Protein AF-0000000083313579 (afdb_homodimer)

Sequence (672 aa):
MKLAFVGFQHPHMLEMYHHAQILDGVAVVAACEENEGTRQHLMARGDVSITHERFDQMLDAVECDAVAVGDYFARRGSLILQALARGKHVLVDKPVCTSLAEIGQIERICRERGLKLGCMLTMRDSGPIIGLRNLIRSGLIGDVQAISFGGQHPLLPGTRPSWYFEPGKHGGTINDIVIHAVDAIPWITGQPFTVLHAARTWNALAREHPHFRDGGQIMASLGNACGVLGDVSYFMPNSMGYSLPHYWRMTFWGEKGMVETSTTADSILVALDGEPQPRLEPLPEGNPAGYFKAFLAEIAGQSRPDQLTTDVILTATRQALTMQWAADVGAREVGLMKLAFVGFQHPHMLEMYHHAQILDGVAVVAACEENEGTRQHLMARGDVSITHERFDQMLDAVECDAVAVGDYFARRGSLILQALARGKHVLVDKPVCTSLAEIGQIERICRERGLKLGCMLTMRDSGPIIGLRNLIRSGLIGDVQAISFGGQHPLLPGTRPSWYFEPGKHGGTINDIVIHAVDAIPWITGQPFTVLHAARTWNALAREHPHFRDGGQIMASLGNACGVLGDVSYFMPNSMGYSLPHYWRMTFWGEKGMVETSTTADSILVALDGEPQPRLEPLPEGNPAGYFKAFLAEIAGQSRPDQLTTDVILTATRQALTMQWAADVGAREVGL

Solvent-accessible surface area (backbone atoms only — not comparable to full-atom values): 33808 Å² total; per-residue (Å²): 83,37,33,27,39,36,32,64,69,34,73,67,37,56,52,49,53,53,51,41,67,69,38,86,65,39,41,76,77,41,24,25,32,64,49,61,69,57,36,50,54,34,50,72,71,60,81,44,74,70,72,36,55,44,60,72,57,42,61,72,70,49,91,54,50,28,38,35,42,35,32,56,33,47,52,22,33,64,52,48,50,55,41,43,76,71,70,24,24,36,38,26,48,69,43,68,46,58,44,71,68,49,52,51,52,46,50,51,50,26,64,76,71,69,43,49,46,29,48,58,63,58,61,76,24,33,20,46,52,43,35,49,23,53,44,46,68,68,45,71,24,42,65,64,47,35,35,42,38,28,48,47,30,39,56,43,86,85,72,44,62,67,56,59,68,36,88,79,26,46,55,49,50,38,28,58,51,45,32,59,52,57,44,44,49,29,70,30,70,71,40,51,65,37,36,35,46,31,32,42,60,40,57,67,78,48,63,92,35,68,84,41,32,43,30,26,39,40,34,33,27,29,70,85,64,17,39,36,40,39,42,35,29,36,56,30,28,54,54,40,41,75,66,45,66,58,30,46,24,37,40,41,36,16,73,38,7,35,40,35,39,14,74,61,44,80,40,32,41,38,37,44,45,82,37,78,66,68,45,76,38,78,53,50,79,58,37,85,65,42,41,58,54,28,37,54,26,43,76,71,72,60,64,56,92,87,50,68,40,40,69,56,50,52,50,25,50,50,42,20,42,50,46,34,49,24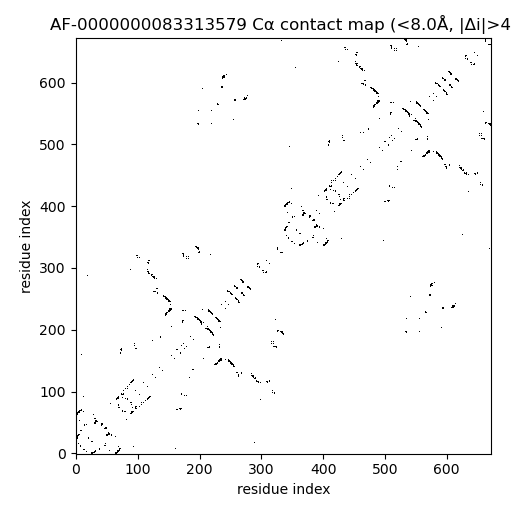,25,74,72,64,45,56,70,39,80,86,82,37,32,28,37,35,31,64,69,35,73,67,39,57,54,51,54,53,49,39,67,69,36,85,63,38,41,75,76,44,23,26,31,62,48,62,68,59,38,52,54,34,50,72,68,62,83,47,76,68,71,35,55,46,60,70,58,43,64,73,71,47,91,57,52,28,37,35,41,32,32,56,34,46,53,22,35,62,54,49,48,55,41,43,76,72,70,24,26,37,39,27,47,70,42,66,46,59,45,70,69,50,52,52,52,48,49,50,50,26,66,76,69,70,43,47,47,28,50,58,64,58,62,74,24,32,21,46,51,43,35,50,21,53,45,43,66,69,45,70,23,42,64,64,46,36,36,40,37,29,49,45,31,39,55,41,87,85,74,45,63,68,55,60,67,35,89,79,27,46,52,48,48,38,27,59,51,45,28,58,51,56,43,43,48,29,68,30,69,71,39,49,65,36,35,35,46,30,34,41,61,41,58,69,80,49,63,91,33,67,84,41,32,43,31,26,39,41,35,32,26,29,69,83,66,17,38,36,40,39,42,34,26,38,57,30,30,53,54,41,42,76,66,46,65,60,28,45,23,38,37,39,33,14,72,36,7,35,40,34,40,14,76,59,43,82,41,33,41,38,36,44,45,80,36,79,64,69,47,76,38,77,51,50,81,57,36,86,64,39,39,58,54,26,33,52,28,44,76,73,72,61,60,55,93,86,48,68,39,40,68,56,51,52,51,23,51,50,43,20,40,50,46,35,49,24,24,74,72,63,48,58,69,41,80,85

Nearest PDB structures (foldseek):
  2p2s-assembly1_B  TM=8.562E-01  e=5.675E-24  Pectobacterium atrosepticum SCRI1043
  2glx-assembly6_F  TM=8.406E-01  e=2.538E-22  Ensifer adhaerens
  4koa-assembly1_A-2  TM=8.291E-01  e=6.211E-21  Sinorhizobium meliloti 1021
  5uib-assembly1_A  TM=8.064E-01  e=3.833E-21  Rhizobium rhizogenes K84
  6o15-assembly1_B  TM=8.009E-01  e=6.936E-20  Escherichia coli K-12

pLDDT: mean 95.89, std 3.23, range [84.31, 98.94]

Secondary structure (DSSP, 8-state):
-EEEEE--SSTHHHHHHHHHHHSTT-EEEEEE---HHHHHHHHHHTSS---BS-HHHHHHH---SEEEE-SSHHHHHHHHHHHHHTT-EEEEPSSS-S-HHHHHHHHHHHHHHT--EEE--GGGG-HHHHHHHHHHHTTTT-SEEEEEEEEEEE--TTTS-GGGGSTTTS--HIIIIIHHHHHHHHHHHS--EEEEEEEEEE--S-TT-TT---EEEEEEEETT--EEEEEEEEEE-TTTTT-STTTT-EEEEESSEEEEE-TT-SEEEEEETT-SS-EEEEPPP--TTHHHHHHHHHHTT---TTS--HHHHHHHHHHHHHHHHHHHHT--SEE-/-EEEEE--SSTHHHHHHHHHHHSTT-EEEEEE---HHHHHHHHHHTSS---BS-HHHHHHH---SEEEE-SSHHHHHHHHHHHHHTT-EEEEPSPS-S-HHHHHHHHHHHHHHT--EEE--GGGG-HHHHHHHHHHHTTTT-SEEEEEEEEEEE--TTTS-GGGGSTTTS--HIIIIIHHHHHHHHHHHS--EEEEEEEEEE--S-TT-TT---EEEEEEEETT--EEEEEEEEEE-TTTTT-STTTT-EEEEESSEEEEE-TT-SEEEEEETT-SS-EEEEPPP--TTHHHHHHHHHHTT---TTS--HHHHHHHHHHHHHHHHHHHHT--SEE-

Radius of gyration: 28.4 Å; Cα contacts (8 Å, |Δi|>4): 1561; chains: 2; bounding box: 54×84×67 Å

Organism: NCBI:txid1204385

Foldseek 3Di:
DEEEEEACLDPVVLVVVVVQVPDPPHDYFAYEYQDPVVVVVCVVVVSDDHDYNDDLVCLVPDDGQAYEYEHFAACQLVSLLSQLVSPHAYEYEPPNHQDLVSLVSNVVSCVVSVHWYFYPLCCQQFQVLVQLLVCQVVCVQHQWAEKEKEAAFAPPPPPPRPCLLPPSGHNAQLRGTVLNVQLSVCLSRVWHWWWWFAKAFACDPVVVRRVNGFWMWTWTATPVRRIYIYTYGNPPPPVCGQQDQRNTWMWTHGDFWIWIGHSNGQWIWTDGPVDDDIDTHGTDHGHPPQRVVQRVCVVVVRHDPSGDTRVSSSVSSSVSSVSRVCNVVVNGGDTD/DEEEEEAPLDPVVLVVVVCQVPDPPHDHDAYEYQDPVVVVVCVVVVSDDHDYNDLLVCLVPDDGQAYEYEHFAACQLVSLLSQLVSPHAYAYEPPNHQDLVSLVSNVVSCVVRVHWYFYPLQCQQFQVLVQLLVCQVVCVQHQWAEKEKEAAFAPPPPVPRPCLLPPSGHNAFLRGTVLSVQLSVCLSRVWHWWWWFAKAFAPDPVVVRRVNGFWMWTWTATPVRRIYIYIYGNPPPPVCGQQDQRNTWMWTHGPFWIWIGHSNGQWIWTDGPVDPDIDTHGTDHGHPPQSVVQRVCVVVVRHDPSGDTRVSSSVSSSVSSVSRVCRVVVNGGDTD

Structure (mmCIF, N/CA/C/O backbone):
data_AF-0000000083313579-model_v1
#
loop_
_entity.id
_entity.type
_entity.pdbx_description
1 polymer 'Gfo/Idh/MocA family oxidoreductase'
#
loop_
_atom_site.group_PDB
_atom_site.id
_atom_site.type_symbol
_atom_site.label_atom_id
_atom_site.label_alt_id
_atom_site.label_comp_id
_atom_site.label_asym_id
_atom_site.label_entity_id
_atom_site.label_seq_id
_atom_site.pdbx_PDB_ins_code
_atom_site.Cartn_x
_atom_site.Cartn_y
_atom_site.Cartn_z
_atom_site.occupancy
_atom_site.B_iso_or_equiv
_atom_site.auth_seq_id
_atom_site.auth_comp_id
_atom_site.auth_asym_id
_atom_site.auth_atom_id
_atom_site.pdbx_PDB_model_num
ATOM 1 N N . MET A 1 1 ? -0.708 38.031 21.797 1 90.5 1 MET A N 1
ATOM 2 C CA . MET A 1 1 ? 0.096 36.938 22.359 1 90.5 1 MET A CA 1
ATOM 3 C C . MET A 1 1 ? 1.582 37.188 22.125 1 90.5 1 MET A C 1
ATOM 5 O O . MET A 1 1 ? 2.002 37.469 21 1 90.5 1 MET A O 1
ATOM 9 N N . LYS A 1 2 ? 2.236 37.25 23.219 1 95.38 2 LYS A N 1
ATOM 10 C CA . LYS A 1 2 ? 3.689 37.344 23.141 1 95.38 2 LYS A CA 1
ATOM 11 C C . LYS A 1 2 ? 4.332 35.969 22.984 1 95.38 2 LYS A C 1
ATOM 13 O O . LYS A 1 2 ? 4.219 35.125 23.875 1 95.38 2 LYS A O 1
ATOM 18 N N . LEU A 1 3 ? 5.047 35.812 21.844 1 95.38 3 LEU A N 1
ATOM 19 C CA . LEU A 1 3 ? 5.602 34.531 21.453 1 95.38 3 LEU A CA 1
ATOM 20 C C . LEU A 1 3 ? 7.121 34.594 21.375 1 95.38 3 LEU A C 1
ATOM 22 O O . LEU A 1 3 ? 7.676 35.5 20.734 1 95.38 3 LEU A O 1
ATOM 26 N N . ALA A 1 4 ? 7.816 33.625 22.047 1 97.31 4 ALA A N 1
ATOM 27 C CA . ALA A 1 4 ? 9.258 33.469 21.906 1 97.31 4 ALA A CA 1
ATOM 28 C C . ALA A 1 4 ? 9.57 32.188 21.141 1 97.31 4 ALA A C 1
ATOM 30 O O . ALA A 1 4 ? 8.758 31.25 21.094 1 97.31 4 ALA A O 1
ATOM 31 N N . PHE A 1 5 ? 10.594 32.188 20.453 1 96.19 5 PHE A N 1
ATOM 32 C CA . PHE A 1 5 ? 11.031 31.047 19.656 1 96.19 5 PHE A CA 1
ATOM 33 C C . PHE A 1 5 ? 12.297 30.438 20.234 1 96.19 5 PHE A C 1
ATOM 35 O O . PHE A 1 5 ? 13.164 31.141 20.734 1 96.19 5 PHE A O 1
ATOM 42 N N . VAL A 1 6 ? 12.367 29.047 20.172 1 94.38 6 VAL A N 1
ATOM 43 C CA . VAL A 1 6 ? 13.625 28.375 20.5 1 94.38 6 VAL A CA 1
ATOM 44 C C . VAL A 1 6 ? 13.891 27.25 19.516 1 94.38 6 VAL A C 1
ATOM 46 O O . VAL A 1 6 ? 12.992 26.453 19.203 1 94.38 6 VAL A O 1
ATOM 49 N N . GLY A 1 7 ? 15.102 27.203 19.031 1 93.25 7 GLY A N 1
ATOM 50 C CA . GLY A 1 7 ? 15.539 26.141 18.141 1 93.25 7 GLY A CA 1
ATOM 51 C C . GLY A 1 7 ? 15.148 26.359 16.688 1 93.25 7 GLY A C 1
ATOM 52 O O . GLY A 1 7 ? 13.961 26.359 16.359 1 93.25 7 GLY A O 1
ATOM 53 N N . PHE A 1 8 ? 16.203 26.375 15.812 1 92.25 8 PHE A N 1
ATOM 54 C CA . PHE A 1 8 ? 15.977 26.688 14.406 1 92.25 8 PHE A CA 1
ATOM 55 C C . PHE A 1 8 ? 16.734 25.719 13.508 1 92.25 8 PHE A C 1
ATOM 57 O O . PHE A 1 8 ? 17.016 26.031 12.344 1 92.25 8 PHE A O 1
ATOM 64 N N . GLN A 1 9 ? 16.969 24.578 14.039 1 91.94 9 GLN A N 1
ATOM 65 C CA . GLN A 1 9 ? 17.781 23.641 13.266 1 91.94 9 GLN A CA 1
ATOM 66 C C . GLN A 1 9 ? 16.953 22.953 12.203 1 91.94 9 GLN A C 1
ATOM 68 O O . GLN A 1 9 ? 17.5 22.328 11.281 1 91.94 9 GLN A O 1
ATOM 73 N N . HIS A 1 10 ? 15.719 23 12.352 1 91.12 10 HIS A N 1
ATOM 74 C CA . HIS A 1 10 ? 14.852 22.547 11.273 1 91.12 10 HIS A CA 1
ATOM 75 C C . HIS A 1 10 ? 14.273 23.719 10.492 1 91.12 10 HIS A C 1
ATOM 77 O O . HIS A 1 10 ? 13.734 24.656 11.078 1 91.12 10 HIS A O 1
ATOM 83 N N . PRO A 1 11 ? 14.305 23.531 9.188 1 86.81 11 PRO A N 1
ATOM 84 C CA . PRO A 1 11 ? 13.93 24.672 8.352 1 86.81 11 PRO A CA 1
ATOM 85 C C . PRO A 1 11 ? 12.461 25.062 8.492 1 86.81 11 PRO A C 1
ATOM 87 O O . PRO A 1 11 ? 12.078 26.188 8.203 1 86.81 11 PRO A O 1
ATOM 90 N N . HIS A 1 12 ? 11.648 24.25 8.961 1 91.5 12 HIS A N 1
ATOM 91 C CA . HIS A 1 12 ? 10.234 24.578 9.117 1 91.5 12 HIS A CA 1
ATOM 92 C C . HIS A 1 12 ? 10.039 25.703 10.133 1 91.5 12 HIS A C 1
ATOM 94 O O . HIS A 1 12 ? 9.047 26.422 10.086 1 91.5 12 HIS A O 1
ATOM 100 N N . MET A 1 13 ? 10.984 25.938 11 1 90.81 13 MET A N 1
ATOM 101 C CA . MET A 1 13 ? 10.875 26.969 12.023 1 90.81 13 MET A CA 1
ATOM 102 C C . MET A 1 13 ? 10.953 28.359 11.406 1 90.81 13 MET A C 1
ATOM 104 O O . MET A 1 13 ? 10.383 29.312 11.938 1 90.81 13 MET A O 1
ATOM 108 N N . LEU A 1 14 ? 11.641 28.344 10.297 1 88.56 14 LEU A N 1
ATOM 109 C CA . LEU A 1 14 ? 11.688 29.641 9.625 1 88.56 14 LEU A CA 1
ATOM 110 C C . LEU A 1 14 ? 10.312 30.031 9.078 1 88.56 14 LEU A C 1
ATOM 112 O O . LEU A 1 14 ? 9.914 31.188 9.148 1 88.56 14 LEU A O 1
ATOM 116 N N . GLU A 1 15 ? 9.695 29.031 8.656 1 91.56 15 GLU A N 1
ATOM 117 C CA . GLU A 1 15 ? 8.344 29.297 8.188 1 91.56 15 GLU A CA 1
ATOM 118 C C . GLU A 1 15 ? 7.426 29.688 9.336 1 91.56 15 GLU A C 1
ATOM 120 O O . GLU A 1 15 ? 6.648 30.641 9.219 1 91.56 15 GLU A O 1
ATOM 125 N N . MET A 1 16 ? 7.523 29 10.297 1 92.75 16 MET A N 1
ATOM 126 C CA . MET A 1 16 ? 6.715 29.344 11.469 1 92.75 16 MET A CA 1
ATOM 127 C C . MET A 1 16 ? 7.031 30.75 11.961 1 92.75 16 MET A C 1
ATOM 129 O O . MET A 1 16 ? 6.125 31.516 12.312 1 92.75 16 MET A O 1
ATOM 133 N N . TYR A 1 17 ? 8.273 31.078 12.133 1 91.94 17 TYR A N 1
ATOM 134 C CA . TYR A 1 17 ? 8.734 32.406 12.547 1 91.94 17 TYR A CA 1
ATOM 135 C C . TYR A 1 17 ? 8.133 33.5 11.664 1 91.94 17 TYR A C 1
ATOM 137 O O . TYR A 1 17 ? 7.645 34.5 12.164 1 91.94 17 TYR A O 1
ATOM 145 N N . HIS A 1 18 ? 8.148 33.156 10.305 1 87 18 HIS A N 1
ATOM 146 C CA . HIS A 1 18 ? 7.559 34.125 9.367 1 87 18 HIS A CA 1
ATOM 147 C C . HIS A 1 18 ? 6.059 34.25 9.594 1 87 18 HIS A C 1
ATOM 149 O O . HIS A 1 18 ? 5.531 35.375 9.609 1 87 18 HIS A O 1
ATOM 155 N N . HIS A 1 19 ? 5.402 33.156 9.805 1 92.19 19 HIS A N 1
ATOM 156 C CA . HIS A 1 19 ? 3.973 33.219 10.078 1 92.19 19 HIS A CA 1
ATOM 157 C C . HIS A 1 19 ? 3.693 34.062 11.328 1 92.19 19 HIS A C 1
ATOM 159 O O . HIS A 1 19 ? 2.75 34.844 11.359 1 92.19 19 HIS A O 1
ATOM 165 N N . ALA A 1 20 ? 4.473 33.969 12.398 1 91.69 20 ALA A N 1
ATOM 166 C CA . ALA A 1 20 ? 4.289 34.688 13.656 1 91.69 20 ALA A CA 1
ATOM 167 C C . ALA A 1 20 ? 4.406 36.219 13.43 1 91.69 20 ALA A C 1
ATOM 169 O O . ALA A 1 20 ? 3.713 37 14.078 1 91.69 20 ALA A O 1
ATOM 170 N N . GLN A 1 21 ? 5.234 36.531 12.602 1 90.38 21 GLN A N 1
ATOM 171 C CA . GLN A 1 21 ? 5.5 37.969 12.383 1 90.38 21 GLN A CA 1
ATOM 172 C C . GLN A 1 21 ? 4.328 38.625 11.672 1 90.38 21 GLN A C 1
ATOM 174 O O . GLN A 1 21 ? 4.105 39.844 11.828 1 90.38 21 GLN A O 1
ATOM 179 N N . ILE A 1 22 ? 3.625 37.812 10.922 1 88.06 22 ILE A N 1
ATOM 180 C CA . ILE A 1 22 ? 2.607 38.469 10.102 1 88.06 22 ILE A CA 1
ATOM 181 C C . ILE A 1 22 ? 1.227 38.219 10.703 1 88.06 22 ILE A C 1
ATOM 183 O O . ILE A 1 22 ? 0.244 38.844 10.297 1 88.06 22 ILE A O 1
ATOM 187 N N . LEU A 1 23 ? 1.15 37.375 11.578 1 90.25 23 LEU A N 1
ATOM 188 C CA . LEU A 1 23 ? -0.151 37.062 12.172 1 90.25 23 LEU A CA 1
ATOM 189 C C . LEU A 1 23 ? -0.545 38.156 13.172 1 90.25 23 LEU A C 1
ATOM 191 O O . LEU A 1 23 ? 0.245 38.5 14.047 1 90.25 23 LEU A O 1
ATOM 195 N N . ASP A 1 24 ? -1.836 38.625 13.055 1 88.31 24 ASP A N 1
ATOM 196 C CA . ASP A 1 24 ? -2.352 39.625 13.961 1 88.31 24 ASP A CA 1
ATOM 197 C C . ASP A 1 24 ? -2.451 39.094 15.391 1 88.31 24 ASP A C 1
ATOM 199 O O . ASP A 1 24 ? -2.857 37.969 15.609 1 88.31 24 ASP A O 1
ATOM 203 N N . GLY A 1 25 ? -1.989 39.938 16.172 1 88.62 25 GLY A N 1
ATOM 204 C CA . GLY A 1 25 ? -2.143 39.625 17.594 1 88.62 25 GLY A CA 1
ATOM 205 C C . GLY A 1 25 ? -0.996 38.812 18.156 1 88.62 25 GLY A C 1
ATOM 206 O O . GLY A 1 25 ? -1.039 38.375 19.312 1 88.62 25 GLY A O 1
ATOM 207 N N . VAL A 1 26 ? -0.025 38.625 17.266 1 91.75 26 VAL A N 1
ATOM 208 C CA . VAL A 1 26 ? 1.149 37.906 17.734 1 91.75 26 VAL A CA 1
ATOM 209 C C . VAL A 1 26 ? 2.379 38.812 17.672 1 91.75 26 VAL A C 1
ATOM 211 O O . VAL A 1 26 ? 2.6 39.5 16.672 1 91.75 26 VAL A O 1
ATOM 214 N N . ALA A 1 27 ? 2.98 38.75 18.609 1 91.75 27 ALA A N 1
ATOM 215 C CA . ALA A 1 27 ? 4.238 39.5 18.656 1 91.75 27 ALA A CA 1
ATOM 216 C C . ALA A 1 27 ? 5.398 38.562 19.047 1 91.75 27 ALA A C 1
ATOM 218 O O . ALA A 1 27 ? 5.391 37.969 20.109 1 91.75 27 ALA A O 1
ATOM 219 N N . VAL A 1 28 ? 6.508 38.531 18.203 1 91.88 28 VAL A N 1
ATOM 220 C CA . VAL A 1 28 ? 7.715 37.75 18.5 1 91.88 28 VAL A CA 1
ATOM 221 C C . VAL A 1 28 ? 8.625 38.562 19.422 1 91.88 28 VAL A C 1
ATOM 223 O O . VAL A 1 28 ? 9.125 39.625 19.031 1 91.88 28 VAL A O 1
ATOM 226 N N . VAL A 1 29 ? 8.867 38.062 20.703 1 94.44 29 VAL A N 1
ATOM 227 C CA . VAL A 1 29 ? 9.492 38.938 21.688 1 94.44 29 VAL A CA 1
ATOM 228 C C . VAL A 1 29 ? 10.914 38.469 21.969 1 94.44 29 VAL A C 1
ATOM 230 O O . VAL A 1 29 ? 11.719 39.188 22.547 1 94.44 29 VAL A O 1
ATOM 233 N N . ALA A 1 30 ? 11.125 37.219 21.391 1 92.38 30 ALA A N 1
ATOM 234 C CA . ALA A 1 30 ? 12.484 36.719 21.547 1 92.38 30 ALA A CA 1
ATOM 235 C C . ALA A 1 30 ? 12.711 35.469 20.688 1 92.38 30 ALA A C 1
ATOM 237 O O . ALA A 1 30 ? 11.758 34.781 20.328 1 92.38 30 ALA A O 1
ATOM 238 N N . ALA A 1 31 ? 13.852 35.281 20.375 1 93.5 31 ALA A N 1
ATOM 239 C CA . ALA A 1 31 ? 14.289 34.094 19.656 1 93.5 31 ALA A CA 1
ATOM 240 C C . ALA A 1 31 ? 15.625 33.562 20.188 1 93.5 31 ALA A C 1
ATOM 242 O O . ALA A 1 31 ? 16.578 34.344 20.312 1 93.5 31 ALA A O 1
ATOM 243 N N . CYS A 1 32 ? 15.688 32.25 20.5 1 88.62 32 CYS A N 1
ATOM 244 C CA . CYS A 1 32 ? 16.875 31.594 21.062 1 88.62 32 CYS A CA 1
ATOM 245 C C . CYS A 1 32 ? 17.359 30.484 20.141 1 88.62 32 CYS A C 1
ATOM 247 O O . CYS A 1 32 ? 16.562 29.688 19.656 1 88.62 32 CYS A O 1
ATOM 249 N N . GLU A 1 33 ? 18.484 30.391 19.906 1 94.31 33 GLU A N 1
ATOM 250 C CA . GLU A 1 33 ? 19.188 29.297 19.266 1 94.31 33 GLU A CA 1
ATOM 251 C C . GLU A 1 33 ? 20.469 28.922 20.016 1 94.31 33 GLU A C 1
ATOM 253 O O . GLU A 1 33 ? 21.422 29.703 20.031 1 94.31 33 GLU A O 1
ATOM 258 N N . GLU A 1 34 ? 20.5 27.781 20.484 1 87.75 34 GLU A N 1
ATOM 259 C CA . GLU A 1 34 ? 21.594 27.391 21.359 1 87.75 34 GLU A CA 1
ATOM 260 C C . GLU A 1 34 ? 22.766 26.844 20.578 1 87.75 34 GLU A C 1
ATOM 262 O O . GLU A 1 34 ? 23.906 26.891 21.047 1 87.75 34 GLU A O 1
ATOM 267 N N . ASN A 1 35 ? 22.438 26.328 19.516 1 93.38 35 ASN A N 1
ATOM 268 C CA . ASN A 1 35 ? 23.531 25.859 18.688 1 93.38 35 ASN A CA 1
ATOM 269 C C . ASN A 1 35 ? 24.281 27 18.031 1 93.38 35 ASN A C 1
ATOM 271 O O . ASN A 1 35 ? 23.719 27.734 17.219 1 93.38 35 ASN A O 1
ATOM 275 N N . GLU A 1 36 ? 25.562 26.984 18.312 1 90.94 36 GLU A N 1
ATOM 276 C CA . GLU A 1 36 ? 26.359 28.109 17.859 1 90.94 36 GLU A CA 1
ATOM 277 C C . GLU A 1 36 ? 26.422 28.172 16.344 1 90.94 36 GLU A C 1
ATOM 279 O O . GLU A 1 36 ? 26.297 29.25 15.742 1 90.94 36 GLU A O 1
ATOM 284 N N . GLY A 1 37 ? 26.641 27.062 15.914 1 90.19 37 GLY A N 1
ATOM 285 C CA . GLY A 1 37 ? 26.703 27.062 14.461 1 90.19 37 GLY A CA 1
ATOM 286 C C . GLY A 1 37 ? 25.422 27.531 13.805 1 90.19 37 GLY A C 1
ATOM 287 O O . GLY A 1 37 ? 25.438 28.406 12.93 1 90.19 37 GLY A O 1
ATOM 288 N N . THR A 1 38 ? 24.391 27.141 14.203 1 93.38 38 THR A N 1
ATOM 289 C CA . THR A 1 38 ? 23.094 27.547 13.672 1 93.38 38 THR A CA 1
ATOM 290 C C . THR A 1 38 ? 22.844 29.031 13.945 1 93.38 38 THR A C 1
ATOM 292 O O . THR A 1 38 ? 22.391 29.75 13.062 1 93.38 38 THR A O 1
ATOM 295 N N . ARG A 1 39 ? 23.188 29.375 15.047 1 92.69 39 ARG A N 1
ATOM 296 C CA . ARG A 1 39 ? 23 30.781 15.422 1 92.69 39 ARG A CA 1
ATOM 297 C C . ARG A 1 39 ? 23.766 31.703 14.492 1 92.69 39 ARG A C 1
ATOM 299 O O . ARG A 1 39 ? 23.219 32.688 13.984 1 92.69 39 ARG A O 1
ATOM 306 N N . GLN A 1 40 ? 24.859 31.406 14.242 1 91.06 40 GLN A N 1
ATOM 307 C CA . GLN A 1 40 ? 25.688 32.25 13.383 1 91.06 40 GLN A CA 1
ATOM 308 C C . GLN A 1 40 ? 25.156 32.281 11.961 1 91.06 40 GLN A C 1
ATOM 310 O O . GLN A 1 40 ? 25.125 33.344 11.328 1 91.06 40 GLN A O 1
ATOM 315 N N . HIS A 1 41 ? 24.797 31.156 11.672 1 90.44 41 HIS A N 1
ATOM 316 C CA . HIS A 1 41 ? 24.25 31.078 10.32 1 90.44 41 HIS A CA 1
ATOM 317 C C . HIS A 1 41 ? 23 31.922 10.18 1 90.44 41 HIS A C 1
ATOM 319 O O . HIS A 1 41 ? 22.859 32.688 9.219 1 90.44 41 HIS A O 1
ATOM 325 N N . LEU A 1 42 ? 22.141 32 11.227 1 91.62 42 LEU A N 1
ATOM 326 C CA . LEU A 1 42 ? 20.906 32.75 11.219 1 91.62 42 LEU A CA 1
ATOM 327 C C . LEU A 1 42 ? 21.172 34.25 11.305 1 91.62 42 LEU A C 1
ATOM 329 O O . LEU A 1 42 ? 20.516 35.062 10.609 1 91.62 42 LEU A O 1
ATOM 333 N N . MET A 1 43 ? 22.031 34.469 12.008 1 90.75 43 MET A N 1
ATOM 334 C CA . MET A 1 43 ? 22.344 35.906 12.18 1 90.75 43 MET A CA 1
ATOM 335 C C . MET A 1 43 ? 22.984 36.469 10.914 1 90.75 43 MET A C 1
ATOM 337 O O . MET A 1 43 ? 22.672 37.594 10.508 1 90.75 43 MET A O 1
ATOM 341 N N . ALA A 1 44 ? 23.766 35.688 10.422 1 90.38 44 ALA A N 1
ATOM 342 C CA . ALA A 1 44 ? 24.438 36.156 9.211 1 90.38 44 ALA A CA 1
ATOM 343 C C . ALA A 1 44 ? 23.422 36.375 8.094 1 90.38 44 ALA A C 1
ATOM 345 O O . ALA A 1 44 ? 23.547 37.344 7.316 1 90.38 44 ALA A O 1
ATOM 346 N N . ARG A 1 45 ? 22.5 35.562 8.055 1 89 45 ARG A N 1
ATOM 347 C CA . ARG A 1 45 ? 21.5 35.656 6.996 1 89 45 ARG A CA 1
ATOM 348 C C . ARG A 1 45 ? 20.453 36.719 7.328 1 89 45 ARG A C 1
ATOM 350 O O . ARG A 1 45 ? 19.781 37.25 6.434 1 89 45 ARG A O 1
ATOM 357 N N . GLY A 1 46 ? 20.453 37 8.594 1 86.5 46 GLY A N 1
ATOM 358 C CA . GLY A 1 46 ? 19.5 38.031 9.039 1 86.5 46 GLY A CA 1
ATOM 359 C C . GLY A 1 46 ? 18.062 37.531 9.031 1 86.5 46 GLY A C 1
ATOM 360 O O . GLY A 1 46 ? 17.125 38.344 9.07 1 86.5 46 GLY A O 1
ATOM 361 N N . ASP A 1 47 ? 17.688 36.219 8.984 1 84.31 47 ASP A N 1
ATOM 362 C CA . ASP A 1 47 ? 16.375 35.562 8.906 1 84.31 47 ASP A CA 1
ATOM 363 C C . ASP A 1 47 ? 15.617 35.719 10.219 1 84.31 47 ASP A C 1
ATOM 365 O O . ASP A 1 47 ? 14.383 35.812 10.227 1 84.31 47 ASP A O 1
ATOM 369 N N . VAL A 1 48 ? 16.406 35.531 11.203 1 90.12 48 VAL A N 1
ATOM 370 C CA . VAL A 1 48 ? 15.867 35.562 12.562 1 90.12 48 VAL A CA 1
ATOM 371 C C . VAL A 1 48 ? 16.719 36.469 13.445 1 90.12 48 VAL A C 1
ATOM 373 O O . VAL A 1 48 ? 17.953 36.438 13.336 1 90.12 48 VAL A O 1
ATOM 376 N N . SER A 1 49 ? 16.109 37.281 14.195 1 89.5 49 SER A N 1
ATOM 377 C CA . SER A 1 49 ? 16.828 38.062 15.188 1 89.5 49 SER A CA 1
ATOM 378 C C . SER A 1 49 ? 16.984 37.281 16.5 1 89.5 49 SER A C 1
ATOM 380 O O . SER A 1 49 ? 16.094 37.281 17.328 1 89.5 49 SER A O 1
ATOM 382 N N . ILE A 1 50 ? 18.156 36.812 16.562 1 91.81 50 ILE A N 1
ATOM 383 C CA . ILE A 1 50 ? 18.453 36 17.734 1 91.81 50 ILE A CA 1
ATOM 384 C C . ILE A 1 50 ? 18.766 36.938 18.922 1 91.81 50 ILE A C 1
ATOM 386 O O . ILE A 1 50 ? 19.656 37.781 18.844 1 91.81 50 ILE A O 1
ATOM 390 N N . THR A 1 51 ? 18.141 36.625 20.031 1 88.5 51 THR A N 1
ATOM 391 C CA . THR A 1 51 ? 18.281 37.531 21.172 1 88.5 51 THR A CA 1
ATOM 392 C C . THR A 1 51 ? 18.938 36.812 22.344 1 88.5 51 THR A C 1
ATOM 394 O O . THR A 1 51 ? 19.469 37.438 23.25 1 88.5 51 THR A O 1
ATOM 397 N N . HIS A 1 52 ? 18.797 35.562 22.234 1 87.62 52 HIS A N 1
ATOM 398 C CA . HIS A 1 52 ? 19.359 34.812 23.344 1 87.62 52 HIS A CA 1
ATOM 399 C C . HIS A 1 52 ? 20.094 33.562 22.828 1 87.62 52 HIS A C 1
ATOM 401 O O . HIS A 1 52 ? 19.703 32.969 21.812 1 87.62 52 HIS A O 1
ATOM 407 N N . GLU A 1 53 ? 20.953 32.938 23.688 1 91.88 53 GLU A N 1
ATOM 408 C CA . GLU A 1 53 ? 21.766 31.766 23.344 1 91.88 53 GLU A CA 1
ATOM 409 C C . GLU A 1 53 ? 21.438 30.578 24.25 1 91.88 53 GLU A C 1
ATOM 411 O O . GLU A 1 53 ? 21.875 29.453 23.984 1 91.88 53 GLU A O 1
ATOM 416 N N . ARG A 1 54 ? 20.891 30.984 25.219 1 93.62 54 ARG A N 1
ATOM 417 C CA . ARG A 1 54 ? 20.469 29.953 26.172 1 93.62 54 ARG A CA 1
ATOM 418 C C . ARG A 1 54 ? 18.969 30.062 26.469 1 93.62 54 ARG A C 1
ATOM 420 O O . ARG A 1 54 ? 18.484 31.156 26.797 1 93.62 54 ARG A O 1
ATOM 427 N N . PHE A 1 55 ? 18.328 29.016 26.484 1 94.19 55 PHE A N 1
ATOM 428 C CA . PHE A 1 55 ? 16.875 29 26.594 1 94.19 55 PHE A CA 1
ATOM 429 C C . PHE A 1 55 ? 16.438 29.312 28.016 1 94.19 55 PHE A C 1
ATOM 431 O O . PHE A 1 55 ? 15.492 30.078 28.219 1 94.19 55 PHE A O 1
ATOM 438 N N . ASP A 1 56 ? 16.984 28.641 29.062 1 93.94 56 ASP A N 1
ATOM 439 C CA . ASP A 1 56 ? 16.609 28.891 30.453 1 93.94 56 ASP A CA 1
ATOM 440 C C . ASP A 1 56 ? 16.703 30.375 30.797 1 93.94 56 ASP A C 1
ATOM 442 O O . ASP A 1 56 ? 15.812 30.938 31.438 1 93.94 56 ASP A O 1
ATOM 446 N N . GLN A 1 57 ? 17.719 30.875 30.328 1 91.19 57 GLN A N 1
ATOM 447 C CA . GLN A 1 57 ? 17.891 32.312 30.578 1 91.19 57 GLN A CA 1
ATOM 448 C C . GLN A 1 57 ? 16.797 33.125 29.906 1 91.19 57 GLN A C 1
ATOM 450 O O . GLN A 1 57 ? 16.281 34.094 30.469 1 91.19 57 GLN A O 1
ATOM 455 N N . MET A 1 58 ? 16.484 32.781 28.625 1 90.06 58 MET A N 1
ATOM 456 C CA . MET A 1 58 ? 15.398 33.469 27.922 1 90.06 58 MET A CA 1
ATOM 457 C C . MET A 1 58 ? 14.094 33.344 28.688 1 90.06 58 MET A C 1
ATOM 459 O O . MET A 1 58 ? 13.383 34.344 28.875 1 90.06 58 MET A O 1
ATOM 463 N N . LEU A 1 59 ? 13.867 32.219 29.234 1 95.06 59 LEU A N 1
ATOM 464 C CA . LEU A 1 59 ? 12.609 32 29.953 1 95.06 59 LEU A CA 1
ATOM 465 C C . LEU A 1 59 ? 12.562 32.844 31.219 1 95.06 59 LEU A C 1
ATOM 467 O O . LEU A 1 59 ? 11.492 33.312 31.641 1 95.06 59 LEU A O 1
ATOM 471 N N . ASP A 1 60 ? 13.68 33.125 31.781 1 93 60 ASP A N 1
ATOM 472 C CA . ASP A 1 60 ? 13.727 33.906 33 1 93 60 ASP A CA 1
ATOM 473 C C . ASP A 1 60 ? 13.648 35.406 32.719 1 93 60 ASP A C 1
ATOM 475 O O . ASP A 1 60 ? 13.109 36.156 33.531 1 93 60 ASP A O 1
ATOM 479 N N . ALA A 1 61 ? 14.164 35.656 31.578 1 87.25 61 ALA A N 1
ATOM 480 C CA . ALA A 1 61 ? 14.375 37.062 31.312 1 87.25 61 ALA A CA 1
ATOM 481 C C . ALA A 1 61 ? 13.203 37.656 30.547 1 87.25 61 ALA A C 1
ATOM 483 O O . ALA A 1 61 ? 12.961 38.875 30.625 1 87.25 61 ALA A O 1
ATOM 484 N N . VAL A 1 62 ? 12.5 36.812 29.828 1 89.5 62 VAL A N 1
ATOM 485 C CA . VAL A 1 62 ? 11.539 37.375 28.875 1 89.5 62 VAL A CA 1
ATOM 486 C C . VAL A 1 62 ? 10.117 37 29.312 1 89.5 62 VAL A C 1
ATOM 488 O O . VAL A 1 62 ? 9.828 35.844 29.594 1 89.5 62 VAL A O 1
ATOM 491 N N . GLU A 1 63 ? 9.297 38.031 29.422 1 92.25 63 GLU A N 1
ATOM 492 C CA . GLU A 1 63 ? 7.871 37.844 29.641 1 92.25 63 GLU A CA 1
ATOM 493 C C . GLU A 1 63 ? 7.176 37.406 28.359 1 92.25 63 GLU A C 1
ATOM 495 O O . GLU A 1 63 ? 7.121 38.188 27.391 1 92.25 63 GLU A O 1
ATOM 500 N N . CYS A 1 64 ? 6.715 36.25 28.219 1 94.31 64 CYS A N 1
ATOM 501 C CA . CYS A 1 64 ? 5.984 35.75 27.062 1 94.31 64 CYS A CA 1
ATOM 502 C C . CYS A 1 64 ? 4.855 34.812 27.484 1 94.31 64 CYS A C 1
ATOM 504 O O . CYS A 1 64 ? 4.871 34.281 28.594 1 94.31 64 CYS A O 1
ATOM 506 N N . ASP A 1 65 ? 3.979 34.688 26.625 1 90.38 65 ASP A N 1
ATOM 507 C CA . ASP A 1 65 ? 2.805 33.844 26.875 1 90.38 65 ASP A CA 1
ATOM 508 C C . ASP A 1 65 ? 3.033 32.406 26.406 1 90.38 65 ASP A C 1
ATOM 510 O O . ASP A 1 65 ? 2.496 31.469 27 1 90.38 65 ASP A O 1
ATOM 514 N N . ALA A 1 66 ? 3.766 32.344 25.312 1 96.81 66 ALA A N 1
ATOM 515 C CA . ALA A 1 66 ? 3.99 31.047 24.672 1 96.81 66 ALA A CA 1
ATOM 516 C C . ALA A 1 66 ? 5.387 30.984 24.062 1 96.81 66 ALA A C 1
ATOM 518 O O . ALA A 1 66 ? 6.035 32 23.844 1 96.81 66 ALA A O 1
ATOM 519 N N . VAL A 1 67 ? 5.879 29.641 23.859 1 96.19 67 VAL A N 1
ATOM 520 C CA . VAL A 1 67 ? 7.164 29.375 23.203 1 96.19 67 VAL A CA 1
ATOM 521 C C . VAL A 1 67 ? 6.965 28.469 22 1 96.19 67 VAL A C 1
ATOM 523 O O . VAL A 1 67 ? 6.305 27.422 22.109 1 96.19 67 VAL A O 1
ATOM 526 N N . ALA A 1 68 ? 7.418 28.906 20.828 1 98.12 68 ALA A N 1
ATOM 527 C CA . ALA A 1 68 ? 7.531 28.062 19.625 1 98.12 68 ALA A CA 1
ATOM 528 C C . ALA A 1 68 ? 8.82 27.25 19.656 1 98.12 68 ALA A C 1
ATOM 530 O O . ALA A 1 68 ? 9.914 27.812 19.797 1 98.12 68 ALA A O 1
ATOM 531 N N . VAL A 1 69 ? 8.656 25.922 19.422 1 94.5 69 VAL A N 1
ATOM 532 C CA . VAL A 1 69 ? 9.789 25.031 19.641 1 94.5 69 VAL A CA 1
ATOM 533 C C . VAL A 1 69 ? 10.133 24.312 18.344 1 94.5 69 VAL A C 1
ATOM 535 O O . VAL A 1 69 ? 9.25 23.719 17.703 1 94.5 69 VAL A O 1
ATOM 538 N N . GLY A 1 70 ?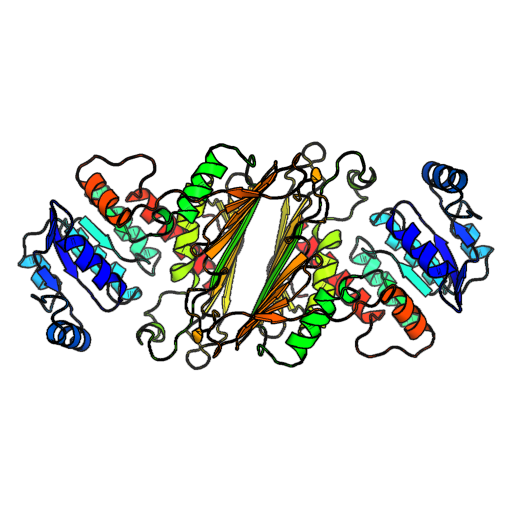 11.359 24.328 18.047 1 94.62 70 GLY A N 1
ATOM 539 C CA . GLY A 1 70 ? 11.945 23.562 16.953 1 94.62 70 GLY A CA 1
ATOM 540 C C . GLY A 1 70 ? 13.141 22.734 17.391 1 94.62 70 GLY A C 1
ATOM 541 O O . GLY A 1 70 ? 13.055 21.953 18.328 1 94.62 70 GLY A O 1
ATOM 542 N N . ASP A 1 71 ? 14.273 22.859 16.812 1 93.44 71 ASP A N 1
ATOM 543 C CA . ASP A 1 71 ? 15.492 22.094 17.062 1 93.44 71 ASP A CA 1
ATOM 544 C C . ASP A 1 71 ? 15.406 20.703 16.422 1 93.44 71 ASP A C 1
ATOM 546 O O . ASP A 1 71 ? 14.492 20.438 15.641 1 93.44 71 ASP A O 1
ATOM 550 N N . TYR A 1 72 ? 16.516 19.844 16.656 1 95.69 72 TYR A N 1
ATOM 551 C CA . TYR A 1 72 ? 16.406 18.484 16.156 1 95.69 72 TYR A CA 1
ATOM 552 C C . TYR A 1 72 ? 15.383 17.688 16.953 1 95.69 72 TYR A C 1
ATOM 554 O O . TYR A 1 72 ? 14.992 18.094 18.047 1 95.69 72 TYR A O 1
ATOM 562 N N . PHE A 1 73 ? 14.828 16.672 16.516 1 97.38 73 PHE A N 1
ATOM 563 C CA . PHE A 1 73 ? 13.602 16.031 16.984 1 97.38 73 PHE A CA 1
ATOM 564 C C . PHE A 1 73 ? 13.734 15.609 18.438 1 97.38 73 PHE A C 1
ATOM 566 O O . PHE A 1 73 ? 12.883 15.945 19.281 1 97.38 73 PHE A O 1
ATOM 573 N N . ALA A 1 74 ? 14.844 15.016 18.797 1 97.69 74 ALA A N 1
ATOM 574 C CA . ALA A 1 74 ? 15 14.43 20.125 1 97.69 74 ALA A CA 1
ATOM 575 C C . ALA A 1 74 ? 15.18 15.516 21.188 1 97.69 74 ALA A C 1
ATOM 577 O O . ALA A 1 74 ? 15.102 15.234 22.391 1 97.69 74 ALA A O 1
ATOM 578 N N . ARG A 1 75 ? 15.359 16.672 20.812 1 96.88 75 ARG A N 1
ATOM 579 C CA . ARG A 1 75 ? 15.562 17.75 21.766 1 96.88 75 ARG A CA 1
ATOM 580 C C . ARG A 1 75 ? 14.242 18.438 22.109 1 96.88 75 ARG A C 1
ATOM 582 O O . ARG A 1 75 ? 14.141 19.141 23.109 1 96.88 75 ARG A O 1
ATOM 589 N N . ARG A 1 76 ? 13.273 18.25 21.391 1 95.44 76 ARG A N 1
ATOM 590 C CA . ARG A 1 76 ? 12.062 19.062 21.484 1 95.44 76 ARG A CA 1
ATOM 591 C C . ARG A 1 76 ? 11.289 18.75 22.75 1 95.44 76 ARG A C 1
ATOM 593 O O . ARG A 1 76 ? 10.812 19.656 23.438 1 95.44 76 ARG A O 1
ATOM 600 N N . GLY A 1 77 ? 11.234 17.594 23.078 1 98.31 77 GLY A N 1
ATOM 601 C CA . GLY A 1 77 ? 10.523 17.25 24.297 1 98.31 77 GLY A CA 1
ATOM 602 C C . GLY A 1 77 ? 11.031 18 25.516 1 98.31 77 GLY A C 1
ATOM 603 O O . GLY A 1 77 ? 10.25 18.562 26.266 1 98.31 77 GLY A O 1
ATOM 604 N N . SER A 1 78 ? 12.359 17.938 25.75 1 97.69 78 SER A N 1
ATOM 605 C CA . SER A 1 78 ? 12.945 18.609 26.906 1 97.69 78 SER A CA 1
ATOM 606 C C . SER A 1 78 ? 12.688 20.109 26.859 1 97.69 78 SER A C 1
ATOM 608 O O . SER A 1 78 ? 12.445 20.734 27.891 1 97.69 78 SER A O 1
ATOM 610 N N . LEU A 1 79 ? 12.727 20.672 25.703 1 97.25 79 LEU A N 1
ATOM 611 C CA . LEU A 1 79 ? 12.445 22.109 25.578 1 97.25 79 LEU A CA 1
ATOM 612 C C . LEU A 1 79 ? 10.992 22.406 25.922 1 97.25 79 LEU A C 1
ATOM 614 O O . LEU A 1 79 ? 10.695 23.391 26.609 1 97.25 79 LEU A O 1
ATOM 618 N N . ILE A 1 80 ? 10.242 21.641 25.469 1 98.44 80 ILE A N 1
ATOM 619 C CA . ILE A 1 80 ? 8.82 21.812 25.734 1 98.44 80 ILE A CA 1
ATOM 620 C C . ILE A 1 80 ? 8.555 21.734 27.234 1 98.44 80 ILE A C 1
ATOM 622 O O . ILE A 1 80 ? 7.871 22.594 27.797 1 98.44 80 ILE A O 1
ATOM 626 N N . LEU A 1 81 ? 9.062 20.734 27.828 1 98.56 81 LEU A N 1
ATOM 627 C CA . LEU A 1 81 ? 8.859 20.547 29.266 1 98.56 81 LEU A CA 1
ATOM 628 C C . LEU A 1 81 ? 9.398 21.734 30.047 1 98.56 81 LEU A C 1
ATOM 630 O O . LEU A 1 81 ? 8.805 22.156 31.047 1 98.56 81 LEU A O 1
ATOM 634 N N . GLN A 1 82 ? 10.477 22.328 29.672 1 97.38 82 GLN A N 1
ATOM 635 C CA . GLN A 1 82 ? 11.023 23.516 30.312 1 97.38 82 GLN A CA 1
ATOM 636 C C . GLN A 1 82 ? 10.062 24.688 30.203 1 97.38 82 GLN A C 1
ATOM 638 O O . GLN A 1 82 ? 9.852 25.422 31.172 1 97.38 82 GLN A O 1
ATOM 643 N N . ALA A 1 83 ? 9.578 24.828 29.047 1 97.19 83 ALA A N 1
ATOM 644 C CA . ALA A 1 83 ? 8.633 25.922 28.828 1 97.19 83 ALA A CA 1
ATOM 645 C C . ALA A 1 83 ? 7.367 25.719 29.672 1 97.19 83 ALA A C 1
ATOM 647 O O . ALA A 1 83 ? 6.906 26.656 30.344 1 97.19 83 ALA A O 1
ATOM 648 N N . LEU A 1 84 ? 6.812 24.594 29.609 1 98 84 LEU A N 1
ATOM 649 C CA . LEU A 1 84 ? 5.594 24.312 30.359 1 98 84 LEU A CA 1
ATOM 650 C C . LEU A 1 84 ? 5.816 24.5 31.859 1 98 84 LEU A C 1
ATOM 652 O O . LEU A 1 84 ? 4.945 25.031 32.562 1 98 84 LEU A O 1
ATOM 656 N N . ALA A 1 85 ? 6.961 24.078 32.406 1 96.75 85 ALA A N 1
ATOM 657 C CA . ALA A 1 85 ? 7.281 24.219 33.812 1 96.75 85 ALA A CA 1
ATOM 658 C C . ALA A 1 85 ? 7.234 25.688 34.25 1 96.75 85 ALA A C 1
ATOM 660 O O . ALA A 1 85 ? 6.988 26 35.406 1 96.75 85 ALA A O 1
ATOM 661 N N . ARG A 1 86 ? 7.363 26.484 33.344 1 95.06 86 ARG A N 1
ATOM 662 C CA . ARG A 1 86 ? 7.348 27.906 33.625 1 95.06 86 ARG A CA 1
ATOM 663 C C . ARG A 1 86 ? 5.988 28.516 33.312 1 95.06 86 ARG A C 1
ATOM 665 O O . ARG A 1 86 ? 5.84 29.75 33.281 1 95.06 86 ARG A O 1
ATOM 672 N N . GLY A 1 87 ? 5.094 27.766 32.938 1 95.88 87 GLY A N 1
ATOM 673 C CA . GLY A 1 87 ? 3.727 28.203 32.719 1 95.88 87 GLY A CA 1
ATOM 674 C C . GLY A 1 87 ? 3.48 28.766 31.344 1 95.88 87 GLY A C 1
ATOM 675 O O . GLY A 1 87 ? 2.574 29.578 31.141 1 95.88 87 GLY A O 1
ATOM 676 N N . LYS A 1 88 ? 4.324 28.375 30.422 1 97.12 88 LYS A N 1
ATOM 677 C CA . LYS A 1 88 ? 4.148 28.875 29.062 1 97.12 88 LYS A CA 1
ATOM 678 C C . LYS A 1 88 ? 3.4 27.875 28.188 1 97.12 88 LYS A C 1
ATOM 680 O O . LYS A 1 88 ? 3.623 26.672 28.297 1 97.12 88 LYS A O 1
ATOM 685 N N . HIS A 1 89 ? 2.451 28.406 27.25 1 97.88 89 HIS A N 1
ATOM 686 C CA . HIS A 1 89 ? 1.943 27.578 26.156 1 97.88 89 HIS A CA 1
ATOM 687 C C . HIS A 1 89 ? 3.045 27.25 25.156 1 97.88 89 HIS A C 1
ATOM 689 O O . HIS A 1 89 ? 4.066 27.953 25.109 1 97.88 89 HIS A O 1
ATOM 695 N N . VAL A 1 90 ? 2.848 26.109 24.422 1 97.75 90 VAL A N 1
ATOM 696 C CA . VAL A 1 90 ? 3.908 25.719 23.5 1 97.75 90 VAL A CA 1
ATOM 697 C C . VAL A 1 90 ? 3.32 25.469 22.109 1 97.75 90 VAL A C 1
ATOM 699 O O . VAL A 1 90 ? 2.268 24.828 21.969 1 97.75 90 VAL A O 1
ATOM 702 N N . LEU A 1 91 ? 3.902 25.953 21.016 1 98.25 91 LEU A N 1
ATOM 703 C CA . LEU A 1 91 ? 3.682 25.656 19.609 1 98.25 91 LEU A CA 1
ATOM 704 C C . LEU A 1 91 ? 4.906 24.969 19 1 98.25 91 LEU A C 1
ATOM 706 O O . LEU A 1 91 ? 5.977 25.578 18.906 1 98.25 91 LEU A O 1
ATOM 710 N N . VAL A 1 92 ? 4.738 23.672 18.531 1 97.31 92 VAL A N 1
ATOM 711 C CA . VAL A 1 92 ? 5.93 22.938 18.125 1 97.31 92 VAL A CA 1
ATOM 712 C C . VAL A 1 92 ? 5.805 22.484 16.672 1 97.31 92 VAL A C 1
ATOM 714 O O . VAL A 1 92 ? 4.695 22.25 16.188 1 97.31 92 VAL A O 1
ATOM 717 N N . ASP A 1 93 ? 6.914 22.359 15.922 1 94.81 93 ASP A N 1
ATOM 718 C CA . ASP A 1 93 ? 6.977 21.641 14.656 1 94.81 93 ASP A CA 1
ATOM 719 C C . ASP A 1 93 ? 6.965 20.125 14.875 1 94.81 93 ASP A C 1
ATOM 721 O O . ASP A 1 93 ? 7.512 19.641 15.867 1 94.81 93 ASP A O 1
ATOM 725 N N . LYS A 1 94 ? 6.34 19.438 14.07 1 96.19 94 LYS A N 1
ATOM 726 C CA . LYS A 1 94 ? 6.289 17.984 14.219 1 96.19 94 LYS A CA 1
ATOM 727 C C . LYS A 1 94 ? 7.645 17.344 13.922 1 96.19 94 LYS A C 1
ATOM 729 O O . LYS A 1 94 ? 8.43 17.891 13.133 1 96.19 94 LYS A O 1
ATOM 734 N N . PRO A 1 95 ? 7.941 16.156 14.57 1 97.25 95 PRO A N 1
ATOM 735 C CA . PRO A 1 95 ? 7.164 15.539 15.641 1 97.25 95 PRO A CA 1
ATOM 736 C C . PRO A 1 95 ? 7.32 16.25 16.984 1 97.25 95 PRO A C 1
ATOM 738 O O . PRO A 1 95 ? 8.312 16.953 17.203 1 97.25 95 PRO A O 1
ATOM 741 N N . VAL A 1 96 ? 6.367 16.188 17.953 1 98.31 96 VAL A N 1
ATOM 742 C CA . VAL A 1 96 ? 6.359 16.859 19.25 1 98.31 96 VAL A CA 1
ATOM 743 C C . VAL A 1 96 ? 7.566 16.422 20.062 1 98.31 96 VAL A C 1
ATOM 745 O O . VAL A 1 96 ? 8.266 17.25 20.656 1 98.31 96 VAL A O 1
ATOM 748 N N . CYS A 1 97 ? 7.785 15.156 20.109 1 98.5 97 CYS A N 1
ATOM 749 C CA . CYS A 1 97 ? 8.914 14.555 20.812 1 98.5 97 CYS A CA 1
ATOM 750 C C . CYS A 1 97 ? 9.211 13.164 20.25 1 98.5 97 CYS A C 1
ATOM 752 O O . CYS A 1 97 ? 8.602 12.734 19.266 1 98.5 97 CYS A O 1
ATOM 754 N N . THR A 1 98 ? 10.188 12.5 20.891 1 98 98 THR A N 1
ATOM 755 C CA . THR A 1 98 ? 10.609 11.227 20.328 1 98 98 THR A CA 1
ATOM 756 C C . THR A 1 98 ? 10.469 10.102 21.344 1 98 98 THR A C 1
ATOM 758 O O . THR A 1 98 ? 11 9.008 21.156 1 98 98 THR A O 1
ATOM 761 N N . SER A 1 99 ? 9.789 10.453 22.484 1 96.62 99 SER A N 1
ATOM 762 C CA . SER A 1 99 ? 9.672 9.445 23.531 1 96.62 99 SER A CA 1
ATOM 763 C C . SER A 1 99 ? 8.258 9.406 24.109 1 96.62 99 SER A C 1
ATOM 765 O O . SER A 1 99 ? 7.617 10.445 24.266 1 96.62 99 SER A O 1
ATOM 767 N N . LEU A 1 100 ? 7.824 8.172 24.438 1 97.88 100 LEU A N 1
ATOM 768 C CA . LEU A 1 100 ? 6.523 7.992 25.078 1 97.88 100 LEU A CA 1
ATOM 769 C C . LEU A 1 100 ? 6.527 8.562 26.484 1 97.88 100 LEU A C 1
ATOM 771 O O . LEU A 1 100 ? 5.512 9.086 26.953 1 97.88 100 LEU A O 1
ATOM 775 N N . ALA A 1 101 ? 7.688 8.562 27.172 1 98.06 101 ALA A N 1
ATOM 776 C CA . ALA A 1 101 ? 7.801 9.156 28.5 1 98.06 101 ALA A CA 1
ATOM 777 C C . ALA A 1 101 ? 7.609 10.672 28.438 1 98.06 101 ALA A C 1
ATOM 779 O O . ALA A 1 101 ? 6.895 11.25 29.266 1 98.06 101 ALA A O 1
ATOM 780 N N . GLU A 1 102 ? 8.18 11.234 27.469 1 97.94 102 GLU A N 1
ATOM 781 C CA . GLU A 1 102 ? 8.086 12.688 27.328 1 97.94 102 GLU A CA 1
ATOM 782 C C . GLU A 1 102 ? 6.66 13.125 27.031 1 97.94 102 GLU A C 1
ATOM 784 O O . GLU A 1 102 ? 6.168 14.102 27.594 1 97.94 102 GLU A O 1
ATOM 789 N N . ILE A 1 103 ? 6.086 12.438 26.141 1 98 103 ILE A N 1
ATOM 790 C CA . ILE A 1 103 ? 4.742 12.891 25.781 1 98 103 ILE A CA 1
ATOM 791 C C . ILE A 1 103 ? 3.803 12.695 26.969 1 98 103 ILE A C 1
ATOM 793 O O . ILE A 1 103 ? 2.889 13.492 27.188 1 98 103 ILE A O 1
ATOM 797 N N . GLY A 1 104 ? 3.998 11.664 27.781 1 98.62 104 GLY A N 1
ATOM 798 C CA . GLY A 1 104 ? 3.23 11.508 29 1 98.62 104 GLY A CA 1
ATOM 799 C C . GLY A 1 104 ? 3.396 12.672 29.969 1 98.62 104 GLY A C 1
ATOM 800 O O . GLY A 1 104 ? 2.418 13.148 30.547 1 98.62 104 GLY A O 1
ATOM 801 N N . GLN A 1 105 ? 4.617 13.133 30.156 1 98.5 105 GLN A N 1
ATOM 802 C CA . GLN A 1 105 ? 4.891 14.273 31.031 1 98.5 105 GLN A CA 1
ATOM 803 C C . GLN A 1 105 ? 4.254 15.547 30.484 1 98.5 105 GLN A C 1
ATOM 805 O O . GLN A 1 105 ? 3.672 16.328 31.234 1 98.5 105 GLN A O 1
ATOM 810 N N . ILE A 1 106 ? 4.332 15.672 29.25 1 97.31 106 ILE A N 1
ATOM 811 C CA . ILE A 1 106 ? 3.771 16.859 28.609 1 97.31 106 ILE A CA 1
ATOM 812 C C . ILE A 1 106 ? 2.256 16.875 28.797 1 97.31 106 ILE A C 1
ATOM 814 O O . ILE A 1 106 ? 1.683 17.906 29.172 1 97.31 106 ILE A O 1
ATOM 818 N N . GLU A 1 107 ? 1.724 15.828 28.547 1 98.44 107 GLU A N 1
ATOM 819 C CA . GLU A 1 107 ? 0.277 15.727 28.719 1 98.44 107 GLU A CA 1
ATOM 820 C C . GLU A 1 107 ? -0.135 16.062 30.141 1 98.44 107 GLU A C 1
ATOM 822 O O . GLU A 1 107 ? -1.08 16.812 30.359 1 98.44 107 GLU A O 1
ATOM 827 N N . ARG A 1 108 ? 0.551 15.469 31.125 1 98.44 108 ARG A N 1
ATOM 828 C CA . ARG A 1 108 ? 0.24 15.711 32.531 1 98.44 108 ARG A CA 1
ATOM 829 C C . ARG A 1 108 ? 0.293 17.203 32.844 1 98.44 108 ARG A C 1
ATOM 831 O O . ARG A 1 108 ? -0.627 17.734 33.469 1 98.44 108 ARG A O 1
ATOM 838 N N . ILE A 1 109 ? 1.279 17.812 32.469 1 98.25 109 ILE A N 1
ATOM 839 C CA . ILE A 1 109 ? 1.455 19.219 32.812 1 98.25 109 ILE A CA 1
ATOM 840 C C . ILE A 1 109 ? 0.393 20.062 32.094 1 98.25 109 ILE A C 1
ATOM 842 O O . ILE A 1 109 ? -0.191 20.969 32.688 1 98.25 109 ILE A O 1
ATOM 846 N N . CYS A 1 110 ? 0.128 19.797 30.797 1 94.88 110 CYS A N 1
ATOM 847 C CA . CYS A 1 110 ? -0.904 20.547 30.078 1 94.88 110 CYS A CA 1
ATOM 848 C C . CYS A 1 110 ? -2.252 20.422 30.781 1 94.88 110 CYS A C 1
ATOM 850 O O . CYS A 1 110 ? -2.957 21.406 30.953 1 94.88 110 CYS A O 1
ATOM 852 N N . ARG A 1 111 ? -2.512 19.328 31.156 1 97.38 111 ARG A N 1
ATOM 853 C CA . ARG A 1 111 ? -3.799 19.094 31.797 1 97.38 111 ARG A CA 1
ATOM 854 C C . ARG A 1 111 ? -3.857 19.766 33.156 1 97.38 111 ARG A C 1
ATOM 856 O O . ARG A 1 111 ? -4.836 20.438 33.5 1 97.38 111 ARG A O 1
ATOM 863 N N . GLU A 1 112 ? -2.893 19.594 34.031 1 97.62 112 GLU A N 1
ATOM 864 C CA . GLU A 1 112 ? -2.863 20.109 35.375 1 97.62 112 GLU A CA 1
ATOM 865 C C . GLU A 1 112 ? -2.869 21.641 35.406 1 97.62 112 GLU A C 1
ATOM 867 O O . GLU A 1 112 ? -3.482 22.266 36.25 1 97.62 112 GLU A O 1
ATOM 872 N N . ARG A 1 113 ? -2.117 22.172 34.5 1 97.38 113 ARG A N 1
ATOM 873 C CA . ARG A 1 113 ? -1.899 23.625 34.562 1 97.38 113 ARG A CA 1
ATOM 874 C C . ARG A 1 113 ? -2.768 24.359 33.562 1 97.38 113 ARG A C 1
ATOM 876 O O . ARG A 1 113 ? -2.75 25.578 33.5 1 97.38 113 ARG A O 1
ATOM 883 N N . GLY A 1 114 ? -3.473 23.625 32.75 1 96 114 GLY A N 1
ATOM 884 C CA . GLY A 1 114 ? -4.312 24.234 31.719 1 96 114 GLY A CA 1
ATOM 885 C C . GLY A 1 114 ? -3.52 24.906 30.609 1 96 114 GLY A C 1
ATOM 886 O O . GLY A 1 114 ? -3.979 25.875 30 1 96 114 GLY A O 1
ATOM 887 N N . LEU A 1 115 ? -2.389 24.391 30.312 1 97.94 115 LEU A N 1
ATOM 888 C CA . LEU A 1 115 ? -1.551 24.938 29.25 1 97.94 115 LEU A CA 1
ATOM 889 C C . LEU A 1 115 ? -1.834 24.234 27.922 1 97.94 115 LEU A C 1
ATOM 891 O O . LEU A 1 115 ? -2.227 23.062 27.906 1 97.94 115 LEU A O 1
ATOM 895 N N . LYS A 1 116 ? -1.645 24.984 26.797 1 98.38 116 LYS A N 1
ATOM 896 C CA . LYS A 1 116 ? -2.008 24.5 25.469 1 98.38 116 LYS A CA 1
ATOM 897 C C . LYS A 1 116 ? -0.767 24.141 24.656 1 98.38 116 LYS A C 1
ATOM 899 O O . LYS A 1 116 ? 0.28 24.781 24.812 1 98.38 116 LYS A O 1
ATOM 904 N N . LEU A 1 117 ? -0.981 23.016 23.922 1 96.94 117 LEU A N 1
ATOM 905 C CA . LEU A 1 117 ? 0.026 22.531 22.969 1 96.94 117 LEU A CA 1
ATOM 906 C C . LEU A 1 117 ? -0.477 22.625 21.547 1 96.94 117 LEU A C 1
ATOM 908 O O . LEU A 1 117 ? -1.511 22.047 21.203 1 96.94 117 LEU A O 1
ATOM 912 N N . GLY A 1 118 ? 0.241 23.484 20.672 1 98 118 GLY A N 1
ATOM 913 C CA . GLY A 1 118 ? 0.052 23.5 19.234 1 98 118 GLY A CA 1
ATOM 914 C C . GLY A 1 118 ? 1.123 22.734 18.484 1 98 118 GLY A C 1
ATOM 915 O O . GLY A 1 118 ? 2.211 22.484 19 1 98 118 GLY A O 1
ATOM 916 N N . CYS A 1 119 ? 0.798 22.219 17.297 1 97.06 119 CYS A N 1
ATOM 917 C CA . CYS A 1 119 ? 1.761 21.484 16.484 1 97.06 119 CYS A CA 1
ATOM 918 C C . CYS A 1 119 ? 1.533 21.781 15 1 97.06 119 CYS A C 1
ATOM 920 O O . CYS A 1 119 ? 0.39 21.844 14.547 1 97.06 119 CYS A O 1
ATOM 922 N N . MET A 1 120 ? 2.621 21.844 14.273 1 96.31 120 MET A N 1
ATOM 923 C CA . MET A 1 120 ? 2.58 22.141 12.844 1 96.31 120 MET A CA 1
ATOM 924 C C . MET A 1 120 ? 2.203 20.906 12.031 1 96.31 120 MET A C 1
ATOM 926 O O . MET A 1 120 ? 2.992 20.422 11.219 1 96.31 120 MET A O 1
ATOM 930 N N . LEU A 1 121 ? 1.016 20.438 12.211 1 95.81 121 LEU A N 1
ATOM 931 C CA . LEU A 1 121 ? 0.387 19.406 11.391 1 95.81 121 LEU A CA 1
ATOM 932 C C . LEU A 1 121 ? -0.4 20.016 10.242 1 95.81 121 LEU A C 1
ATOM 934 O O . LEU A 1 121 ? -1.614 20.203 10.344 1 95.81 121 LEU A O 1
ATOM 938 N N . THR A 1 122 ? 0.259 20.188 9.094 1 93.75 122 THR A N 1
ATOM 939 C CA . THR A 1 122 ? -0.215 21.094 8.047 1 93.75 122 THR A CA 1
ATOM 940 C C . THR A 1 122 ? -1.06 20.344 7.023 1 93.75 122 THR A C 1
ATOM 942 O O . THR A 1 122 ? -1.651 20.938 6.129 1 93.75 122 THR A O 1
ATOM 945 N N . MET A 1 123 ? -1.168 19.062 7.176 1 95.75 123 MET A N 1
ATOM 946 C CA . MET A 1 123 ? -1.981 18.328 6.207 1 95.75 123 MET A CA 1
ATOM 947 C C . MET A 1 123 ? -3.428 18.812 6.238 1 95.75 123 MET A C 1
ATOM 949 O O . MET A 1 123 ? -4.078 18.922 5.195 1 95.75 123 MET A O 1
ATOM 953 N N . ARG A 1 124 ? -3.967 19.188 7.41 1 94.75 124 ARG A N 1
ATOM 954 C CA . ARG A 1 124 ? -5.32 19.719 7.555 1 94.75 124 ARG A CA 1
ATOM 955 C C . ARG A 1 124 ? -5.488 21.016 6.785 1 94.75 124 ARG A C 1
ATOM 957 O O . ARG A 1 124 ? -6.609 21.469 6.543 1 94.75 124 ARG A O 1
ATOM 964 N N . ASP A 1 125 ? -4.363 21.562 6.441 1 95.94 125 ASP A N 1
ATOM 965 C CA . ASP A 1 125 ? -4.422 22.891 5.832 1 95.94 125 ASP A CA 1
ATOM 966 C C . ASP A 1 125 ? -4.43 22.797 4.305 1 95.94 125 ASP A C 1
ATOM 968 O O . ASP A 1 125 ? -4.609 23.797 3.615 1 95.94 125 ASP A O 1
ATOM 972 N N . SER A 1 126 ? -4.242 21.562 3.773 1 95.69 126 SER A N 1
ATOM 973 C CA . SER A 1 126 ? -4.109 21.375 2.334 1 95.69 126 SER A CA 1
ATOM 974 C C . SER A 1 126 ? -5.473 21.219 1.667 1 95.69 126 SER A C 1
ATOM 976 O O . SER A 1 126 ? -6.336 20.5 2.172 1 95.69 126 SER A O 1
ATOM 978 N N . GLY A 1 127 ? -5.582 21.844 0.508 1 97.81 127 GLY A N 1
ATOM 979 C CA . GLY A 1 127 ? -6.82 21.766 -0.248 1 97.81 127 GLY A CA 1
ATOM 980 C C . GLY A 1 127 ? -7.23 20.344 -0.57 1 97.81 127 GLY A C 1
ATOM 981 O O . GLY A 1 127 ? -8.367 19.938 -0.299 1 97.81 127 GLY A O 1
ATOM 982 N N . PRO A 1 128 ? -6.395 19.609 -1.101 1 98.31 128 PRO A N 1
ATOM 983 C CA . PRO A 1 128 ? -6.715 18.219 -1.428 1 98.31 128 PRO A CA 1
ATOM 984 C C . PRO A 1 128 ? -7.223 17.422 -0.222 1 98.31 128 PRO A C 1
ATOM 986 O O . PRO A 1 128 ? -8.219 16.703 -0.324 1 98.31 128 PRO A O 1
ATOM 989 N N . ILE A 1 129 ? -6.613 17.578 0.933 1 98.31 129 ILE A N 1
ATOM 990 C CA . ILE A 1 129 ? -6.977 16.797 2.107 1 98.31 129 ILE A CA 1
ATOM 991 C C . ILE A 1 129 ? -8.289 17.312 2.689 1 98.31 129 ILE A C 1
ATOM 993 O O . ILE A 1 129 ? -9.133 16.531 3.137 1 98.31 129 ILE A O 1
ATOM 997 N N . ILE A 1 130 ? -8.469 18.594 2.705 1 98.19 130 ILE A N 1
ATOM 998 C CA . ILE A 1 130 ? -9.75 19.156 3.1 1 98.19 130 ILE A CA 1
ATOM 999 C C . ILE A 1 130 ? -10.852 18.641 2.18 1 98.19 130 ILE A C 1
ATOM 1001 O O . ILE A 1 130 ? -11.938 18.281 2.641 1 98.19 130 ILE A O 1
ATOM 1005 N N . GLY A 1 131 ? -10.555 18.656 0.906 1 98.62 131 GLY A N 1
ATOM 1006 C CA . GLY A 1 131 ? -11.531 18.141 -0.034 1 98.62 131 GLY A CA 1
ATOM 1007 C C . GLY A 1 131 ? -11.891 16.688 0.227 1 98.62 131 GLY A C 1
ATOM 1008 O O . GLY A 1 131 ? -13.062 16.312 0.187 1 98.62 131 GLY A O 1
ATOM 1009 N N . LEU A 1 132 ? -10.945 15.867 0.418 1 98.5 132 LEU A N 1
ATOM 1010 C CA . LEU A 1 132 ? -11.195 14.477 0.781 1 98.5 132 LEU A CA 1
ATOM 1011 C C . LEU A 1 132 ? -12.133 14.383 1.977 1 98.5 132 LEU A C 1
ATOM 1013 O O . LEU A 1 132 ? -13.094 13.609 1.957 1 98.5 132 LEU A O 1
ATOM 1017 N N . ARG A 1 133 ? -11.758 15.094 3.057 1 98.5 133 ARG A N 1
ATOM 1018 C CA . ARG A 1 133 ? -12.602 15.07 4.246 1 98.5 133 ARG A CA 1
ATOM 1019 C C . ARG A 1 133 ? -14.047 15.43 3.904 1 98.5 133 ARG A C 1
ATOM 1021 O O . ARG A 1 133 ? -14.977 14.758 4.34 1 98.5 133 ARG A O 1
ATOM 1028 N N . ASN A 1 134 ? -14.156 16.578 3.107 1 98.44 134 ASN A N 1
ATOM 1029 C CA . ASN A 1 134 ? -15.508 17.016 2.764 1 98.44 134 ASN A CA 1
ATOM 1030 C C . ASN A 1 134 ? -16.297 15.914 2.059 1 98.44 134 ASN A C 1
ATOM 1032 O O . ASN A 1 134 ? -17.453 15.656 2.406 1 98.44 134 ASN A O 1
ATOM 1036 N N . LEU A 1 135 ? -15.75 15.281 1.154 1 98.75 135 LEU A N 1
ATOM 1037 C CA . LEU A 1 135 ? -16.438 14.25 0.379 1 98.75 135 LEU A CA 1
ATOM 1038 C C . LEU A 1 135 ? -16.75 13.039 1.249 1 98.75 135 LEU A C 1
ATOM 1040 O O . LEU A 1 135 ? -17.859 12.508 1.203 1 98.75 135 LEU A O 1
ATOM 1044 N N . ILE A 1 136 ? -15.836 12.617 2.029 1 98.69 136 ILE A N 1
ATOM 1045 C CA . ILE A 1 136 ? -15.992 11.414 2.842 1 98.69 136 ILE A CA 1
ATOM 1046 C C . ILE A 1 136 ? -17 11.672 3.957 1 98.69 136 ILE A C 1
ATOM 1048 O O . ILE A 1 136 ? -17.891 10.844 4.211 1 98.69 136 ILE A O 1
ATOM 1052 N N . ARG A 1 137 ? -16.969 12.836 4.633 1 98.12 137 ARG A N 1
ATOM 1053 C CA . ARG A 1 137 ? -17.891 13.164 5.723 1 98.12 137 ARG A CA 1
ATOM 1054 C C . ARG A 1 137 ? -19.297 13.414 5.199 1 98.12 137 ARG A C 1
ATOM 1056 O O . ARG A 1 137 ? -20.266 13.328 5.953 1 98.12 137 ARG A O 1
ATOM 1063 N N . SER A 1 138 ? -19.359 13.68 4.012 1 98.38 138 SER A N 1
ATOM 1064 C CA . SER A 1 138 ? -20.688 13.867 3.434 1 98.38 138 SER A CA 1
ATOM 1065 C C . SER A 1 138 ? -21.391 12.531 3.234 1 98.38 138 SER A C 1
ATOM 1067 O O . SER A 1 138 ? -22.609 12.5 2.988 1 98.38 138 SER A O 1
ATOM 1069 N N . GLY A 1 139 ? -20.656 11.453 3.215 1 98.44 139 GLY A N 1
ATOM 1070 C CA . GLY A 1 139 ? -21.219 10.125 3.016 1 98.44 139 GLY A CA 1
ATOM 1071 C C . GLY A 1 139 ? -21.172 9.672 1.568 1 98.44 139 GLY A C 1
ATOM 1072 O O . GLY A 1 139 ? -21.797 8.664 1.209 1 98.44 139 GLY A O 1
ATOM 1073 N N . LEU A 1 140 ? -20.422 10.438 0.704 1 98.5 140 LEU A N 1
ATOM 1074 C CA . LEU A 1 140 ? -20.422 10.211 -0.736 1 98.5 140 LEU A CA 1
ATOM 1075 C C . LEU A 1 140 ? -20.047 8.766 -1.057 1 98.5 140 LEU A C 1
ATOM 1077 O O . LEU A 1 140 ? -20.656 8.133 -1.918 1 98.5 140 LEU A O 1
ATOM 1081 N N . ILE A 1 141 ? -19.125 8.18 -0.299 1 98.69 141 ILE A N 1
ATOM 1082 C CA . ILE A 1 141 ? -18.703 6.828 -0.638 1 98.69 141 ILE A CA 1
ATOM 1083 C C . ILE A 1 141 ? -19.094 5.863 0.475 1 98.69 141 ILE A C 1
ATOM 1085 O O . ILE A 1 141 ? -18.594 4.742 0.548 1 98.69 141 ILE A O 1
ATOM 1089 N N . GLY A 1 142 ? -19.953 6.258 1.305 1 98.19 142 GLY A N 1
ATOM 1090 C CA . GLY A 1 142 ? -20.344 5.438 2.443 1 98.19 142 GLY A CA 1
ATOM 1091 C C . GLY A 1 142 ? -19.219 5.238 3.441 1 98.19 142 GLY A C 1
ATOM 1092 O O . GLY A 1 142 ? -18.234 5.984 3.439 1 98.19 142 GLY A O 1
ATOM 1093 N N . ASP A 1 143 ? -19.438 4.23 4.293 1 97.81 143 ASP A N 1
ATOM 1094 C CA . ASP A 1 143 ? -18.422 3.961 5.293 1 97.81 143 ASP A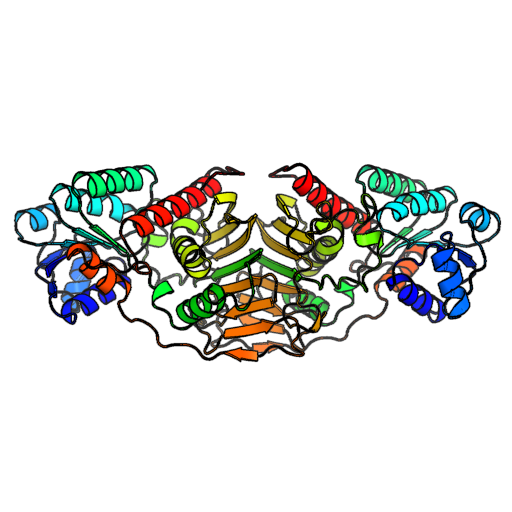 CA 1
ATOM 1095 C C . ASP A 1 143 ? -17.109 3.508 4.637 1 97.81 143 ASP A C 1
ATOM 1097 O O . ASP A 1 143 ? -17.109 2.594 3.809 1 97.81 143 ASP A O 1
ATOM 1101 N N . VAL A 1 144 ? -16.062 4.148 4.957 1 98.81 144 VAL A N 1
ATOM 1102 C CA . VAL A 1 144 ? -14.758 3.799 4.426 1 98.81 144 VAL A CA 1
ATOM 1103 C C . VAL A 1 144 ? -14.312 2.445 4.977 1 98.81 144 VAL A C 1
ATOM 1105 O O . VAL A 1 144 ? -14.391 2.205 6.184 1 98.81 144 VAL A O 1
ATOM 1108 N N . GLN A 1 145 ? -13.844 1.573 4.113 1 98.69 145 GLN A N 1
ATOM 1109 C CA . GLN A 1 145 ? -13.555 0.197 4.504 1 98.69 145 GLN A CA 1
ATOM 1110 C C . GLN A 1 145 ? -12.07 -0.113 4.355 1 98.69 145 GLN A C 1
ATOM 1112 O O . GLN A 1 145 ? -11.562 -1.044 4.98 1 98.69 145 GLN A O 1
ATOM 1117 N N . ALA A 1 146 ? -11.398 0.571 3.518 1 98.94 146 ALA A N 1
ATOM 1118 C CA . ALA A 1 146 ? -9.953 0.398 3.35 1 98.94 146 ALA A CA 1
ATOM 1119 C C . ALA A 1 146 ? -9.289 1.71 2.945 1 98.94 146 ALA A C 1
ATOM 1121 O O . ALA A 1 146 ? -9.859 2.494 2.184 1 98.94 146 ALA A O 1
ATOM 1122 N N . ILE A 1 147 ? -8.164 1.899 3.504 1 98.94 147 ILE A N 1
ATOM 1123 C CA . ILE A 1 147 ? -7.371 3.092 3.215 1 98.94 147 ILE A CA 1
ATOM 1124 C C . ILE A 1 147 ? -5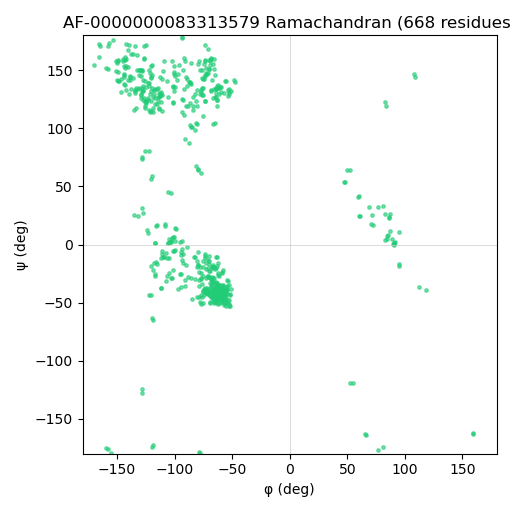.93 2.695 2.914 1 98.94 147 ILE A C 1
ATOM 1126 O O . ILE A 1 147 ? -5.359 1.842 3.596 1 98.94 147 ILE A O 1
ATOM 1130 N N . SER A 1 148 ? -5.32 3.232 1.848 1 98.81 148 SER A N 1
ATOM 1131 C CA . SER A 1 148 ? -3.877 3.199 1.62 1 98.81 148 SER A CA 1
ATOM 1132 C C . SER A 1 148 ? -3.309 4.605 1.471 1 98.81 148 SER A C 1
ATOM 1134 O O . SER A 1 148 ? -3.932 5.469 0.849 1 98.81 148 SER A O 1
ATOM 1136 N N . PHE A 1 149 ? -2.178 4.816 2.066 1 98.75 149 PHE A N 1
ATOM 1137 C CA . PHE A 1 149 ? -1.524 6.105 1.87 1 98.75 149 PHE A CA 1
ATOM 1138 C C . PHE A 1 149 ? -0.018 5.934 1.726 1 98.75 149 PHE A C 1
ATOM 1140 O O . PHE A 1 149 ? 0.549 4.953 2.213 1 98.75 149 PHE A O 1
ATOM 1147 N N . GLY A 1 150 ? 0.625 6.836 1.032 1 98.5 150 GLY A N 1
ATOM 1148 C CA . GLY A 1 150 ? 2.064 6.891 0.835 1 98.5 150 GLY A CA 1
ATOM 1149 C C . GLY A 1 150 ? 2.666 8.234 1.19 1 98.5 150 GLY A C 1
ATOM 1150 O O . GLY A 1 150 ? 2.211 9.273 0.703 1 98.5 150 GLY A O 1
ATOM 1151 N N . GLY A 1 151 ? 3.594 8.195 2.035 1 98 151 GLY A N 1
ATOM 1152 C CA . GLY A 1 151 ? 4.332 9.391 2.408 1 98 151 GLY A CA 1
ATOM 1153 C C . GLY A 1 151 ? 5.816 9.289 2.104 1 98 151 GLY A C 1
ATOM 1154 O O . GLY A 1 151 ? 6.648 9.461 2.996 1 98 151 GLY A O 1
ATOM 1155 N N . GLN A 1 152 ? 6.195 9.07 0.806 1 97.5 152 GLN A N 1
ATOM 1156 C CA . GLN A 1 152 ? 7.594 9.023 0.396 1 97.5 152 GLN A CA 1
ATOM 1157 C C . GLN A 1 152 ? 8.195 10.422 0.315 1 97.5 152 GLN A C 1
ATOM 1159 O O . GLN A 1 152 ? 7.562 11.344 -0.198 1 97.5 152 GLN A O 1
ATOM 1164 N N . HIS A 1 153 ? 9.32 10.562 0.836 1 97.56 153 HIS A N 1
ATOM 1165 C CA . HIS A 1 153 ? 10.125 11.781 0.811 1 97.56 153 HIS A CA 1
ATOM 1166 C C . HIS A 1 153 ? 11.469 11.531 0.142 1 97.56 153 HIS A C 1
ATOM 1168 O O . HIS A 1 153 ? 11.938 10.391 0.071 1 97.56 153 HIS A O 1
ATOM 1174 N N . PRO A 1 154 ? 12.023 12.602 -0.407 1 96 154 PRO A N 1
ATOM 1175 C CA . PRO A 1 154 ? 13.414 12.43 -0.845 1 96 154 PRO A CA 1
ATOM 1176 C C . PRO A 1 154 ? 14.398 12.367 0.322 1 96 154 PRO A C 1
ATOM 1178 O O . PRO A 1 154 ? 14.164 12.977 1.367 1 96 154 PRO A O 1
ATOM 1181 N N . LEU A 1 155 ? 15.406 11.648 0.178 1 95.75 155 LEU A N 1
ATOM 1182 C CA . LEU A 1 155 ? 16.438 11.516 1.201 1 95.75 155 LEU A CA 1
ATOM 1183 C C . LEU A 1 155 ? 17.312 12.766 1.258 1 95.75 155 LEU A C 1
ATOM 1185 O O . LEU A 1 155 ? 17.656 13.242 2.344 1 95.75 155 LEU A O 1
ATOM 1189 N N . LEU A 1 156 ? 17.672 13.258 0.062 1 92.19 156 LEU A N 1
ATOM 1190 C CA . LEU A 1 156 ? 18.438 14.477 -0.147 1 92.19 156 LEU A CA 1
ATOM 1191 C C . LEU A 1 156 ? 19.719 14.461 0.674 1 92.19 156 LEU A C 1
ATOM 1193 O O . LEU A 1 156 ? 19.969 15.367 1.473 1 92.19 156 LEU A O 1
ATOM 1197 N N . PRO A 1 157 ? 20.547 13.484 0.292 1 87.06 157 PRO A N 1
ATOM 1198 C CA . PRO A 1 157 ? 21.828 13.469 1.009 1 87.06 157 PRO A CA 1
ATOM 1199 C C . PRO A 1 157 ? 22.656 14.734 0.756 1 87.06 157 PRO A C 1
ATOM 1201 O O . PRO A 1 157 ? 22.734 15.203 -0.381 1 87.06 157 PRO A O 1
ATOM 1204 N N . GLY A 1 158 ? 23.062 15.461 1.73 1 87.31 158 GLY A N 1
ATOM 1205 C CA . GLY A 1 158 ? 23.875 16.656 1.599 1 87.31 158 GLY A CA 1
ATOM 1206 C C . GLY A 1 158 ? 23.141 17.922 1.98 1 87.31 158 GLY A C 1
ATOM 1207 O O . GLY A 1 158 ? 23.75 18.891 2.449 1 87.31 158 GLY A O 1
ATOM 1208 N N . THR A 1 159 ? 21.891 17.859 1.614 1 89.19 159 THR A N 1
ATOM 1209 C CA . THR A 1 159 ? 21.172 19.078 1.947 1 89.19 159 THR A CA 1
ATOM 1210 C C . THR A 1 159 ? 20.266 18.859 3.162 1 89.19 159 THR A C 1
ATOM 1212 O O . THR A 1 159 ? 19.906 19.812 3.854 1 89.19 159 THR A O 1
ATOM 1215 N N . ARG A 1 160 ? 19.969 17.688 3.295 1 89.88 160 ARG A N 1
ATOM 1216 C CA . ARG A 1 160 ? 19.266 17.375 4.531 1 89.88 160 ARG A CA 1
ATOM 1217 C C . ARG A 1 160 ? 20.109 17.719 5.75 1 89.88 160 ARG A C 1
ATOM 1219 O O . ARG A 1 160 ? 21.312 17.5 5.758 1 89.88 160 ARG A O 1
ATOM 1226 N N . PRO A 1 161 ? 19.391 18.391 6.781 1 92.31 161 PRO A N 1
ATOM 1227 C CA . PRO A 1 161 ? 20.188 18.641 7.984 1 92.31 161 PRO A CA 1
ATOM 1228 C C . PRO A 1 161 ? 20.938 17.391 8.469 1 92.31 161 PRO A C 1
ATOM 1230 O O . PRO A 1 161 ? 20.359 16.297 8.492 1 92.31 161 PRO A O 1
ATOM 1233 N N . SER A 1 162 ? 22.109 17.578 8.922 1 92.12 162 SER A N 1
ATOM 1234 C CA . SER A 1 162 ? 23 16.469 9.219 1 92.12 162 SER A CA 1
ATOM 1235 C C . SER A 1 162 ? 22.5 15.656 10.406 1 92.12 162 SER A C 1
ATOM 1237 O O . SER A 1 162 ? 22.75 14.453 10.5 1 92.12 162 SER A O 1
ATOM 1239 N N . TRP A 1 163 ? 21.859 16.359 11.203 1 93.75 163 TRP A N 1
ATOM 1240 C CA . TRP A 1 163 ? 21.422 15.688 12.422 1 93.75 163 TRP A CA 1
ATOM 1241 C C . TRP A 1 163 ? 20.406 14.586 12.109 1 93.75 163 TRP A C 1
ATOM 1243 O O . TRP A 1 163 ? 20.156 13.719 12.938 1 93.75 163 TRP A O 1
ATOM 1253 N N . TYR A 1 164 ? 19.812 14.656 10.992 1 96.06 164 TYR A N 1
ATOM 1254 C CA . TYR A 1 164 ? 18.953 13.547 10.578 1 96.06 164 TYR A CA 1
ATOM 1255 C C . TYR A 1 164 ? 19.688 12.219 10.703 1 96.06 164 TYR A C 1
ATOM 1257 O O . TYR A 1 164 ? 19.062 11.188 11 1 96.06 164 TYR A O 1
ATOM 1265 N N . PHE A 1 165 ? 20.906 12.227 10.391 1 95.12 165 PHE A N 1
ATOM 1266 C CA . PHE A 1 165 ? 21.688 11 10.266 1 95.12 165 PHE A CA 1
ATOM 1267 C C . PHE A 1 165 ? 22.547 10.773 11.508 1 95.12 165 PHE A C 1
ATOM 1269 O O . PHE A 1 165 ? 23.375 9.867 11.539 1 95.12 165 PHE A O 1
ATOM 1276 N N . GLU A 1 166 ? 22.359 11.602 12.516 1 95.62 166 GLU A N 1
ATOM 1277 C CA . GLU A 1 166 ? 23.078 11.391 13.781 1 95.62 166 GLU A CA 1
ATOM 1278 C C . GLU A 1 166 ? 22.25 10.539 14.734 1 95.62 166 GLU A C 1
ATOM 1280 O O . GLU A 1 166 ? 21.062 10.789 14.938 1 95.62 166 GLU A O 1
ATOM 1285 N N . PRO A 1 167 ? 22.891 9.578 15.328 1 96.12 167 PRO A N 1
ATOM 1286 C CA . PRO A 1 167 ? 22.172 8.688 16.234 1 96.12 167 PRO A CA 1
ATOM 1287 C C . PRO A 1 167 ? 21.469 9.438 17.375 1 96.12 167 PRO A C 1
ATOM 1289 O O . PRO A 1 167 ? 22.047 10.359 17.953 1 96.12 167 PRO A O 1
ATOM 1292 N N . GLY A 1 168 ? 20.219 9.164 17.609 1 95.81 168 GLY A N 1
ATOM 1293 C CA . GLY A 1 168 ? 19.484 9.664 18.766 1 95.81 168 GLY A CA 1
ATOM 1294 C C . GLY A 1 168 ? 18.781 10.984 18.5 1 95.81 168 GLY A C 1
ATOM 1295 O O . GLY A 1 168 ? 18.062 11.5 19.359 1 95.81 168 GLY A O 1
ATOM 1296 N N . LYS A 1 169 ? 18.938 11.406 17.297 1 96.56 169 LYS A N 1
ATOM 1297 C CA . LYS A 1 169 ? 18.422 12.75 17.094 1 96.56 169 LYS A CA 1
ATOM 1298 C C . LYS A 1 169 ? 17.141 12.727 16.266 1 96.56 169 LYS A C 1
ATOM 1300 O O . LYS A 1 169 ? 16.297 13.602 16.391 1 96.56 169 LYS A O 1
ATOM 1305 N N . HIS A 1 170 ? 16.969 11.859 15.406 1 96.75 170 HIS A N 1
ATOM 1306 C CA . HIS A 1 170 ? 15.867 11.852 14.453 1 96.75 170 HIS A CA 1
ATOM 1307 C C . HIS A 1 170 ? 14.586 11.297 15.078 1 96.75 170 HIS A C 1
ATOM 1309 O O . HIS A 1 170 ? 13.508 11.852 14.883 1 96.75 170 HIS A O 1
ATOM 1315 N N . GLY A 1 171 ? 14.625 10.258 15.773 1 95.5 171 GLY A N 1
ATOM 1316 C CA . GLY A 1 171 ? 13.484 9.766 16.531 1 95.5 171 GLY A CA 1
ATOM 1317 C C . GLY A 1 171 ? 12.617 8.797 15.734 1 95.5 171 GLY A C 1
ATOM 1318 O O . GLY A 1 171 ? 11.586 8.336 16.219 1 95.5 171 GLY A O 1
ATOM 1319 N N . GLY A 1 172 ? 12.969 8.445 14.406 1 97.62 172 GLY A N 1
ATOM 1320 C CA . GLY A 1 172 ? 12.312 7.383 13.664 1 97.62 172 GLY A CA 1
ATOM 1321 C C . GLY A 1 172 ? 11.43 7.891 12.547 1 97.62 172 GLY A C 1
ATOM 1322 O O . GLY A 1 172 ? 10.719 8.883 12.711 1 97.62 172 GLY A O 1
ATOM 1323 N N . THR A 1 173 ? 11.438 7.094 11.453 1 98.12 173 THR A N 1
ATOM 1324 C CA . THR A 1 173 ? 10.742 7.477 10.234 1 98.12 173 THR A CA 1
ATOM 1325 C C . THR A 1 173 ? 9.234 7.422 10.43 1 98.12 173 THR A C 1
ATOM 1327 O O . THR A 1 173 ? 8.508 8.281 9.93 1 98.12 173 THR A O 1
ATOM 1330 N N . ILE A 1 174 ? 8.688 6.48 11.148 1 98.75 174 ILE A N 1
ATOM 1331 C CA . ILE A 1 174 ? 7.254 6.387 11.398 1 98.75 174 ILE A CA 1
ATOM 1332 C C . ILE A 1 174 ? 6.801 7.562 12.258 1 98.75 174 ILE A C 1
ATOM 1334 O O . ILE A 1 174 ? 5.816 8.234 11.93 1 98.75 174 ILE A O 1
ATOM 1338 N N . ASN A 1 175 ? 7.531 7.824 13.336 1 98.38 175 ASN A N 1
ATOM 1339 C CA . ASN A 1 175 ? 7.203 8.984 14.156 1 98.38 175 ASN A CA 1
ATOM 1340 C C . ASN A 1 175 ? 7.242 10.273 13.344 1 98.38 175 ASN A C 1
ATOM 1342 O O . ASN A 1 175 ? 6.371 11.133 13.492 1 98.38 175 ASN A O 1
ATOM 1346 N N . ASP A 1 176 ? 8.195 10.406 12.453 1 97.31 176 ASP A N 1
ATOM 1347 C CA . ASP A 1 176 ? 8.422 11.625 11.68 1 97.31 176 ASP A CA 1
ATOM 1348 C C . ASP A 1 176 ? 7.344 11.805 10.617 1 97.31 176 ASP A C 1
ATOM 1350 O O . ASP A 1 176 ? 6.844 12.914 10.414 1 97.31 176 ASP A O 1
ATOM 1354 N N . ILE A 1 177 ? 7.031 10.656 9.992 1 98.06 177 ILE A N 1
ATOM 1355 C CA . ILE A 1 177 ? 6.25 10.867 8.773 1 98.06 177 ILE A CA 1
ATOM 1356 C C . ILE A 1 177 ? 4.832 10.344 8.977 1 98.06 177 ILE A C 1
ATOM 1358 O O . ILE A 1 177 ? 3.861 11 8.586 1 98.06 177 ILE A O 1
ATOM 1362 N N . VAL A 1 178 ? 4.617 9.289 9.648 1 98.62 178 VAL A N 1
ATOM 1363 C CA . VAL A 1 178 ? 3.297 8.68 9.758 1 98.62 178 VAL A CA 1
ATOM 1364 C C . VAL A 1 178 ? 2.385 9.57 10.602 1 98.62 178 VAL A C 1
ATOM 1366 O O . VAL A 1 178 ? 1.159 9.508 10.469 1 98.62 178 VAL A O 1
ATOM 1369 N N . ILE A 1 179 ? 2.943 10.414 11.453 1 98.06 179 ILE A N 1
ATOM 1370 C CA . ILE A 1 179 ? 2.168 11.281 12.328 1 98.06 179 ILE A CA 1
ATOM 1371 C C . ILE A 1 179 ? 1.182 12.102 11.5 1 98.06 179 ILE A C 1
ATOM 1373 O O . ILE A 1 179 ? 0.071 12.391 11.953 1 98.06 179 ILE A O 1
ATOM 1377 N N . HIS A 1 180 ? 1.505 12.438 10.258 1 97.75 180 HIS A N 1
ATOM 1378 C CA . HIS A 1 180 ? 0.589 13.18 9.406 1 97.75 180 HIS A CA 1
ATOM 1379 C C . HIS A 1 180 ? -0.686 12.391 9.133 1 97.75 180 HIS A C 1
ATOM 1381 O O . HIS A 1 180 ? -1.791 12.922 9.266 1 97.75 180 HIS A O 1
ATOM 1387 N N . ALA A 1 181 ? -0.483 11.203 8.859 1 98.44 181 ALA A N 1
ATOM 1388 C CA . ALA A 1 181 ? -1.639 10.375 8.523 1 98.44 181 ALA A CA 1
ATOM 1389 C C . ALA A 1 181 ? -2.428 10 9.781 1 98.44 181 ALA A C 1
ATOM 1391 O O . ALA A 1 181 ? -3.656 9.906 9.742 1 98.44 181 ALA A O 1
ATOM 1392 N N . VAL A 1 182 ? -1.769 9.82 10.852 1 98.5 182 VAL A N 1
ATOM 1393 C CA . VAL A 1 182 ? -2.408 9.43 12.102 1 98.5 182 VAL A CA 1
ATOM 1394 C C . VAL A 1 182 ? -3.314 10.562 12.594 1 98.5 182 VAL A C 1
ATOM 1396 O O . VAL A 1 182 ? -4.348 10.305 13.219 1 98.5 182 VAL A O 1
ATOM 1399 N N . ASP A 1 183 ? -2.887 11.672 12.297 1 98.25 183 ASP A N 1
ATOM 1400 C CA . ASP A 1 183 ? -3.75 12.82 12.578 1 98.25 183 ASP A CA 1
ATOM 1401 C C . ASP A 1 183 ? -4.863 12.938 11.531 1 98.25 183 ASP A C 1
ATOM 1403 O O . ASP A 1 183 ? -6.039 13.039 11.883 1 98.25 183 ASP A O 1
ATOM 1407 N N . ALA A 1 184 ? -4.535 12.93 10.281 1 98.38 184 ALA A N 1
ATOM 1408 C CA . ALA A 1 184 ? -5.445 13.297 9.203 1 98.38 184 ALA A CA 1
ATOM 1409 C C . ALA A 1 184 ? -6.555 12.266 9.039 1 98.38 184 ALA A C 1
ATOM 1411 O O . ALA A 1 184 ? -7.711 12.625 8.805 1 98.38 184 ALA A O 1
ATOM 1412 N N . ILE A 1 185 ? -6.281 11.039 9.117 1 98.75 185 ILE A N 1
ATOM 1413 C CA . ILE A 1 185 ? -7.223 9.992 8.734 1 98.75 185 ILE A CA 1
ATOM 1414 C C . ILE A 1 185 ? -8.422 10.008 9.68 1 98.75 185 ILE A C 1
ATOM 1416 O O . ILE A 1 185 ? -9.57 10 9.227 1 98.75 185 ILE A O 1
ATOM 1420 N N . PRO A 1 186 ? -8.195 10.023 11.086 1 98.44 186 PRO A N 1
ATOM 1421 C CA . PRO A 1 186 ? -9.383 10.172 11.93 1 98.44 186 PRO A CA 1
ATOM 1422 C C . PRO A 1 186 ? -10.156 11.453 11.641 1 98.44 186 PRO A C 1
ATOM 1424 O O . PRO A 1 186 ? -11.383 11.469 11.719 1 98.44 186 PRO A O 1
ATOM 1427 N N . TRP A 1 187 ? -9.406 12.531 11.328 1 98.38 187 TRP A N 1
ATOM 1428 C CA . TRP A 1 187 ? -10.047 13.797 10.992 1 98.38 187 TRP A CA 1
ATOM 1429 C C . TRP A 1 187 ? -10.891 13.656 9.727 1 98.38 187 TRP A C 1
ATOM 1431 O O . TRP A 1 187 ? -12 14.195 9.656 1 98.38 187 TRP A O 1
ATOM 1441 N N . ILE A 1 188 ? -10.445 12.961 8.734 1 98.56 188 ILE A N 1
ATOM 1442 C CA . ILE A 1 188 ? -11.102 12.789 7.445 1 98.56 188 ILE A CA 1
ATOM 1443 C C . ILE A 1 188 ? -12.273 11.82 7.59 1 98.56 188 ILE A C 1
ATOM 1445 O O . ILE A 1 188 ? -13.367 12.062 7.062 1 98.56 188 ILE A O 1
ATOM 1449 N N . THR A 1 189 ? -12.172 10.75 8.352 1 98.38 189 THR A N 1
ATOM 1450 C CA . THR A 1 189 ? -13.133 9.656 8.32 1 98.38 189 THR A CA 1
ATOM 1451 C C . THR A 1 189 ? -14.078 9.742 9.516 1 98.38 189 THR A C 1
ATOM 1453 O O . THR A 1 189 ? -15.172 9.164 9.492 1 98.38 189 THR A O 1
ATOM 1456 N N . GLY A 1 190 ? -13.578 10.312 10.594 1 97.44 190 GLY A N 1
ATOM 1457 C CA . GLY A 1 190 ? -14.312 10.297 11.852 1 97.44 190 GLY A CA 1
ATOM 1458 C C . GLY A 1 190 ? -14.086 9.031 12.656 1 97.44 190 GLY A C 1
ATOM 1459 O O . GLY A 1 190 ? -14.75 8.812 13.672 1 97.44 190 GLY A O 1
ATOM 1460 N N . GLN A 1 191 ? -13.227 8.203 12.281 1 98.12 191 GLN A N 1
ATOM 1461 C CA . GLN A 1 191 ? -12.953 6.934 12.953 1 98.12 191 GLN A CA 1
ATOM 1462 C C . GLN A 1 191 ? -11.562 6.938 13.586 1 98.12 191 GLN A C 1
ATOM 1464 O O . GLN A 1 191 ? -10.578 7.285 12.93 1 98.12 191 GLN A O 1
ATOM 1469 N N . PRO A 1 192 ? -11.484 6.59 14.805 1 98.06 192 PRO A N 1
ATOM 1470 C CA . PRO A 1 192 ? -10.18 6.551 15.469 1 98.06 192 PRO A CA 1
ATOM 1471 C C . PRO A 1 192 ? -9.352 5.332 15.062 1 98.06 192 PRO A C 1
ATOM 1473 O O . PRO A 1 192 ? -9.906 4.293 14.703 1 98.06 192 PRO A O 1
ATOM 1476 N N . PHE A 1 193 ? -8.078 5.43 15.07 1 98.69 193 PHE A N 1
ATOM 1477 C CA . PHE A 1 193 ? -7.219 4.254 15.055 1 98.69 193 PHE A CA 1
ATOM 1478 C C . PHE A 1 193 ? -7.43 3.406 16.297 1 98.69 193 PHE A C 1
ATOM 1480 O O . PHE A 1 193 ? -7.5 3.934 17.406 1 98.69 193 PHE A O 1
ATOM 1487 N N . THR A 1 194 ? -7.5 2.156 16.172 1 98.62 194 THR A N 1
ATOM 1488 C CA . THR A 1 194 ? -7.762 1.328 17.344 1 98.62 194 THR A CA 1
ATOM 1489 C C . THR A 1 194 ? -6.648 0.306 17.547 1 98.62 194 THR A C 1
ATOM 1491 O O . THR A 1 194 ? -6.207 0.074 18.672 1 98.62 194 THR A O 1
ATOM 1494 N N . VAL A 1 195 ? -6.219 -0.318 16.422 1 98.75 195 VAL A N 1
ATOM 1495 C CA . VAL A 1 195 ? -5.23 -1.384 16.547 1 98.75 195 VAL A CA 1
ATOM 1496 C C . VAL A 1 195 ? -4.141 -1.204 15.5 1 98.75 195 VAL A C 1
ATOM 1498 O O . VAL A 1 195 ? -4.43 -0.892 14.344 1 98.75 195 VAL A O 1
ATOM 1501 N N . LEU A 1 196 ? -2.881 -1.28 15.906 1 98.81 196 LEU A N 1
ATOM 1502 C CA . LEU A 1 196 ? -1.733 -1.479 15.031 1 98.81 196 LEU A CA 1
ATOM 1503 C C . LEU A 1 196 ? -1.403 -2.963 14.891 1 98.81 196 LEU A C 1
ATOM 1505 O O . LEU A 1 196 ? -0.926 -3.586 15.844 1 98.81 196 LEU A O 1
ATOM 1509 N N . HIS A 1 197 ? -1.63 -3.459 13.695 1 98.75 197 HIS A N 1
ATOM 1510 C CA . HIS A 1 197 ? -1.38 -4.883 13.492 1 98.75 197 HIS A CA 1
ATOM 1511 C C . HIS A 1 197 ? 0.112 -5.164 13.352 1 98.75 197 HIS A C 1
ATOM 1513 O O . HIS A 1 197 ? 0.61 -6.164 13.867 1 98.75 197 HIS A O 1
ATOM 1519 N N . ALA A 1 198 ? 0.728 -4.344 12.625 1 98.88 198 ALA A N 1
ATOM 1520 C CA . ALA A 1 198 ? 2.174 -4.457 12.453 1 98.88 198 ALA A CA 1
ATOM 1521 C C . ALA A 1 198 ? 2.773 -3.137 11.977 1 98.88 198 ALA A C 1
ATOM 1523 O O . ALA A 1 198 ? 2.102 -2.348 11.305 1 98.88 198 ALA A O 1
ATOM 1524 N N . ALA A 1 199 ? 3.979 -2.967 12.336 1 98.81 199 ALA A N 1
ATOM 1525 C CA . ALA A 1 199 ? 4.824 -1.888 11.836 1 98.81 199 ALA A CA 1
ATOM 1526 C C . ALA A 1 199 ? 6.27 -2.35 11.68 1 98.81 199 ALA A C 1
ATOM 1528 O O . ALA A 1 199 ? 6.738 -3.207 12.438 1 98.81 199 ALA A O 1
ATOM 1529 N N . ARG A 1 200 ? 6.953 -1.828 10.68 1 98.38 200 ARG A N 1
ATOM 1530 C CA . ARG A 1 200 ? 8.367 -2.139 10.5 1 98.38 200 ARG A CA 1
ATOM 1531 C C . ARG A 1 200 ? 9.109 -0.965 9.867 1 98.38 200 ARG A C 1
ATOM 1533 O O . ARG A 1 200 ? 8.516 -0.172 9.133 1 98.38 200 ARG A O 1
ATOM 1540 N N . THR A 1 201 ? 10.297 -0.813 10.195 1 98.44 201 THR A N 1
ATOM 1541 C CA . THR A 1 201 ? 11.219 0.127 9.562 1 98.44 201 THR A CA 1
ATOM 1542 C C . THR A 1 201 ? 12.508 -0.576 9.148 1 98.44 201 THR A C 1
ATOM 1544 O O . THR A 1 201 ? 12.875 -1.607 9.719 1 98.44 201 THR A O 1
ATOM 1547 N N . TRP A 1 202 ? 13.141 -0.07 8.07 1 97.62 202 TRP A N 1
ATOM 1548 C CA . TRP A 1 202 ? 14.398 -0.657 7.617 1 97.62 202 TRP A CA 1
ATOM 1549 C C . TRP A 1 202 ? 15.281 0.396 6.957 1 97.62 202 TRP A C 1
ATOM 1551 O O . TRP A 1 202 ? 14.828 1.506 6.668 1 97.62 202 TRP A O 1
ATOM 1561 N N . ASN A 1 203 ? 16.594 0.162 6.945 1 96.75 203 ASN A N 1
ATOM 1562 C CA . ASN A 1 203 ? 17.578 0.981 6.242 1 96.75 203 ASN A CA 1
ATOM 1563 C C . ASN A 1 203 ? 17.766 0.52 4.801 1 96.75 203 ASN A C 1
ATOM 1565 O O . ASN A 1 203 ? 18.078 -0.644 4.555 1 96.75 203 ASN A O 1
ATOM 1569 N N . ALA A 1 204 ? 17.469 1.402 3.873 1 96.44 204 ALA A N 1
ATOM 1570 C CA . ALA A 1 204 ? 17.5 1.029 2.461 1 96.44 204 ALA A CA 1
ATOM 1571 C C . ALA A 1 204 ? 18.531 1.868 1.698 1 96.44 204 ALA A C 1
ATOM 1573 O O . ALA A 1 204 ? 19.562 1.356 1.272 1 96.44 204 ALA A O 1
ATOM 1574 N N . LEU A 1 205 ? 18.312 3.129 1.609 1 95.12 205 LEU A N 1
ATOM 1575 C CA . LEU A 1 205 ? 19.141 3.99 0.765 1 95.12 205 LEU A CA 1
ATOM 1576 C C . LEU A 1 205 ? 20.266 4.633 1.57 1 95.12 205 LEU A C 1
ATOM 1578 O O . LEU A 1 205 ? 21.344 4.879 1.043 1 95.12 205 LEU A O 1
ATOM 1582 N N . ALA A 1 206 ? 19.922 4.957 2.77 1 95.81 206 ALA A N 1
ATOM 1583 C CA . ALA A 1 206 ? 20.938 5.605 3.604 1 95.81 206 ALA A CA 1
ATOM 1584 C C . ALA A 1 206 ? 21.891 4.582 4.215 1 95.81 206 ALA A C 1
ATOM 1586 O O . ALA A 1 206 ? 22.141 4.598 5.422 1 95.81 206 ALA A O 1
ATOM 1587 N N . ARG A 1 207 ? 22.656 3.957 3.48 1 92.06 207 ARG A N 1
ATOM 1588 C CA . ARG A 1 207 ? 23.438 2.803 3.908 1 92.06 207 ARG A CA 1
ATOM 1589 C C . ARG A 1 207 ? 24.625 3.23 4.762 1 92.06 207 ARG A C 1
ATOM 1591 O O . ARG A 1 207 ? 25.094 2.471 5.609 1 92.06 207 ARG A O 1
ATOM 1598 N N . GLU A 1 208 ? 25.016 4.355 4.508 1 93.88 208 GLU A N 1
ATOM 1599 C CA . GLU A 1 208 ? 26.141 4.848 5.293 1 93.88 208 GLU A CA 1
ATOM 1600 C C . GLU A 1 208 ? 25.719 5.176 6.723 1 93.88 208 GLU A C 1
ATOM 1602 O O . GLU A 1 208 ? 26.562 5.395 7.594 1 93.88 208 GLU A O 1
ATOM 1607 N N . HIS A 1 209 ? 24.469 5.281 6.918 1 95.56 209 HIS A N 1
ATOM 1608 C CA . HIS A 1 209 ? 23.906 5.527 8.242 1 95.56 209 HIS A CA 1
ATOM 1609 C C . HIS A 1 209 ? 22.922 4.43 8.633 1 95.56 209 HIS A C 1
ATOM 1611 O O . HIS A 1 209 ? 21.719 4.672 8.711 1 95.56 209 HIS A O 1
ATOM 1617 N N . PRO A 1 210 ? 23.453 3.312 9.094 1 93.38 210 PRO A N 1
ATOM 1618 C CA . PRO A 1 210 ? 22.625 2.117 9.273 1 93.38 210 PRO A CA 1
ATOM 1619 C C . PRO A 1 210 ? 21.578 2.279 10.375 1 93.38 210 PRO A C 1
ATOM 1621 O O . PRO A 1 210 ? 20.562 1.572 10.391 1 93.38 210 PRO A O 1
ATOM 1624 N N . HIS A 1 211 ? 21.812 3.199 11.219 1 95.19 211 HIS A N 1
ATOM 1625 C CA . HIS A 1 211 ? 20.859 3.414 12.289 1 95.19 211 HIS A CA 1
ATOM 1626 C C . HIS A 1 211 ? 19.625 4.176 11.789 1 95.19 211 HIS A C 1
ATOM 1628 O O . HIS A 1 211 ? 18.578 4.168 12.43 1 95.19 211 HIS A O 1
ATOM 1634 N N . PHE A 1 212 ? 19.859 4.887 10.758 1 96.62 212 PHE A N 1
ATOM 1635 C CA . PHE A 1 212 ? 18.75 5.629 10.172 1 96.62 212 PHE A CA 1
ATOM 1636 C C . PHE A 1 212 ? 17.906 4.727 9.289 1 96.62 212 PHE A C 1
ATOM 1638 O O . PHE A 1 212 ? 18.281 4.414 8.156 1 96.62 212 PHE A O 1
ATOM 1645 N N . ARG A 1 213 ? 16.797 4.348 9.773 1 97.5 213 ARG A N 1
ATOM 1646 C CA . ARG A 1 213 ? 15.852 3.523 9.039 1 97.5 213 ARG A CA 1
ATOM 1647 C C . ARG A 1 213 ? 14.945 4.379 8.156 1 97.5 213 ARG A C 1
ATOM 1649 O O . ARG A 1 213 ? 13.953 4.938 8.633 1 97.5 213 ARG A O 1
ATOM 1656 N N . ASP A 1 214 ? 15.305 4.387 6.879 1 98.19 214 ASP A N 1
ATOM 1657 C CA . ASP A 1 214 ? 14.719 5.375 5.977 1 98.19 214 ASP A CA 1
ATOM 1658 C C . ASP A 1 214 ? 13.484 4.816 5.273 1 98.19 214 ASP A C 1
ATOM 1660 O O . ASP A 1 214 ? 12.898 5.48 4.418 1 98.19 214 ASP A O 1
ATOM 1664 N N . GLY A 1 215 ? 13.07 3.574 5.59 1 98.19 215 GLY A N 1
ATOM 1665 C CA . GLY A 1 215 ? 11.789 3.025 5.18 1 98.19 215 GLY A CA 1
ATOM 1666 C C . GLY A 1 215 ? 10.914 2.617 6.348 1 98.19 215 GLY A C 1
ATOM 1667 O O . GLY A 1 215 ? 11.414 2.156 7.375 1 98.19 215 GLY A O 1
ATOM 1668 N N . GLY A 1 216 ? 9.625 2.834 6.184 1 98.75 216 GLY A N 1
ATOM 1669 C CA . GLY A 1 216 ? 8.656 2.449 7.195 1 98.75 216 GLY A CA 1
ATOM 1670 C C . GLY A 1 216 ? 7.312 2.053 6.609 1 98.75 216 GLY A C 1
ATOM 1671 O O . GLY A 1 216 ? 6.871 2.625 5.609 1 98.75 216 GLY A O 1
ATOM 1672 N N . GLN A 1 217 ? 6.723 0.979 7.25 1 98.88 217 GLN A N 1
ATOM 1673 C CA . GLN A 1 217 ? 5.398 0.525 6.848 1 98.88 217 GLN A CA 1
ATOM 1674 C C . GLN A 1 217 ? 4.543 0.178 8.062 1 98.88 217 GLN A C 1
ATOM 1676 O O . GLN A 1 217 ? 5.051 -0.343 9.062 1 98.88 217 GLN A O 1
ATOM 1681 N N . ILE A 1 218 ? 3.238 0.545 7.953 1 98.94 218 ILE A N 1
ATOM 1682 C CA . ILE A 1 218 ? 2.322 0.168 9.023 1 98.94 218 ILE A CA 1
ATOM 1683 C C . ILE A 1 218 ? 1.083 -0.498 8.43 1 98.94 218 ILE A C 1
ATOM 1685 O O . ILE A 1 218 ? 0.691 -0.2 7.301 1 98.94 218 ILE A O 1
ATOM 1689 N N . MET A 1 219 ? 0.474 -1.388 9.133 1 98.94 219 MET A N 1
ATOM 1690 C CA . MET A 1 219 ? -0.844 -1.986 8.945 1 98.94 219 MET A CA 1
ATOM 1691 C C . MET A 1 219 ? -1.697 -1.831 10.203 1 98.94 219 MET A C 1
ATOM 1693 O O . MET A 1 219 ? -1.325 -2.312 11.273 1 98.94 219 MET A O 1
ATOM 1697 N N . ALA A 1 220 ? -2.783 -1.106 10.047 1 98.94 220 ALA A N 1
ATOM 1698 C CA . ALA A 1 220 ? -3.625 -0.798 11.203 1 98.94 220 ALA A CA 1
ATOM 1699 C C . ALA A 1 220 ? -5.105 -0.886 10.844 1 98.94 220 ALA A C 1
ATOM 1701 O O . ALA A 1 220 ? -5.453 -1.104 9.68 1 98.94 220 ALA A O 1
ATOM 1702 N N . SER A 1 221 ? -5.965 -0.792 11.891 1 98.62 221 SER A N 1
ATOM 1703 C CA . SER A 1 221 ? -7.406 -0.737 11.68 1 98.62 221 SER A CA 1
ATOM 1704 C C . SER A 1 221 ? -8.031 0.433 12.43 1 98.62 221 SER A C 1
ATOM 1706 O O . SER A 1 221 ? -7.488 0.892 13.438 1 98.62 221 SER A O 1
ATOM 1708 N N . LEU A 1 222 ? -9.07 0.907 11.875 1 98.75 222 LEU A N 1
ATOM 1709 C CA . LEU A 1 222 ? -9.883 1.933 12.516 1 98.75 222 LEU A CA 1
ATOM 1710 C C . LEU A 1 222 ? -11.023 1.304 13.305 1 98.75 222 LEU A C 1
ATOM 1712 O O . LEU A 1 222 ? -11.188 0.081 13.305 1 98.75 222 LEU A O 1
ATOM 1716 N N . GLY A 1 223 ? -11.797 2.107 13.953 1 97.69 223 GLY A N 1
ATOM 1717 C CA . GLY A 1 223 ? -12.844 1.667 14.867 1 97.69 223 GLY A CA 1
ATOM 1718 C C . GLY A 1 223 ? -13.922 0.847 14.188 1 97.69 223 GLY A C 1
ATOM 1719 O O . GLY A 1 223 ? -14.57 0.014 14.82 1 97.69 223 GLY A O 1
ATOM 1720 N N . ASN A 1 224 ? -14.117 1.039 12.945 1 97.12 224 ASN A N 1
ATOM 1721 C CA . ASN A 1 224 ? -15.133 0.291 12.219 1 97.12 224 ASN A CA 1
ATOM 1722 C C . ASN A 1 224 ? -14.531 -0.883 11.453 1 97.12 224 ASN A C 1
ATOM 1724 O O . ASN A 1 224 ? -15.109 -1.354 10.469 1 97.12 224 ASN A O 1
ATOM 1728 N N . ALA A 1 225 ? -13.383 -1.19 11.727 1 95.5 225 ALA A N 1
ATOM 1729 C CA . ALA A 1 225 ? -12.641 -2.332 11.203 1 95.5 225 ALA A CA 1
ATOM 1730 C C . ALA A 1 225 ? -12 -1.999 9.859 1 95.5 225 ALA A C 1
ATOM 1732 O O . ALA A 1 225 ? -11.383 -2.861 9.227 1 95.5 225 ALA A O 1
ATOM 1733 N N . CYS A 1 226 ? -12.125 -0.78 9.445 1 98.44 226 CYS A N 1
ATOM 1734 C CA . CYS A 1 226 ? -11.43 -0.336 8.242 1 98.44 226 CYS A CA 1
ATOM 1735 C C . CYS A 1 226 ? -9.945 -0.658 8.32 1 98.44 226 CYS A C 1
ATOM 1737 O O . CYS A 1 226 ? -9.305 -0.418 9.344 1 98.44 226 CYS A O 1
ATOM 1739 N N . GLY A 1 227 ? -9.484 -1.275 7.195 1 98.75 227 GLY A N 1
ATOM 1740 C CA . GLY A 1 227 ? -8.055 -1.525 7.145 1 98.75 227 GLY A CA 1
ATOM 1741 C C . GLY A 1 227 ? -7.266 -0.353 6.598 1 98.75 227 GLY A C 1
ATOM 1742 O O . GLY A 1 227 ? -7.691 0.299 5.641 1 98.75 227 GLY A O 1
ATOM 1743 N N . VAL A 1 228 ? -6.113 -0.099 7.25 1 98.94 228 VAL A N 1
ATOM 1744 C CA . VAL A 1 228 ? -5.25 0.994 6.816 1 98.94 228 VAL A CA 1
ATOM 1745 C C . VAL A 1 228 ? -3.842 0.466 6.547 1 98.94 228 VAL A C 1
ATOM 1747 O O . VAL A 1 228 ? -3.242 -0.183 7.406 1 98.94 228 VAL A O 1
ATOM 1750 N N . LEU A 1 229 ? -3.336 0.703 5.293 1 98.94 229 LEU A N 1
ATOM 1751 C CA . LEU A 1 229 ? -1.942 0.449 4.941 1 98.94 229 LEU A CA 1
ATOM 1752 C C . LEU A 1 229 ? -1.204 1.756 4.672 1 98.94 229 LEU A C 1
ATOM 1754 O O . LEU A 1 229 ? -1.688 2.602 3.916 1 98.94 229 LEU A O 1
ATOM 1758 N N . GLY A 1 230 ? -0.117 1.881 5.285 1 98.88 230 GLY A N 1
ATOM 1759 C CA . GLY A 1 230 ? 0.702 3.062 5.062 1 98.88 230 GLY A CA 1
ATOM 1760 C C . GLY A 1 230 ? 2.145 2.732 4.727 1 98.88 230 GLY A C 1
ATOM 1761 O O . GLY A 1 230 ? 2.756 1.873 5.367 1 98.88 230 GLY A O 1
ATOM 1762 N N . ASP A 1 231 ? 2.707 3.312 3.727 1 98.75 231 ASP A N 1
ATOM 1763 C CA . ASP A 1 231 ? 4.094 3.217 3.285 1 98.75 231 ASP A CA 1
ATOM 1764 C C . ASP A 1 231 ? 4.777 4.582 3.326 1 98.75 231 ASP A C 1
ATOM 1766 O O . ASP A 1 231 ? 4.398 5.496 2.59 1 98.75 231 ASP A O 1
ATOM 1770 N N . VAL A 1 232 ? 5.746 4.691 4.199 1 98.69 232 VAL A N 1
ATOM 1771 C CA . VAL A 1 232 ? 6.48 5.945 4.301 1 98.69 232 VAL A CA 1
ATOM 1772 C C . VAL A 1 232 ? 7.98 5.68 4.188 1 98.69 232 VAL A C 1
ATOM 1774 O O . VAL A 1 232 ? 8.477 4.672 4.699 1 98.69 232 VAL A O 1
ATOM 1777 N N . SER A 1 233 ? 8.703 6.617 3.465 1 98.44 233 SER A N 1
ATOM 1778 C CA . SER A 1 233 ? 10.133 6.418 3.227 1 98.44 233 SER A CA 1
ATOM 1779 C C . SER A 1 233 ? 10.797 7.703 2.744 1 98.44 233 SER A C 1
ATOM 1781 O O . SER A 1 233 ? 10.125 8.719 2.553 1 98.44 233 SER A O 1
ATOM 1783 N N . TYR A 1 234 ? 12.016 7.582 2.678 1 97.88 234 TYR A N 1
ATOM 1784 C CA . TYR A 1 234 ? 12.82 8.594 2.004 1 97.88 234 TYR A CA 1
ATOM 1785 C C . TYR A 1 234 ? 13.305 8.086 0.648 1 97.88 234 TYR A C 1
ATOM 1787 O O . TYR A 1 234 ? 14.453 8.305 0.273 1 97.88 234 TYR A O 1
ATOM 1795 N N . PHE A 1 235 ? 12.344 7.438 -0.165 1 97.62 235 PHE A N 1
ATOM 1796 C CA . PHE A 1 235 ? 12.703 6.762 -1.406 1 97.62 235 PHE A CA 1
ATOM 1797 C C . PHE A 1 235 ? 12.375 7.637 -2.611 1 97.62 235 PHE A C 1
ATOM 1799 O O . PHE A 1 235 ? 12.68 7.273 -3.75 1 97.62 235 PHE A O 1
ATOM 1806 N N . MET A 1 236 ? 11.734 8.766 -2.404 1 97.25 236 MET A N 1
ATOM 1807 C CA . MET A 1 236 ? 11.43 9.633 -3.539 1 97.25 236 MET A CA 1
ATOM 1808 C C . MET A 1 236 ? 12.703 10.078 -4.25 1 97.25 236 MET A C 1
ATOM 1810 O O . MET A 1 236 ? 13.672 10.469 -3.602 1 97.25 236 MET A O 1
ATOM 1814 N N . PRO A 1 237 ? 12.648 10.008 -5.57 1 96.81 237 PRO A N 1
ATOM 1815 C CA . PRO A 1 237 ? 13.82 10.516 -6.293 1 96.81 237 PRO A CA 1
ATOM 1816 C C . PRO A 1 237 ? 14.211 11.93 -5.875 1 96.81 237 PRO A C 1
ATOM 1818 O O . PRO A 1 237 ? 13.383 12.836 -5.91 1 96.81 237 PRO A O 1
ATOM 1821 N N . ASN A 1 238 ? 15.438 12.023 -5.582 1 93.25 238 ASN A N 1
ATOM 1822 C CA . ASN A 1 238 ? 15.906 13.305 -5.074 1 93.25 238 ASN A CA 1
ATOM 1823 C C . ASN A 1 238 ? 15.703 14.422 -6.102 1 93.25 238 ASN A C 1
ATOM 1825 O O . ASN A 1 238 ? 15.383 15.555 -5.742 1 93.25 238 ASN A O 1
ATOM 1829 N N . SER A 1 239 ? 15.844 14.148 -7.285 1 96.38 239 SER A N 1
ATOM 1830 C CA . SER A 1 239 ? 15.773 15.156 -8.344 1 96.38 239 SER A CA 1
ATOM 1831 C C . SER A 1 239 ? 14.352 15.672 -8.523 1 96.38 239 SER A C 1
ATOM 1833 O O . SER A 1 239 ? 14.141 16.719 -9.133 1 96.38 239 SER A O 1
ATOM 1835 N N . MET A 1 240 ? 13.438 14.961 -8.008 1 94.62 240 MET A N 1
ATOM 1836 C CA . MET A 1 240 ? 12.055 15.391 -8.203 1 94.62 240 MET A CA 1
ATOM 1837 C C . MET A 1 240 ? 11.461 15.914 -6.898 1 94.62 240 MET A C 1
ATOM 1839 O O . MET A 1 240 ? 10.422 16.578 -6.906 1 94.62 240 MET A O 1
ATOM 1843 N N . GLY A 1 241 ? 12.18 15.672 -5.902 1 88.94 241 GLY A N 1
ATOM 1844 C CA . GLY A 1 241 ? 11.758 16.188 -4.609 1 88.94 241 GLY A CA 1
ATOM 1845 C C . GLY A 1 241 ? 10.352 15.773 -4.223 1 88.94 241 GLY A C 1
ATOM 1846 O O . GLY A 1 241 ? 10.031 14.586 -4.23 1 88.94 241 GLY A O 1
ATOM 1847 N N . TYR A 1 242 ? 9.484 16.734 -4.039 1 90.56 242 TYR A N 1
ATOM 1848 C CA . TYR A 1 242 ? 8.148 16.5 -3.514 1 90.56 242 TYR A CA 1
ATOM 1849 C C . TYR A 1 242 ? 7.098 16.672 -4.609 1 90.56 242 TYR A C 1
ATOM 1851 O O . TYR A 1 242 ? 5.902 16.766 -4.32 1 90.56 242 TYR A O 1
ATOM 1859 N N . SER A 1 243 ? 7.504 16.641 -5.855 1 91.81 243 SER A N 1
ATOM 1860 C CA . SER A 1 243 ? 6.621 17.078 -6.938 1 91.81 243 SER A CA 1
ATOM 1861 C C . SER A 1 243 ? 5.871 15.883 -7.535 1 91.81 243 SER A C 1
ATOM 1863 O O . SER A 1 243 ? 4.918 16.062 -8.297 1 91.81 243 SER A O 1
ATOM 1865 N N . LEU A 1 244 ? 6.199 14.688 -7.184 1 94.44 244 LEU A N 1
ATOM 1866 C CA . LEU A 1 244 ? 5.551 13.531 -7.797 1 94.44 244 LEU A CA 1
ATOM 1867 C C . LEU A 1 244 ? 4.113 13.398 -7.309 1 94.44 244 LEU A C 1
ATOM 1869 O O . LEU A 1 244 ? 3.82 13.656 -6.137 1 94.44 244 LEU A O 1
ATOM 1873 N N . PRO A 1 245 ? 3.322 12.914 -8.227 1 91.12 245 PRO A N 1
ATOM 1874 C CA . PRO A 1 245 ? 1.917 12.75 -7.848 1 91.12 245 PRO A CA 1
ATOM 1875 C C . PRO A 1 245 ? 1.726 11.734 -6.719 1 91.12 245 PRO A C 1
ATOM 1877 O O . PRO A 1 245 ? 0.639 11.648 -6.141 1 91.12 245 PRO A O 1
ATOM 1880 N N . HIS A 1 246 ? 2.77 10.984 -6.383 1 94.56 246 HIS A N 1
ATOM 1881 C CA . HIS A 1 246 ? 2.748 9.984 -5.32 1 94.56 246 HIS A CA 1
ATOM 1882 C C . HIS A 1 246 ? 2.926 10.633 -3.953 1 94.56 246 HIS A C 1
ATOM 1884 O O . HIS A 1 246 ? 2.719 9.984 -2.924 1 94.56 246 HIS A O 1
ATOM 1890 N N . TYR A 1 247 ? 3.354 11.906 -3.893 1 97.31 247 TYR A N 1
ATOM 1891 C CA . TYR A 1 247 ? 3.586 12.562 -2.611 1 97.31 247 TYR A CA 1
ATOM 1892 C C . TYR A 1 247 ? 2.287 12.711 -1.828 1 97.31 247 TYR A C 1
ATOM 1894 O O . TYR A 1 247 ? 1.449 13.555 -2.156 1 97.31 247 TYR A O 1
ATOM 1902 N N . TRP A 1 248 ? 2.141 11.805 -0.769 1 98.19 248 TRP A N 1
ATOM 1903 C CA . TRP A 1 248 ? 0.989 11.656 0.115 1 98.19 248 TRP A CA 1
ATOM 1904 C C . TRP A 1 248 ? -0.269 11.32 -0.68 1 98.19 248 TRP A C 1
ATOM 1906 O O . TRP A 1 248 ? -1.338 11.875 -0.426 1 98.19 248 TRP A O 1
ATOM 1916 N N . ARG A 1 249 ? -0.122 10.461 -1.653 1 98.25 249 ARG A N 1
ATOM 1917 C CA . ARG A 1 249 ? -1.293 9.859 -2.279 1 98.25 249 ARG A CA 1
ATOM 1918 C C . ARG A 1 249 ? -2.102 9.055 -1.267 1 98.25 249 ARG A C 1
ATOM 1920 O O . ARG A 1 249 ? -1.537 8.281 -0.488 1 98.25 249 ARG A O 1
ATOM 1927 N N . MET A 1 250 ? -3.402 9.289 -1.197 1 98.69 250 MET A N 1
ATOM 1928 C CA . MET A 1 250 ? -4.312 8.562 -0.323 1 98.69 250 MET A CA 1
ATOM 1929 C C . MET A 1 250 ? -5.516 8.039 -1.104 1 98.69 250 MET A C 1
ATOM 1931 O O . MET A 1 250 ? -6.129 8.773 -1.876 1 98.69 250 MET A O 1
ATOM 1935 N N . THR A 1 251 ? -5.793 6.777 -0.973 1 98.81 251 THR A N 1
ATOM 1936 C CA . THR A 1 251 ? -6.941 6.121 -1.586 1 98.81 251 THR A CA 1
ATOM 1937 C C . THR A 1 251 ? -7.887 5.578 -0.518 1 98.81 251 THR A C 1
ATOM 1939 O O . THR A 1 251 ? -7.457 4.895 0.412 1 98.81 251 THR A O 1
ATOM 1942 N N . PHE A 1 252 ? -9.133 5.949 -0.583 1 98.88 252 PHE A N 1
ATOM 1943 C CA . PHE A 1 252 ? -10.172 5.488 0.327 1 98.88 252 PHE A CA 1
ATOM 1944 C C . PHE A 1 252 ? -11.219 4.664 -0.418 1 98.88 252 PHE A C 1
ATOM 1946 O O . PHE A 1 252 ? -11.828 5.145 -1.376 1 98.88 252 PHE A O 1
ATOM 1953 N N . TRP A 1 253 ? -11.383 3.443 -0.011 1 98.81 253 TRP A N 1
ATOM 1954 C CA . TRP A 1 253 ? -12.438 2.578 -0.53 1 98.81 253 TRP A CA 1
ATOM 1955 C C . TRP A 1 253 ? -13.602 2.502 0.444 1 98.81 253 TRP A C 1
ATOM 1957 O O . TRP A 1 253 ? -13.43 2.119 1.604 1 98.81 253 TRP A O 1
ATOM 1967 N N . GLY A 1 254 ? -14.734 2.881 -0.063 1 98.56 254 GLY A N 1
ATOM 1968 C CA . GLY A 1 254 ? -15.93 2.814 0.758 1 98.56 254 GLY A CA 1
ATOM 1969 C C . GLY A 1 254 ? -16.984 1.883 0.197 1 98.56 254 GLY A C 1
ATOM 1970 O O . GLY A 1 254 ? -16.766 1.204 -0.806 1 98.56 254 GLY A O 1
ATOM 1971 N N . GLU A 1 255 ? -18.094 1.922 0.822 1 97.44 255 GLU A N 1
ATOM 1972 C CA . GLU A 1 255 ? -19.203 1.024 0.489 1 97.44 255 GLU A CA 1
ATOM 1973 C C . GLU A 1 255 ? -19.766 1.333 -0.894 1 97.44 255 GLU A C 1
ATOM 1975 O O . GLU A 1 255 ? -20.266 0.439 -1.581 1 97.44 255 GLU A O 1
ATOM 1980 N N . LYS A 1 256 ? -19.656 2.5 -1.258 1 98.12 256 LYS A N 1
ATOM 1981 C CA . LYS A 1 256 ? -20.359 2.918 -2.467 1 98.12 256 LYS A CA 1
ATOM 1982 C C . LYS A 1 256 ? -19.375 3.369 -3.545 1 98.12 256 LYS A C 1
ATOM 1984 O O . LYS A 1 256 ? -19.781 3.797 -4.625 1 98.12 256 LYS A O 1
ATOM 1989 N N . GLY A 1 257 ? -18.141 3.303 -3.271 1 98.25 257 GLY A N 1
ATOM 1990 C CA . GLY A 1 257 ? -17.156 3.764 -4.238 1 98.25 257 GLY A CA 1
ATOM 1991 C C . GLY A 1 257 ? -15.812 4.098 -3.613 1 98.25 257 GLY A C 1
ATOM 1992 O O . GLY A 1 257 ? -15.516 3.658 -2.502 1 98.25 257 GLY A O 1
ATOM 1993 N N . MET A 1 258 ? -15.023 4.844 -4.359 1 98.62 258 MET A N 1
ATOM 1994 C CA . MET A 1 258 ? -13.688 5.188 -3.891 1 98.62 258 MET A CA 1
ATOM 1995 C C . MET A 1 258 ? -13.312 6.605 -4.312 1 98.62 258 MET A C 1
ATOM 1997 O O . MET A 1 258 ? -13.875 7.145 -5.266 1 98.62 258 MET A O 1
ATOM 2001 N N . VAL A 1 259 ? -12.43 7.242 -3.547 1 98.81 259 VAL A N 1
ATOM 2002 C CA . VAL A 1 259 ? -11.836 8.531 -3.873 1 98.81 259 VAL A CA 1
ATOM 2003 C C . VAL A 1 259 ? -10.32 8.469 -3.697 1 98.81 259 VAL A C 1
ATOM 2005 O O . VAL A 1 259 ? -9.82 7.723 -2.852 1 98.81 259 VAL A O 1
ATOM 2008 N N . GLU A 1 260 ? -9.625 9.172 -4.508 1 98.69 260 GLU A N 1
ATOM 2009 C CA . GLU A 1 260 ? -8.172 9.242 -4.457 1 98.69 260 GLU A CA 1
ATOM 2010 C C . GLU A 1 260 ? -7.676 10.641 -4.812 1 98.69 260 GLU A C 1
ATOM 2012 O O . GLU A 1 260 ? -8.188 11.273 -5.742 1 98.69 260 GLU A O 1
ATOM 2017 N N . THR A 1 261 ? -6.699 11.094 -4.082 1 98.5 261 THR A N 1
ATOM 2018 C CA . THR A 1 261 ? -5.965 12.305 -4.441 1 98.5 261 THR A CA 1
ATOM 2019 C C . THR A 1 261 ? -4.566 12.289 -3.826 1 98.5 261 THR A C 1
ATOM 2021 O O . THR A 1 261 ? -4.148 11.281 -3.248 1 98.5 261 THR A O 1
ATOM 2024 N N . SER A 1 262 ? -3.76 13.25 -3.992 1 97.81 262 SER A N 1
ATOM 2025 C CA . SER A 1 262 ? -2.469 13.523 -3.371 1 97.81 262 SER A CA 1
ATOM 2026 C C . SER A 1 262 ? -2.303 15.016 -3.07 1 97.81 262 SER A C 1
ATOM 2028 O O . SER A 1 262 ? -3.107 15.836 -3.514 1 97.81 262 SER A O 1
ATOM 2030 N N . THR A 1 263 ? -1.284 15.336 -2.273 1 96.75 263 THR A N 1
ATOM 2031 C CA . THR A 1 263 ? -1.132 16.734 -1.88 1 96.75 263 THR A CA 1
ATOM 2032 C C . THR A 1 263 ? -0.613 17.562 -3.045 1 96.75 263 THR A C 1
ATOM 2034 O O . THR A 1 263 ? -0.64 18.797 -2.992 1 96.75 263 THR A O 1
ATOM 2037 N N . THR A 1 264 ? -0.224 16.875 -4.148 1 95.19 264 THR A N 1
ATOM 2038 C CA . THR A 1 264 ? 0.226 17.609 -5.32 1 95.19 264 THR A CA 1
ATOM 2039 C C . THR A 1 264 ? -0.833 17.578 -6.418 1 95.19 264 THR A C 1
ATOM 2041 O O . THR A 1 264 ? -0.645 18.172 -7.488 1 95.19 264 THR A O 1
ATOM 2044 N N . ALA A 1 265 ? -1.935 16.938 -6.109 1 96.06 265 ALA A N 1
ATOM 2045 C CA . ALA A 1 265 ? -2.975 16.812 -7.129 1 96.06 265 ALA A CA 1
ATOM 2046 C C . ALA A 1 265 ? -3.785 18.109 -7.246 1 96.06 265 ALA A C 1
ATOM 2048 O O . ALA A 1 265 ? -3.84 18.906 -6.305 1 96.06 265 ALA A O 1
ATOM 2049 N N . ASP A 1 266 ? -4.434 18.25 -8.445 1 96.88 266 ASP A N 1
ATOM 2050 C CA . ASP A 1 266 ? -5.281 19.406 -8.672 1 96.88 266 ASP A CA 1
ATOM 2051 C C . ASP A 1 266 ? -6.758 19.031 -8.617 1 96.88 266 ASP A C 1
ATOM 2053 O O . ASP A 1 266 ? -7.629 19.891 -8.836 1 96.88 266 ASP A O 1
ATOM 2057 N N . SER A 1 267 ? -7.004 17.844 -8.367 1 98.5 267 SER A N 1
ATOM 2058 C CA . SER A 1 267 ? -8.375 17.359 -8.25 1 98.5 267 SER A CA 1
ATOM 2059 C C . SER A 1 267 ? -8.438 16.078 -7.418 1 98.5 267 SER A C 1
ATOM 2061 O O . SER A 1 267 ? -7.406 15.555 -7 1 98.5 267 SER A O 1
ATOM 2063 N N . ILE A 1 268 ? -9.656 15.641 -7.141 1 98.75 268 ILE A N 1
ATOM 2064 C CA . ILE A 1 268 ? -9.906 14.367 -6.469 1 98.75 268 ILE A CA 1
ATOM 2065 C C . ILE A 1 268 ? -10.625 13.414 -7.422 1 98.75 268 ILE A C 1
ATOM 2067 O O . ILE A 1 268 ? -11.664 13.758 -7.992 1 98.75 268 ILE A O 1
ATOM 2071 N N . LEU A 1 269 ? -10.031 12.273 -7.625 1 98.62 269 LEU A N 1
ATOM 2072 C CA . LEU A 1 269 ? -10.688 11.234 -8.414 1 98.62 269 LEU A CA 1
ATOM 2073 C C . LEU A 1 269 ? -11.781 10.547 -7.609 1 98.62 269 LEU A C 1
ATOM 2075 O O . LEU A 1 269 ? -11.555 10.117 -6.477 1 98.62 269 LEU A O 1
ATOM 2079 N N . VAL A 1 270 ? -13.008 10.453 -8.188 1 98.75 270 VAL A N 1
ATOM 2080 C CA . VAL A 1 270 ? -14.164 9.82 -7.562 1 98.75 270 VAL A CA 1
ATOM 2081 C C . VAL A 1 270 ? -14.719 8.734 -8.484 1 98.75 270 VAL A C 1
ATOM 2083 O O . VAL A 1 270 ? -15 8.992 -9.656 1 98.75 270 VAL A O 1
ATOM 2086 N N . ALA A 1 271 ? -14.781 7.562 -8.031 1 98.69 271 ALA A N 1
ATOM 2087 C CA . ALA A 1 271 ? -15.469 6.473 -8.719 1 98.69 271 ALA A CA 1
ATOM 2088 C C . ALA A 1 271 ? -16.578 5.898 -7.848 1 98.69 271 ALA A C 1
ATOM 2090 O O . ALA A 1 271 ? -16.312 5.285 -6.812 1 98.69 271 ALA A O 1
ATOM 2091 N N . LEU A 1 272 ? -17.859 6.039 -8.266 1 98.31 272 LEU A N 1
ATOM 2092 C CA . LEU A 1 272 ? -19.031 5.641 -7.492 1 98.31 272 LEU A CA 1
ATOM 2093 C C . LEU A 1 272 ? -19.766 4.5 -8.188 1 98.31 272 LEU A C 1
ATOM 2095 O O . LEU A 1 272 ? -19.922 4.5 -9.406 1 98.31 272 LEU A O 1
ATOM 2099 N N . ASP A 1 273 ? -20.109 3.574 -7.414 1 97.62 273 ASP A N 1
ATOM 2100 C CA . ASP A 1 273 ? -20.969 2.539 -7.961 1 97.62 273 ASP A CA 1
ATOM 2101 C C . ASP A 1 273 ? -22.25 3.145 -8.547 1 97.62 273 ASP A C 1
ATOM 2103 O O . ASP A 1 273 ? -22.844 4.047 -7.945 1 97.62 273 ASP A O 1
ATOM 2107 N N . GLY A 1 274 ? -22.656 2.617 -9.633 1 97.06 274 GLY A N 1
ATOM 2108 C CA . GLY A 1 274 ? -23.797 3.152 -10.352 1 97.06 274 GLY A CA 1
ATOM 2109 C C . GLY A 1 274 ? -23.406 4.117 -11.453 1 97.06 274 GLY A C 1
ATOM 2110 O O . GLY A 1 274 ? -24.219 4.402 -12.344 1 97.06 274 GLY A O 1
ATOM 2111 N N . GLU A 1 275 ? -22.141 4.602 -11.391 1 97.06 275 GLU A N 1
ATOM 2112 C CA . GLU A 1 275 ? -21.672 5.453 -12.469 1 97.06 275 GLU A CA 1
ATOM 2113 C C . GLU A 1 275 ? -20.797 4.664 -13.453 1 97.06 275 GLU A C 1
ATOM 2115 O O . GLU A 1 275 ? -20.125 3.711 -13.062 1 97.06 275 GLU A O 1
ATOM 2120 N N . PRO A 1 276 ? -20.922 5.09 -14.656 1 93.94 276 PRO A N 1
ATOM 2121 C CA . PRO A 1 276 ? -20.266 4.273 -15.68 1 93.94 276 PRO A CA 1
ATOM 2122 C C . PRO A 1 276 ? -18.75 4.488 -15.727 1 93.94 276 PRO A C 1
ATOM 2124 O O . PRO A 1 276 ? -18.031 3.643 -16.266 1 93.94 276 PRO A O 1
ATOM 2127 N N . GLN A 1 277 ? -18.219 5.699 -15.367 1 96 277 GLN A N 1
ATOM 2128 C CA . GLN A 1 277 ? -16.812 6.051 -15.367 1 96 277 GLN A CA 1
ATOM 2129 C C . GLN A 1 277 ? -16.453 6.961 -14.195 1 96 277 GLN A C 1
ATOM 2131 O O . GLN A 1 277 ? -17.328 7.633 -13.641 1 96 277 GLN A O 1
ATOM 2136 N N . PRO A 1 278 ? -15.141 7.016 -13.805 1 97.56 278 PRO A N 1
ATOM 2137 C CA . PRO A 1 278 ? -14.711 7.949 -12.766 1 97.56 278 PRO A CA 1
ATOM 2138 C C . PRO A 1 278 ? -14.797 9.406 -13.203 1 97.56 278 PRO A C 1
ATOM 2140 O O . PRO A 1 278 ? -14.828 9.695 -14.406 1 97.56 278 PRO A O 1
ATOM 2143 N N . ARG A 1 279 ? -14.836 10.172 -12.297 1 97.88 279 ARG A N 1
ATOM 2144 C CA . ARG A 1 279 ? -14.797 11.609 -12.578 1 97.88 279 ARG A CA 1
ATOM 2145 C C . ARG A 1 279 ? -13.82 12.32 -11.641 1 97.88 279 ARG A C 1
ATOM 2147 O O . ARG A 1 279 ? -13.383 11.742 -10.641 1 97.88 279 ARG A O 1
ATOM 2154 N N . LEU A 1 280 ? -13.562 13.602 -11.945 1 98.19 280 LEU A N 1
ATOM 2155 C CA . LEU A 1 280 ? -12.656 14.445 -11.164 1 98.19 280 LEU A CA 1
ATOM 2156 C C . LEU A 1 280 ? -13.43 15.562 -10.469 1 98.19 280 LEU A C 1
ATOM 2158 O O . LEU A 1 280 ? -14.203 16.281 -11.102 1 98.19 280 LEU A O 1
ATOM 2162 N N . GLU A 1 281 ? -13.203 15.633 -9.203 1 98.44 281 GLU A N 1
ATOM 2163 C CA . GLU A 1 281 ? -13.789 16.703 -8.391 1 98.44 281 GLU A CA 1
ATOM 2164 C C . GLU A 1 281 ? -12.758 17.797 -8.109 1 98.44 281 GLU A C 1
ATOM 2166 O O . GLU A 1 281 ? -11.617 17.5 -7.75 1 98.44 281 GLU A O 1
ATOM 2171 N N . PRO A 1 282 ? -13.188 19.031 -8.258 1 98.31 282 PRO A N 1
ATOM 2172 C CA . PRO A 1 282 ? -12.258 20.125 -7.969 1 98.31 282 PRO A CA 1
ATOM 2173 C C . PRO A 1 282 ? -11.922 20.234 -6.48 1 98.31 282 PRO A C 1
ATOM 2175 O O . PRO A 1 282 ? -12.68 19.766 -5.633 1 98.31 282 PRO A O 1
ATOM 2178 N N . LEU A 1 283 ? -10.828 20.906 -6.219 1 98.56 283 LEU A N 1
ATOM 2179 C CA . LEU A 1 283 ? -10.336 21.062 -4.855 1 98.56 283 LEU A CA 1
ATOM 2180 C C . LEU A 1 283 ? -10.906 22.312 -4.211 1 98.56 283 LEU A C 1
ATOM 2182 O O . LEU A 1 283 ? -11.062 23.344 -4.875 1 98.56 283 LEU A O 1
ATOM 2186 N N . PRO A 1 284 ? -11.211 22.312 -2.934 1 98.25 284 PRO A N 1
ATOM 2187 C CA . PRO A 1 284 ? -11.453 23.547 -2.191 1 98.25 284 PRO A CA 1
ATOM 2188 C C . PRO A 1 284 ? -10.172 24.328 -1.91 1 98.25 284 PRO A C 1
ATOM 2190 O O . PRO A 1 284 ? -9.078 23.828 -2.166 1 98.25 284 PRO A O 1
ATOM 2193 N N . GLU A 1 285 ? -10.367 25.453 -1.419 1 97 285 GLU A N 1
ATOM 2194 C CA . GLU A 1 285 ? -9.227 26.266 -0.998 1 97 285 GLU A CA 1
ATOM 2195 C C . GLU A 1 285 ? -8.555 25.672 0.235 1 97 285 GLU A C 1
ATOM 2197 O O . GLU A 1 285 ? -9.219 25.047 1.072 1 97 285 GLU A O 1
ATOM 2202 N N . GLY A 1 286 ? -7.227 25.922 0.35 1 96.69 286 GLY A N 1
ATOM 2203 C CA . GLY A 1 286 ? -6.508 25.547 1.556 1 96.69 286 GLY A CA 1
ATOM 2204 C C . GLY A 1 286 ? -6.719 26.516 2.703 1 96.69 286 GLY A C 1
ATOM 2205 O O . GLY A 1 286 ? -7.48 27.484 2.578 1 96.69 286 GLY A O 1
ATOM 2206 N N . ASN A 1 287 ? -6.07 26.266 3.871 1 94 287 ASN A N 1
ATOM 2207 C CA . ASN A 1 287 ? -6.121 27.062 5.09 1 94 287 ASN A CA 1
ATOM 2208 C C . ASN A 1 287 ? -4.723 27.391 5.598 1 94 287 ASN A C 1
ATOM 2210 O O . ASN A 1 287 ? -4.281 26.859 6.613 1 94 287 ASN A O 1
ATOM 2214 N N . PRO A 1 288 ? -4.098 28.297 4.953 1 92.5 288 PRO A N 1
ATOM 2215 C CA . PRO A 1 288 ? -2.725 28.641 5.332 1 92.5 288 PRO A CA 1
ATOM 2216 C C . PRO A 1 288 ? -2.592 28.984 6.812 1 92.5 288 PRO A C 1
ATOM 2218 O O . PRO A 1 288 ? -3.404 29.734 7.348 1 92.5 288 PRO A O 1
ATOM 2221 N N . ALA A 1 289 ? -1.588 28.406 7.465 1 93.31 289 ALA A N 1
ATOM 2222 C CA . ALA A 1 289 ? -1.255 28.594 8.875 1 93.31 289 ALA A CA 1
ATOM 2223 C C . ALA A 1 289 ? -2.412 28.156 9.773 1 93.31 289 ALA A C 1
ATOM 2225 O O . ALA A 1 289 ? -2.594 28.703 10.867 1 93.31 289 ALA A O 1
ATOM 2226 N N . GLY A 1 290 ? -3.172 27.344 9.289 1 93.62 290 GLY A N 1
ATOM 2227 C CA . GLY A 1 290 ? -4.309 26.859 10.055 1 93.62 290 GLY A CA 1
ATOM 2228 C C . GLY A 1 290 ? -3.918 26.281 11.406 1 93.62 290 GLY A C 1
ATOM 2229 O O . GLY A 1 290 ? -4.59 26.531 12.406 1 93.62 290 GLY A O 1
ATOM 2230 N N . TYR A 1 291 ? -2.844 25.594 11.422 1 95.56 291 TYR A N 1
ATOM 2231 C CA . TYR A 1 291 ? -2.373 25.047 12.688 1 95.56 291 TYR A CA 1
ATOM 2232 C C . TYR A 1 291 ? -2.098 26.141 13.703 1 95.56 291 TYR A C 1
ATOM 2234 O O . TYR A 1 291 ? -2.395 26 14.891 1 95.56 291 TYR A O 1
ATOM 2242 N N . PHE A 1 292 ? -1.533 27.188 13.391 1 95.75 292 PHE A N 1
ATOM 2243 C CA . PHE A 1 292 ? -1.182 28.328 14.242 1 95.75 292 PHE A CA 1
ATOM 2244 C C . PHE A 1 292 ? -2.434 29.047 14.727 1 95.75 292 PHE A C 1
ATOM 2246 O O . PHE A 1 292 ? -2.574 29.328 15.922 1 95.75 292 PHE A O 1
ATOM 2253 N N . LYS A 1 293 ? -3.361 29.266 13.82 1 92.31 293 LYS A N 1
ATOM 2254 C CA . LYS A 1 293 ? -4.629 29.891 14.18 1 92.31 293 LYS A CA 1
ATOM 2255 C C . LYS A 1 293 ? -5.402 29.031 15.18 1 92.31 293 LYS A C 1
ATOM 2257 O O . LYS A 1 293 ? -6 29.562 16.125 1 92.31 293 LYS A O 1
ATOM 2262 N N . ALA A 1 294 ? -5.332 27.844 14.984 1 96.81 294 ALA A N 1
ATOM 2263 C CA . ALA A 1 294 ? -6.004 26.938 15.914 1 96.81 294 ALA A CA 1
ATOM 2264 C C . ALA A 1 294 ? -5.383 27 17.297 1 96.81 294 ALA A C 1
ATOM 2266 O O . ALA A 1 294 ? -6.09 26.953 18.312 1 96.81 294 ALA A O 1
ATOM 2267 N N . PHE A 1 295 ? -4.098 27.156 17.359 1 96.81 295 PHE A N 1
ATOM 2268 C CA . PHE A 1 295 ? -3.373 27.266 18.609 1 96.81 295 PHE A CA 1
ATOM 2269 C C . PHE A 1 295 ? -3.807 28.516 19.375 1 96.81 295 PHE A C 1
ATOM 2271 O O . PHE A 1 295 ? -4.137 28.453 20.562 1 96.81 295 PHE A O 1
ATOM 2278 N N . LEU A 1 296 ? -3.908 29.578 18.734 1 94.38 296 LEU A N 1
ATOM 2279 C CA . LEU A 1 296 ? -4.348 30.828 19.328 1 94.38 296 LEU A CA 1
ATOM 2280 C C . LEU A 1 296 ? -5.797 30.75 19.781 1 94.38 296 LEU A C 1
ATOM 2282 O O . LEU A 1 296 ? -6.145 31.219 20.875 1 94.38 296 LEU A O 1
ATOM 2286 N N . ALA A 1 297 ? -6.473 30.188 19.078 1 93.75 297 ALA A N 1
ATOM 2287 C CA . ALA A 1 297 ? -7.891 30.062 19.406 1 93.75 297 ALA A CA 1
ATOM 2288 C C . ALA A 1 297 ? -8.094 29.219 20.656 1 93.75 297 ALA A C 1
ATOM 2290 O O . ALA A 1 297 ? -8.922 29.531 21.5 1 93.75 297 ALA A O 1
ATOM 2291 N N . GLU A 1 298 ? -7.312 28.297 20.656 1 97.62 298 GLU A N 1
ATOM 2292 C CA . GLU A 1 298 ? -7.461 27.453 21.828 1 97.62 298 GLU A CA 1
ATOM 2293 C C . GLU A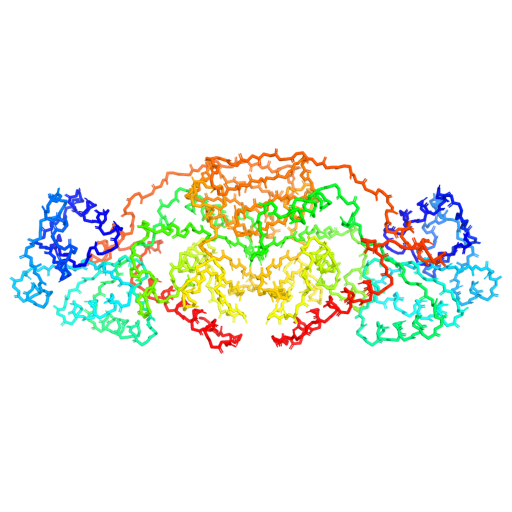 1 298 ? -7.016 28.172 23.094 1 97.62 298 GLU A C 1
ATOM 2295 O O . GLU A 1 298 ? -7.676 28.094 24.141 1 97.62 298 GLU A O 1
ATOM 2300 N N . ILE A 1 299 ? -6.012 28.859 23.125 1 96.31 299 ILE A N 1
ATOM 2301 C CA . ILE A 1 299 ? -5.539 29.641 24.266 1 96.31 299 ILE A CA 1
ATOM 2302 C C . ILE A 1 299 ? -6.613 30.641 24.688 1 96.31 299 ILE A C 1
ATOM 2304 O O . ILE A 1 299 ? -6.816 30.875 25.891 1 96.31 299 ILE A O 1
ATOM 2308 N N . ALA A 1 300 ? -7.281 31.109 23.797 1 92.5 300 ALA A N 1
ATOM 2309 C CA . ALA A 1 300 ? -8.312 32.125 24.047 1 92.5 300 ALA A CA 1
A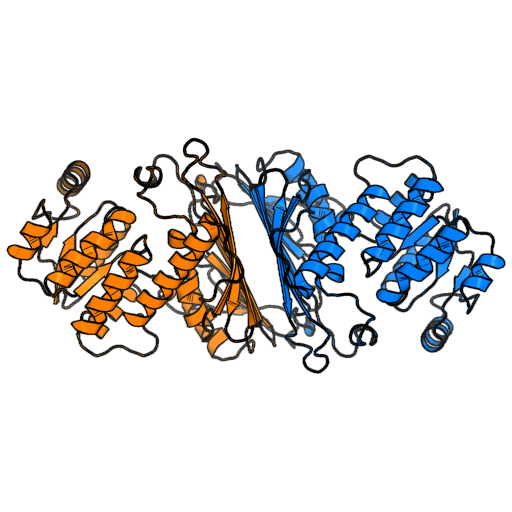TOM 2310 C C . ALA A 1 300 ? -9.617 31.453 24.484 1 92.5 300 ALA A C 1
ATOM 2312 O O . ALA A 1 300 ? -10.594 32.156 24.781 1 92.5 300 ALA A O 1
ATOM 2313 N N . GLY A 1 301 ? -9.719 30.172 24.375 1 92.56 301 GLY A N 1
ATOM 2314 C CA . GLY A 1 301 ? -10.953 29.469 24.719 1 92.56 301 GLY A CA 1
ATOM 2315 C C . GLY A 1 301 ? -11.992 29.516 23.609 1 92.56 301 GLY A C 1
ATOM 2316 O O . GLY A 1 301 ? -13.188 29.469 23.875 1 92.56 301 GLY A O 1
ATOM 2317 N N . GLN A 1 302 ? -11.453 29.516 22.359 1 94.88 302 GLN A N 1
ATOM 2318 C CA . GLN A 1 302 ? -12.375 29.703 21.234 1 94.88 302 GLN A CA 1
ATOM 2319 C C . GLN A 1 302 ? -12.188 28.609 20.188 1 94.88 302 GLN A C 1
ATOM 2321 O O . GLN A 1 302 ? -12.422 28.828 19 1 94.88 302 GLN A O 1
ATOM 2326 N N . SER A 1 303 ? -11.844 27.5 20.484 1 88.69 303 SER A N 1
ATOM 2327 C CA . SER A 1 303 ? -11.578 26.406 19.531 1 88.69 303 SER A CA 1
ATOM 2328 C C . SER A 1 303 ? -12.875 25.906 18.906 1 88.69 303 SER A C 1
ATOM 2330 O O . SER A 1 303 ? -13.891 25.781 19.594 1 88.69 303 SER A O 1
ATOM 2332 N N . ARG A 1 304 ? -12.688 25.5 17.703 1 88.31 304 ARG A N 1
ATOM 2333 C CA . ARG A 1 304 ? -13.781 24.828 17.016 1 88.31 304 ARG A CA 1
ATOM 2334 C C . ARG A 1 304 ? -13.555 23.312 17 1 88.31 304 ARG A C 1
ATOM 2336 O O . ARG A 1 304 ? -12.422 22.844 17.094 1 88.31 304 ARG A O 1
ATOM 2343 N N . PRO A 1 305 ? -14.688 22.625 16.828 1 85.94 305 PRO A N 1
ATOM 2344 C CA . PRO A 1 305 ? -14.609 21.156 16.953 1 85.94 305 PRO A CA 1
ATOM 2345 C C . PRO A 1 305 ? -13.672 20.531 15.922 1 85.94 305 PRO A C 1
ATOM 2347 O O . PRO A 1 305 ? -13.062 19.5 16.203 1 85.94 305 PRO A O 1
ATOM 2350 N N . ASP A 1 306 ? -13.445 21.047 14.836 1 88.44 306 ASP A N 1
ATOM 2351 C CA . ASP A 1 306 ? -12.688 20.375 13.781 1 88.44 306 ASP A CA 1
ATOM 2352 C C . ASP A 1 306 ? -11.258 20.906 13.711 1 88.44 306 ASP A C 1
ATOM 2354 O O . ASP A 1 306 ? -10.469 20.469 12.875 1 88.44 306 ASP A O 1
ATOM 2358 N N . GLN A 1 307 ? -10.969 21.688 14.578 1 92.38 307 GLN A N 1
ATOM 2359 C CA . GLN A 1 307 ? -9.633 22.266 14.57 1 92.38 307 GLN A CA 1
ATOM 2360 C C . GLN A 1 307 ? -8.664 21.453 15.414 1 92.38 307 GLN A C 1
ATOM 2362 O O . GLN A 1 307 ? -9.094 20.656 16.266 1 92.38 307 GLN A O 1
ATOM 2367 N N . LEU A 1 308 ? -7.461 21.672 15.141 1 95.56 308 LEU A N 1
ATOM 2368 C CA . LEU A 1 308 ? -6.379 21.047 15.898 1 95.56 308 LEU A CA 1
ATOM 2369 C C . LEU A 1 308 ? -6.355 21.578 17.328 1 95.56 308 LEU A C 1
ATOM 2371 O O . LEU A 1 308 ? -6.426 22.781 17.562 1 95.56 308 LEU A O 1
ATOM 2375 N N . THR A 1 309 ? -6.383 20.734 18.312 1 97 309 THR A N 1
ATOM 2376 C CA . THR A 1 309 ? -6.32 21.078 19.734 1 97 309 THR A CA 1
ATOM 2377 C C . THR A 1 309 ? -5.211 20.297 20.422 1 97 309 THR A C 1
ATOM 2379 O O . THR A 1 309 ? -4.664 19.344 19.875 1 97 309 THR A O 1
ATOM 2382 N N . THR A 1 310 ? -5.02 20.719 21.625 1 98.25 310 THR A N 1
ATOM 2383 C CA . THR A 1 310 ? -4.02 20.078 22.469 1 98.25 310 THR A CA 1
ATOM 2384 C C . THR A 1 310 ? -4.309 18.578 22.578 1 98.25 310 THR A C 1
ATOM 2386 O O . THR A 1 310 ? -3.41 17.75 22.406 1 98.25 310 THR A O 1
ATOM 2389 N N . ASP A 1 311 ? -5.523 18.219 22.812 1 96.81 311 ASP A N 1
ATOM 2390 C CA . ASP A 1 311 ? -5.895 16.828 23.016 1 96.81 311 ASP A CA 1
ATOM 2391 C C . ASP A 1 311 ? -5.66 16 21.75 1 96.81 311 ASP A C 1
ATOM 2393 O O . ASP A 1 311 ? -5.18 14.859 21.828 1 96.81 311 ASP A O 1
ATOM 2397 N N . VAL A 1 312 ? -5.977 16.516 20.609 1 97.19 312 VAL A N 1
ATOM 2398 C CA . VAL A 1 312 ? -5.789 15.852 19.328 1 97.19 312 VAL A CA 1
ATOM 2399 C C . VAL A 1 312 ? -4.297 15.633 19.078 1 97.19 312 VAL A C 1
ATOM 2401 O O . VAL A 1 312 ? -3.887 14.547 18.656 1 97.19 312 VAL A O 1
ATOM 2404 N N . ILE A 1 313 ? -3.516 16.609 19.344 1 98.44 313 ILE A N 1
ATOM 2405 C CA . ILE A 1 313 ? -2.078 16.562 19.109 1 98.44 313 ILE A CA 1
ATOM 2406 C C . ILE A 1 313 ? -1.44 15.508 20.016 1 98.44 313 ILE A C 1
ATOM 2408 O O . ILE A 1 313 ? -0.618 14.703 19.562 1 98.44 313 ILE A O 1
ATOM 2412 N N . LEU A 1 314 ? -1.867 15.531 21.234 1 98.5 314 LEU A N 1
ATOM 2413 C CA . LEU A 1 314 ? -1.334 14.562 22.188 1 98.5 314 LEU A CA 1
ATOM 2414 C C . LEU A 1 314 ? -1.692 13.141 21.781 1 98.5 314 LEU A C 1
ATOM 2416 O O . LEU A 1 314 ? -0.845 12.242 21.812 1 98.5 314 LEU A O 1
ATOM 2420 N N . THR A 1 315 ? -2.922 12.992 21.391 1 97.94 315 THR A N 1
ATOM 2421 C CA . THR A 1 315 ? -3.383 11.664 20.969 1 97.94 315 THR A CA 1
ATOM 2422 C C . THR A 1 315 ? -2.619 11.188 19.75 1 97.94 315 THR A C 1
ATOM 2424 O O . THR A 1 315 ? -2.107 10.07 19.719 1 97.94 315 THR A O 1
ATOM 2427 N N . ALA A 1 316 ? -2.504 11.93 18.703 1 98.06 316 ALA A N 1
ATOM 2428 C CA . ALA A 1 316 ? -1.805 11.578 17.469 1 98.06 316 ALA A CA 1
ATOM 2429 C C . ALA A 1 316 ? -0.33 11.289 17.75 1 98.06 316 ALA A C 1
ATOM 2431 O O . ALA A 1 316 ? 0.236 10.344 17.188 1 98.06 316 ALA A O 1
ATOM 2432 N N . THR A 1 317 ? 0.279 12.164 18.562 1 98.75 317 THR A N 1
ATOM 2433 C CA . THR A 1 317 ? 1.692 11.984 18.875 1 98.75 317 THR A CA 1
ATOM 2434 C C . THR A 1 317 ? 1.924 10.664 19.594 1 98.75 317 THR A C 1
ATOM 2436 O O . THR A 1 317 ? 2.846 9.922 19.266 1 98.75 317 THR A O 1
ATOM 2439 N N . ARG A 1 318 ? 1.048 10.391 20.578 1 98.56 318 ARG A N 1
ATOM 2440 C CA . ARG A 1 318 ? 1.179 9.141 21.312 1 98.56 318 ARG A CA 1
ATOM 2441 C C . ARG A 1 318 ? 1.004 7.938 20.391 1 98.56 318 ARG A C 1
ATOM 2443 O O . ARG A 1 318 ? 1.737 6.953 20.5 1 98.56 318 ARG A O 1
ATOM 2450 N N . GLN A 1 319 ? 0.077 8.016 19.516 1 98.81 319 GLN A N 1
ATOM 2451 C CA . GLN A 1 319 ? -0.164 6.918 18.578 1 98.81 319 GLN A CA 1
ATOM 2452 C C . GLN A 1 319 ? 1.012 6.742 17.625 1 98.81 319 GLN A C 1
ATOM 2454 O O . GLN A 1 319 ? 1.464 5.617 17.391 1 98.81 319 GLN A O 1
ATOM 2459 N N . ALA A 1 320 ? 1.535 7.805 17.047 1 98.75 320 ALA A N 1
ATOM 2460 C CA . ALA A 1 320 ? 2.682 7.715 16.156 1 98.75 320 ALA A CA 1
ATOM 2461 C C . ALA A 1 320 ? 3.896 7.129 16.859 1 98.75 320 ALA A C 1
ATOM 2463 O O . ALA A 1 320 ? 4.602 6.285 16.312 1 98.75 320 ALA A O 1
ATOM 2464 N N . LEU A 1 321 ? 4.156 7.59 18.078 1 98.88 321 LEU A N 1
ATOM 2465 C CA . LEU A 1 321 ? 5.273 7.082 18.859 1 98.88 321 LEU A CA 1
ATOM 2466 C C . LEU A 1 321 ? 5.074 5.609 19.203 1 98.88 321 LEU A C 1
ATOM 2468 O O . LEU A 1 321 ? 6.035 4.84 19.25 1 98.88 321 LEU A O 1
ATOM 2472 N N . THR A 1 322 ? 3.783 5.281 19.516 1 98.88 322 THR A N 1
ATOM 2473 C CA . THR A 1 322 ? 3.477 3.881 19.781 1 98.88 322 THR A CA 1
ATOM 2474 C C . THR A 1 322 ? 3.752 3.021 18.547 1 98.88 322 THR A C 1
ATOM 2476 O O . THR A 1 322 ? 4.309 1.927 18.672 1 98.88 322 THR A O 1
ATOM 2479 N N . MET A 1 323 ? 3.455 3.479 17.406 1 98.88 323 MET A N 1
ATOM 2480 C CA . MET A 1 323 ? 3.719 2.766 16.172 1 98.88 323 MET A CA 1
ATOM 2481 C C . MET A 1 323 ? 5.219 2.639 15.914 1 98.88 323 MET A C 1
ATOM 2483 O O . MET A 1 323 ? 5.695 1.582 15.508 1 98.88 323 MET A O 1
ATOM 2487 N N . GLN A 1 324 ? 5.922 3.746 16.188 1 98.88 324 GLN A N 1
ATOM 2488 C CA . GLN A 1 324 ? 7.375 3.709 16.047 1 98.88 324 GLN A CA 1
ATOM 2489 C C . GLN A 1 324 ? 7.992 2.701 17 1 98.88 324 GLN A C 1
ATOM 2491 O O . GLN A 1 324 ? 8.852 1.911 16.625 1 98.88 324 GLN A O 1
ATOM 2496 N N . TRP A 1 325 ? 7.527 2.791 18.203 1 98.69 325 TRP A N 1
ATOM 2497 C CA . TRP A 1 325 ? 8.008 1.855 19.219 1 98.69 325 TRP A CA 1
ATOM 2498 C C . TRP A 1 325 ? 7.75 0.414 18.797 1 98.69 325 TRP A C 1
ATOM 2500 O O . TRP A 1 325 ? 8.633 -0.439 18.891 1 98.69 325 TRP A O 1
ATOM 2510 N N . ALA A 1 326 ? 6.531 0.144 18.312 1 98.69 326 ALA A N 1
ATOM 2511 C CA . ALA A 1 326 ? 6.176 -1.201 17.875 1 98.69 326 ALA A CA 1
ATOM 2512 C C . ALA A 1 326 ? 7.098 -1.675 16.75 1 98.69 326 ALA A C 1
ATOM 2514 O O . ALA A 1 326 ? 7.508 -2.838 16.734 1 98.69 326 ALA A O 1
ATOM 2515 N N . ALA A 1 327 ? 7.422 -0.841 15.805 1 98.56 327 ALA A N 1
ATOM 2516 C CA . ALA A 1 327 ? 8.359 -1.169 14.734 1 98.56 327 ALA A CA 1
ATOM 2517 C C . ALA A 1 327 ? 9.75 -1.477 15.289 1 98.56 327 ALA A C 1
ATOM 2519 O O . ALA A 1 327 ? 10.422 -2.4 14.828 1 98.56 327 ALA A O 1
ATOM 2520 N N . ASP A 1 328 ? 10.203 -0.72 16.25 1 97.5 328 ASP A N 1
ATOM 2521 C CA . ASP A 1 328 ? 11.555 -0.842 16.797 1 97.5 328 ASP A CA 1
ATOM 2522 C C . ASP A 1 328 ? 11.719 -2.158 17.547 1 97.5 328 ASP A C 1
ATOM 2524 O O . ASP A 1 328 ? 12.773 -2.793 17.469 1 97.5 328 ASP A O 1
ATOM 2528 N N . VAL A 1 329 ? 10.648 -2.559 18.219 1 97.44 329 VAL A N 1
ATOM 2529 C CA . VAL A 1 329 ? 10.844 -3.703 19.109 1 97.44 329 VAL A CA 1
ATOM 2530 C C . VAL A 1 329 ? 10.172 -4.938 18.516 1 97.44 329 VAL A C 1
ATOM 2532 O O . VAL A 1 329 ? 10.281 -6.039 19.062 1 97.44 329 VAL A O 1
ATOM 2535 N N . GLY A 1 330 ? 9.438 -4.762 17.453 1 96.75 330 GLY A N 1
ATOM 2536 C CA . GLY A 1 330 ? 8.797 -5.879 16.781 1 96.75 330 GLY A CA 1
ATOM 2537 C C . GLY A 1 330 ? 7.488 -6.297 17.422 1 96.75 330 GLY A C 1
ATOM 2538 O O . GLY A 1 330 ? 7.109 -7.469 17.375 1 96.75 330 GLY A O 1
ATOM 2539 N N . ALA A 1 331 ? 6.836 -5.266 18.109 1 98 331 ALA A N 1
ATOM 2540 C CA . ALA A 1 331 ? 5.547 -5.551 18.734 1 98 331 ALA A CA 1
ATOM 2541 C C . ALA A 1 331 ? 4.434 -5.609 17.703 1 98 331 ALA A C 1
ATOM 2543 O O . ALA A 1 331 ? 4.449 -4.863 16.719 1 98 331 ALA A O 1
ATOM 2544 N N . ARG A 1 332 ? 3.514 -6.504 17.938 1 97.81 332 ARG A N 1
ATOM 2545 C CA . ARG A 1 332 ? 2.377 -6.699 17.047 1 97.81 332 ARG A CA 1
ATOM 2546 C C . ARG A 1 332 ? 1.06 -6.617 17.812 1 97.81 332 ARG A C 1
ATOM 2548 O O . ARG A 1 332 ? 1.029 -6.812 19.031 1 97.81 332 ARG A O 1
ATOM 2555 N N . GLU A 1 333 ? -0.091 -6.359 17.016 1 97.94 333 GLU A N 1
ATOM 2556 C CA . GLU A 1 333 ? -1.438 -6.262 17.578 1 97.94 333 GLU A CA 1
ATOM 2557 C C . GLU A 1 333 ? -1.466 -5.367 18.812 1 97.94 333 GLU A C 1
ATOM 2559 O O . GLU A 1 333 ? -1.918 -5.785 19.875 1 97.94 333 GLU A O 1
ATOM 2564 N N . VAL A 1 334 ? -0.939 -4.117 18.641 1 98.56 334 VAL A N 1
ATOM 2565 C CA . VAL A 1 334 ? -0.823 -3.133 19.719 1 98.56 334 VAL A CA 1
ATOM 2566 C C . VAL A 1 334 ? -2.051 -2.225 19.719 1 98.56 334 VAL A C 1
ATOM 2568 O O . VAL A 1 334 ? -2.438 -1.689 18.672 1 98.56 334 VAL A O 1
ATOM 2571 N N . GLY A 1 335 ? -2.75 -2.127 20.859 1 98.38 335 GLY A N 1
ATOM 2572 C CA . GLY A 1 335 ? -3.84 -1.173 20.984 1 98.38 335 GLY A CA 1
ATOM 2573 C C . GLY A 1 335 ? -3.385 0.27 20.875 1 98.38 335 GLY A C 1
ATOM 2574 O O . GLY A 1 335 ? -2.338 0.64 21.406 1 98.38 335 GLY A O 1
ATOM 2575 N N . LEU A 1 336 ? -4.066 1.124 20.125 1 98.12 336 LEU A N 1
ATOM 2576 C CA . LEU A 1 336 ? -3.719 2.523 19.906 1 98.12 336 LEU A CA 1
ATOM 2577 C C . LEU A 1 336 ? -4.695 3.445 20.641 1 98.12 336 LEU A C 1
ATOM 2579 O O . LEU A 1 336 ? -5.867 3.107 20.797 1 98.12 336 LEU A O 1
ATOM 2583 N N . MET B 1 1 ? -0.969 -33.594 -27.266 1 90.06 1 MET B N 1
ATOM 2584 C CA . MET B 1 1 ? -1.414 -33.812 -25.891 1 90.06 1 MET B CA 1
ATOM 2585 C C . MET B 1 1 ? -2.926 -34 -25.844 1 90.06 1 MET B C 1
ATOM 2587 O O . MET B 1 1 ? -3.676 -33.188 -26.375 1 90.06 1 MET B O 1
ATOM 2591 N N . LYS B 1 2 ? -3.232 -35.125 -25.328 1 95.19 2 LYS B N 1
ATOM 2592 C CA . LYS B 1 2 ? -4.652 -35.375 -25.094 1 95.19 2 LYS B CA 1
ATOM 2593 C C . LYS B 1 2 ? -5.074 -34.812 -23.734 1 95.19 2 LYS B C 1
ATOM 2595 O O . LYS B 1 2 ? -4.586 -35.25 -22.688 1 95.19 2 LYS B O 1
ATOM 2600 N N . LEU B 1 3 ? -6.059 -33.906 -23.812 1 97.06 3 LEU B N 1
ATOM 2601 C CA . LEU B 1 3 ? -6.473 -33.156 -22.625 1 97.06 3 LEU B CA 1
ATOM 2602 C C . LEU B 1 3 ? -7.949 -33.375 -22.328 1 97.06 3 LEU B C 1
ATOM 2604 O O . LEU B 1 3 ? -8.797 -33.25 -23.219 1 97.06 3 LEU B O 1
ATOM 2608 N N . ALA B 1 4 ? -8.25 -33.719 -21.078 1 97.38 4 ALA B N 1
ATOM 2609 C CA . ALA B 1 4 ? -9.633 -33.781 -20.594 1 97.38 4 ALA B CA 1
ATOM 2610 C C . ALA B 1 4 ? -9.93 -32.656 -19.625 1 97.38 4 ALA B C 1
ATOM 2612 O O . ALA B 1 4 ? -9.016 -32.094 -19 1 97.38 4 ALA B O 1
ATOM 2613 N N . PHE B 1 5 ? -11.133 -32.312 -19.453 1 97.12 5 PHE B N 1
ATOM 2614 C CA . PHE B 1 5 ? -11.578 -31.234 -18.594 1 97.12 5 PHE B CA 1
ATOM 2615 C C . PHE B 1 5 ? -12.516 -31.75 -17.516 1 97.12 5 PHE B C 1
ATOM 2617 O O . PHE B 1 5 ? -13.336 -32.656 -17.766 1 97.12 5 PHE B O 1
ATOM 2624 N N . VAL B 1 6 ? -12.344 -31.094 -16.359 1 95.75 6 VAL B N 1
ATOM 2625 C CA . VAL B 1 6 ? -13.336 -31.359 -15.336 1 95.75 6 VAL B CA 1
ATOM 2626 C C . VAL B 1 6 ? -13.664 -30.078 -14.57 1 95.75 6 VAL B C 1
ATOM 2628 O O . VAL B 1 6 ? -12.758 -29.344 -14.172 1 95.75 6 VAL B O 1
ATOM 2631 N N . GLY B 1 7 ? -14.906 -29.844 -14.406 1 94.38 7 GLY B N 1
ATOM 2632 C CA . GLY B 1 7 ? -15.391 -28.719 -13.609 1 94.38 7 GLY B CA 1
ATOM 2633 C C . GLY B 1 7 ? -15.43 -27.422 -14.391 1 94.38 7 GLY B C 1
ATOM 2634 O O . GLY B 1 7 ? -14.391 -26.875 -14.766 1 94.38 7 GLY B O 1
ATOM 2635 N N . PHE B 1 8 ? -16.656 -26.859 -14.523 1 93.31 8 PHE B N 1
ATOM 2636 C CA . PHE B 1 8 ? -16.859 -25.672 -15.328 1 93.31 8 PHE B CA 1
ATOM 2637 C C . PHE B 1 8 ? -17.672 -24.625 -14.562 1 93.31 8 PHE B C 1
ATOM 2639 O O . PHE B 1 8 ? -18.281 -23.75 -15.164 1 93.31 8 PHE B O 1
ATOM 2646 N N . GLN B 1 9 ? -17.562 -24.781 -13.18 1 91.62 9 GLN B N 1
ATOM 2647 C CA . GLN B 1 9 ? -18.391 -23.875 -12.391 1 91.62 9 GLN B CA 1
ATOM 2648 C C . GLN B 1 9 ? -17.766 -22.484 -12.32 1 91.62 9 GLN B C 1
ATOM 2650 O O . GLN B 1 9 ? -18.422 -21.531 -11.922 1 91.62 9 GLN B O 1
ATOM 2655 N N . HIS B 1 10 ? -16.562 -22.391 -12.57 1 90.94 10 HIS B N 1
ATOM 2656 C CA . HIS B 1 10 ? -15.945 -21.078 -12.727 1 90.94 10 HIS B CA 1
ATOM 2657 C C . HIS B 1 10 ? -15.781 -20.703 -14.195 1 90.94 10 HIS B C 1
ATOM 2659 O O . HIS B 1 10 ? -15.266 -21.5 -14.984 1 90.94 10 HIS B O 1
ATOM 2665 N N . PRO B 1 11 ? -16.109 -19.469 -14.562 1 87.88 11 PRO B N 1
ATOM 2666 C CA . PRO B 1 11 ? -16.172 -19.078 -15.969 1 87.88 11 PRO B CA 1
ATOM 2667 C C . PRO B 1 11 ? -14.797 -19.078 -16.641 1 87.88 11 PRO B C 1
ATOM 2669 O O . PRO B 1 11 ? -14.711 -19.188 -17.875 1 87.88 11 PRO B O 1
ATOM 2672 N N . HIS B 1 12 ? -13.742 -19.031 -15.914 1 91.44 12 HIS B N 1
ATOM 2673 C CA . HIS B 1 12 ? -12.414 -19.047 -16.516 1 91.44 12 HIS B CA 1
ATOM 2674 C C . HIS B 1 12 ? -12.148 -20.359 -17.25 1 91.44 12 HIS B C 1
ATOM 2676 O O . HIS B 1 12 ? -11.328 -20.406 -18.172 1 91.44 12 HIS B O 1
ATOM 2682 N N . MET B 1 13 ? -12.836 -21.438 -16.984 1 93.75 13 MET B N 1
ATOM 2683 C CA . MET B 1 13 ? -12.633 -22.75 -17.594 1 93.75 13 MET B CA 1
ATOM 2684 C C . MET B 1 13 ? -13.094 -22.734 -19.047 1 93.75 13 MET B C 1
ATOM 2686 O O . MET B 1 13 ? -12.57 -23.484 -19.875 1 93.75 13 MET B O 1
ATOM 2690 N N . LEU B 1 14 ? -14.078 -21.812 -19.266 1 88.62 14 LEU B N 1
ATOM 2691 C CA . LEU B 1 14 ? -14.531 -21.703 -20.656 1 88.62 14 LEU B CA 1
ATOM 2692 C C . LEU B 1 14 ? -13.43 -21.109 -21.531 1 88.62 14 LEU B C 1
ATOM 2694 O O . LEU B 1 14 ? -13.242 -21.547 -22.672 1 88.62 14 LEU B O 1
ATOM 2698 N N . GLU B 1 15 ? -12.758 -20.25 -20.891 1 91.75 15 GLU B N 1
ATOM 2699 C CA . GLU B 1 15 ? -11.641 -19.672 -21.625 1 91.75 15 GLU B CA 1
ATOM 2700 C C . GLU B 1 15 ? -10.523 -20.688 -21.828 1 91.75 15 GLU B C 1
ATOM 2702 O O . GLU B 1 15 ? -9.969 -20.797 -22.922 1 91.75 15 GLU B O 1
ATOM 2707 N N . MET B 1 16 ? -10.242 -21.375 -20.844 1 94.06 16 MET B N 1
ATOM 2708 C CA . MET B 1 16 ? -9.227 -22.422 -20.953 1 94.06 16 MET B CA 1
ATOM 2709 C C . MET B 1 16 ? -9.625 -23.469 -22 1 94.06 16 MET B C 1
ATOM 2711 O O . MET B 1 16 ? -8.789 -23.906 -22.781 1 94.06 16 MET B O 1
ATOM 2715 N N . TYR B 1 17 ? -10.852 -23.938 -21.969 1 92.12 17 TYR B N 1
ATOM 2716 C CA . TYR B 1 17 ? -11.398 -24.906 -22.922 1 92.12 17 TYR B CA 1
ATOM 2717 C C . TYR B 1 17 ? -11.242 -24.406 -24.359 1 92.12 17 TYR B C 1
ATOM 2719 O O . TYR B 1 17 ? -10.805 -25.172 -25.234 1 92.12 17 TYR B O 1
ATOM 2727 N N . HIS B 1 18 ? -11.539 -23.047 -24.516 1 88.94 18 HIS B N 1
ATOM 2728 C CA . HIS B 1 18 ? -11.391 -22.453 -25.844 1 88.94 18 HIS B CA 1
ATOM 2729 C C . HIS B 1 18 ? -9.93 -22.438 -26.281 1 88.94 18 HIS B C 1
ATOM 2731 O O . HIS B 1 18 ? -9.617 -22.781 -27.422 1 88.94 18 HIS B O 1
ATOM 2737 N N . HIS B 1 19 ? -9.055 -22.094 -25.344 1 92.38 19 HIS B N 1
ATOM 2738 C CA . HIS B 1 19 ? -7.633 -22.094 -25.672 1 92.38 19 HIS B CA 1
ATOM 2739 C C . HIS B 1 19 ? -7.172 -23.5 -26.062 1 92.38 19 HIS B C 1
ATOM 2741 O O . HIS B 1 19 ? -6.387 -23.656 -27 1 92.38 19 HIS B O 1
ATOM 2747 N N . ALA B 1 20 ? -7.645 -24.547 -25.422 1 91.69 20 ALA B N 1
ATOM 2748 C CA . ALA B 1 20 ? -7.266 -25.938 -25.703 1 91.69 20 ALA B CA 1
ATOM 2749 C C . ALA B 1 20 ? -7.684 -26.328 -27.109 1 91.69 20 ALA B C 1
ATOM 2751 O O . ALA B 1 20 ? -6.984 -27.094 -27.781 1 91.69 20 ALA B O 1
ATOM 2752 N N . GLN B 1 21 ? -8.758 -25.875 -27.531 1 91 21 GLN B N 1
ATOM 2753 C CA . GLN B 1 21 ? -9.312 -26.25 -28.828 1 91 21 GLN B CA 1
ATOM 2754 C C . GLN B 1 21 ? -8.484 -25.672 -29.969 1 91 21 GLN B C 1
ATOM 2756 O O . GLN B 1 21 ? -8.438 -26.234 -31.062 1 91 21 GLN B O 1
ATOM 2761 N N . ILE B 1 22 ? -7.852 -24.562 -29.672 1 90.88 22 ILE B N 1
ATOM 2762 C CA . ILE B 1 22 ? -7.219 -23.875 -30.797 1 90.88 22 ILE B CA 1
ATOM 2763 C C . ILE B 1 22 ? -5.703 -24.047 -30.719 1 90.88 22 ILE B C 1
ATOM 2765 O O . ILE B 1 22 ? -4.988 -23.734 -31.672 1 90.88 22 ILE B O 1
ATOM 2769 N N . LEU B 1 23 ? -5.285 -24.531 -29.594 1 92.19 23 LEU B N 1
ATOM 2770 C CA . LEU B 1 23 ? -3.846 -24.719 -29.438 1 92.19 23 LEU B CA 1
ATOM 2771 C C . LEU B 1 23 ? -3.387 -25.969 -30.188 1 92.19 23 LEU B C 1
ATOM 2773 O O . LEU B 1 23 ? -3.965 -27.047 -30.031 1 92.19 23 LEU B O 1
ATOM 2777 N N . ASP B 1 24 ? -2.287 -25.766 -30.984 1 88.44 24 ASP B N 1
ATOM 2778 C CA . ASP B 1 24 ? -1.729 -26.891 -31.734 1 88.44 24 ASP B CA 1
ATOM 2779 C C . ASP B 1 24 ? -1.201 -27.969 -30.812 1 88.44 24 ASP B C 1
ATOM 2781 O O . ASP B 1 24 ? -0.579 -27.672 -29.781 1 88.44 24 ASP B O 1
ATOM 2785 N N . GLY B 1 25 ? -1.58 -29.094 -31.172 1 89.38 25 GLY B N 1
ATOM 2786 C CA . GLY B 1 25 ? -1.021 -30.234 -30.453 1 89.38 25 GLY B CA 1
ATOM 2787 C C . GLY B 1 25 ? -1.858 -30.641 -29.266 1 89.38 25 GLY B C 1
ATOM 2788 O O . GLY B 1 25 ? -1.451 -31.516 -28.484 1 89.38 25 GLY B O 1
ATOM 2789 N N . VAL B 1 26 ? -2.91 -29.844 -29.156 1 90.56 26 VAL B N 1
ATOM 2790 C CA . VAL B 1 26 ? -3.789 -30.203 -28.047 1 90.56 26 VAL B CA 1
ATOM 2791 C C . VAL B 1 26 ? -5.121 -30.719 -28.594 1 90.56 26 VAL B C 1
ATOM 2793 O O . VAL B 1 26 ? -5.703 -30.125 -29.5 1 90.56 26 VAL B O 1
ATOM 2796 N N . ALA B 1 27 ? -5.512 -31.828 -28.078 1 93.06 27 ALA B N 1
ATOM 2797 C CA . ALA B 1 27 ? -6.816 -32.406 -28.406 1 93.06 27 ALA B CA 1
ATOM 2798 C C . ALA B 1 27 ? -7.664 -32.562 -27.156 1 93.06 27 ALA B C 1
ATOM 2800 O O . ALA B 1 27 ? -7.277 -33.312 -26.234 1 93.06 27 ALA B O 1
ATOM 2801 N N . VAL B 1 28 ? -8.797 -31.984 -27.188 1 94.12 28 VAL B N 1
ATOM 2802 C CA . VAL B 1 28 ? -9.75 -32.188 -26.094 1 94.12 28 VAL B CA 1
ATOM 2803 C C . VAL B 1 28 ? -10.5 -33.5 -26.297 1 94.12 28 VAL B C 1
ATOM 2805 O O . VAL B 1 28 ? -11.242 -33.656 -27.281 1 94.12 28 VAL B O 1
ATOM 2808 N N . VAL B 1 29 ? -10.414 -34.375 -25.297 1 93.94 29 VAL B N 1
ATOM 2809 C CA . VAL B 1 29 ? -10.891 -35.719 -25.578 1 93.94 29 VAL B CA 1
ATOM 2810 C C . VAL B 1 29 ? -12.102 -36.031 -24.688 1 93.94 29 VAL B C 1
ATOM 2812 O O . VAL B 1 29 ? -12.844 -36.969 -24.953 1 93.94 29 VAL B O 1
ATOM 2815 N N . ALA B 1 30 ? -12.164 -35.156 -23.719 1 93.56 30 ALA B N 1
ATOM 2816 C CA . ALA B 1 30 ? -13.336 -35.375 -22.875 1 93.56 30 ALA B CA 1
ATOM 2817 C C . ALA B 1 30 ? -13.578 -34.156 -21.984 1 93.56 30 ALA B C 1
ATOM 2819 O O . ALA B 1 30 ? -12.648 -33.375 -21.703 1 93.56 30 ALA B O 1
ATOM 2820 N N . ALA B 1 31 ? -14.758 -34.062 -21.484 1 95.5 31 ALA B N 1
ATOM 2821 C CA . ALA B 1 31 ? -15.188 -33.031 -20.562 1 95.5 31 ALA B CA 1
ATOM 2822 C C . ALA B 1 31 ? -16.219 -33.562 -19.578 1 95.5 31 ALA B C 1
ATOM 2824 O O . ALA B 1 31 ? -17.219 -34.156 -19.984 1 95.5 31 ALA B O 1
ATOM 2825 N N . CYS B 1 32 ? -15.906 -33.25 -18.391 1 92.88 32 CYS B N 1
ATOM 2826 C CA . CYS B 1 32 ? -16.781 -33.719 -17.312 1 92.88 32 CYS B CA 1
ATOM 2827 C C . CYS B 1 32 ? -17.312 -32.562 -16.484 1 92.88 32 CYS B C 1
ATOM 2829 O O . CYS B 1 32 ? -16.547 -31.656 -16.125 1 92.88 32 CYS B O 1
ATOM 2831 N N . GLU B 1 33 ? -18.453 -32.5 -16.141 1 93.38 33 GLU B N 1
ATOM 2832 C CA . GLU B 1 33 ? -19.109 -31.625 -15.18 1 93.38 33 GLU B CA 1
ATOM 2833 C C . GLU B 1 33 ? -20.062 -32.406 -14.273 1 93.38 33 GLU B C 1
ATOM 2835 O O . GLU B 1 33 ? -21.109 -32.875 -14.734 1 93.38 33 GLU B O 1
ATOM 2840 N N . GLU B 1 34 ? -19.734 -32.406 -13.094 1 89.38 34 GLU B N 1
ATOM 2841 C CA . GLU B 1 34 ? -20.484 -33.25 -12.172 1 89.38 34 GLU B CA 1
ATOM 2842 C C . GLU B 1 34 ? -21.719 -32.531 -11.656 1 89.38 34 GLU B C 1
ATOM 2844 O O . GLU B 1 34 ? -22.703 -33.156 -11.266 1 89.38 34 GLU B O 1
ATOM 2849 N N . ASN B 1 35 ? -21.609 -31.312 -11.617 1 92.75 35 ASN B N 1
ATOM 2850 C CA . ASN B 1 35 ? -22.781 -30.578 -11.195 1 92.75 35 ASN B CA 1
ATOM 2851 C C . ASN B 1 35 ? -23.859 -30.562 -12.281 1 92.75 35 ASN B C 1
ATOM 2853 O O . ASN B 1 35 ? -23.656 -29.984 -13.352 1 92.75 35 ASN B O 1
ATOM 2857 N N . GLU B 1 36 ? -25 -31.062 -11.82 1 90.75 36 GLU B N 1
ATOM 2858 C CA . GLU B 1 36 ? -26.078 -31.234 -12.797 1 90.75 36 GLU B CA 1
ATOM 2859 C C . GLU B 1 36 ? -26.516 -29.891 -13.367 1 90.75 36 GLU B C 1
ATOM 2861 O O . GLU B 1 36 ? -26.734 -29.766 -14.578 1 90.75 36 GLU B O 1
ATOM 2866 N N . GLY B 1 37 ? -26.656 -29.062 -12.523 1 90.62 37 GLY B N 1
ATOM 2867 C CA . GLY B 1 37 ? -27.109 -27.75 -12.984 1 90.62 37 GLY B CA 1
ATOM 2868 C C . GLY B 1 37 ? -26.141 -27.109 -13.961 1 90.62 37 GLY B C 1
ATOM 2869 O O . GLY B 1 37 ? -26.547 -26.625 -15.023 1 90.62 37 GLY B O 1
ATOM 2870 N N . THR B 1 38 ? -24.938 -27.172 -13.602 1 92.62 38 THR B N 1
ATOM 2871 C CA . THR B 1 38 ? -23.906 -26.625 -14.477 1 92.62 38 THR B CA 1
ATOM 2872 C C . THR B 1 38 ? -23.859 -27.406 -15.797 1 92.62 38 THR B C 1
ATOM 2874 O O . THR B 1 38 ? -23.766 -26.797 -16.859 1 92.62 38 THR B O 1
ATOM 2877 N N . ARG B 1 39 ? -23.891 -28.672 -15.75 1 93.25 39 ARG B N 1
ATOM 2878 C CA . ARG B 1 39 ? -23.844 -29.516 -16.938 1 93.25 39 ARG B CA 1
ATOM 2879 C C . ARG B 1 39 ? -24.969 -29.172 -17.906 1 93.25 39 ARG B C 1
ATOM 2881 O O . ARG B 1 39 ? -24.734 -28.984 -19.109 1 93.25 39 ARG B O 1
ATOM 2888 N N . GLN B 1 40 ? -26.156 -28.984 -17.375 1 90.88 40 GLN B N 1
ATOM 2889 C CA . GLN B 1 40 ? -27.312 -28.672 -18.203 1 90.88 40 GLN B CA 1
ATOM 2890 C C . GLN B 1 40 ? -27.172 -27.312 -18.875 1 90.88 40 GLN B C 1
ATOM 2892 O O . GLN B 1 40 ? -27.484 -27.156 -20.047 1 90.88 40 GLN B O 1
ATOM 2897 N N . HIS B 1 41 ? -26.656 -26.547 -18.109 1 91.62 41 HIS B N 1
ATOM 2898 C CA . HIS B 1 41 ? -26.469 -25.203 -18.625 1 91.62 41 HIS B CA 1
ATOM 2899 C C . HIS B 1 41 ? -25.453 -25.188 -19.766 1 91.62 41 HIS B C 1
ATOM 2901 O O . HIS B 1 41 ? -25.688 -24.562 -20.797 1 91.62 41 HIS B O 1
ATOM 2907 N N . LEU B 1 42 ? -24.406 -25.922 -19.609 1 91.81 42 LEU B N 1
ATOM 2908 C CA . LEU B 1 42 ? -23.344 -25.984 -20.609 1 91.81 42 LEU B CA 1
ATOM 2909 C C . LEU B 1 42 ? -23.844 -26.672 -21.875 1 91.81 42 LEU B C 1
ATOM 2911 O O . LEU B 1 42 ? -23.531 -26.219 -22.984 1 91.81 42 LEU B O 1
ATOM 2915 N N . MET B 1 43 ? -24.531 -27.656 -21.75 1 91.75 43 MET B N 1
ATOM 2916 C CA . MET B 1 43 ? -25.031 -28.406 -22.906 1 91.75 43 MET B CA 1
ATOM 2917 C C . MET B 1 43 ? -26.047 -27.594 -23.703 1 91.75 43 MET B C 1
ATOM 2919 O O . MET B 1 43 ? -26.031 -27.625 -24.938 1 91.75 43 MET B O 1
ATOM 2923 N N . ALA B 1 44 ? -26.75 -27.016 -23.031 1 89.12 44 ALA B N 1
ATOM 2924 C CA . ALA B 1 44 ? -27.766 -26.219 -23.703 1 89.12 44 ALA B CA 1
ATOM 2925 C C . ALA B 1 44 ? -27.125 -25.109 -24.531 1 89.12 44 ALA B C 1
ATOM 2927 O O . ALA B 1 44 ? -27.609 -24.797 -25.625 1 89.12 44 ALA B O 1
ATOM 2928 N N . ARG B 1 45 ? -26.141 -24.609 -24.016 1 87.81 45 ARG B N 1
ATOM 2929 C CA . ARG B 1 45 ? -25.469 -23.516 -24.719 1 87.81 45 ARG B CA 1
ATOM 2930 C C . ARG B 1 45 ? -24.562 -24.031 -25.828 1 87.81 45 ARG B C 1
ATOM 2932 O O . ARG B 1 45 ? -24.25 -23.312 -26.781 1 87.81 45 ARG B O 1
ATOM 2939 N N . GLY B 1 46 ? -24.266 -25.297 -25.719 1 85.75 46 GLY B N 1
ATOM 2940 C CA . GLY B 1 46 ? -23.422 -25.938 -26.719 1 85.75 46 GLY B CA 1
ATOM 2941 C C . GLY B 1 46 ? -21.984 -25.484 -26.656 1 85.75 46 GLY B C 1
ATOM 2942 O O . GLY B 1 46 ? -21.219 -25.672 -27.609 1 85.75 46 GLY B O 1
ATOM 2943 N N . ASP B 1 47 ? -21.406 -24.812 -25.484 1 84.94 47 ASP B N 1
ATOM 2944 C CA . ASP B 1 47 ? -20.078 -24.25 -25.266 1 84.94 47 ASP B CA 1
ATOM 2945 C C . ASP B 1 47 ? -19.031 -25.344 -25.125 1 84.94 47 ASP B C 1
ATOM 2947 O O . ASP B 1 47 ? -17.891 -25.188 -25.516 1 84.94 47 ASP B O 1
ATOM 2951 N N . VAL B 1 48 ? -19.562 -26.406 -24.391 1 87.06 48 VAL B N 1
ATOM 2952 C CA . VAL B 1 48 ? -18.688 -27.531 -24.078 1 87.06 48 VAL B CA 1
ATOM 2953 C C . VAL B 1 48 ? -19.422 -28.844 -24.359 1 87.06 48 VAL B C 1
ATOM 2955 O O . VAL B 1 48 ? -20.609 -28.969 -24.078 1 87.06 48 VAL B O 1
ATOM 2958 N N . SER B 1 49 ? -18.781 -29.641 -25.031 1 91.06 49 SER B N 1
ATOM 2959 C CA . SER B 1 49 ? -19.344 -30.969 -25.234 1 91.06 49 SER B CA 1
ATOM 2960 C C . SER B 1 49 ? -19.047 -31.875 -24.047 1 91.06 49 SER B C 1
ATOM 2962 O O . SER B 1 49 ? -17.969 -32.469 -23.969 1 91.06 49 SER B O 1
ATOM 2964 N N . ILE B 1 50 ? -20.016 -31.984 -23.203 1 92.12 50 ILE B N 1
ATOM 2965 C CA . ILE B 1 50 ? -19.859 -32.812 -22 1 92.12 50 ILE B CA 1
ATOM 2966 C C . ILE B 1 50 ? -20 -34.281 -22.359 1 92.12 50 ILE B C 1
ATOM 2968 O O . ILE B 1 50 ? -21 -34.688 -22.922 1 92.12 50 ILE B O 1
ATOM 2972 N N . THR B 1 51 ? -19.062 -35 -21.922 1 90.31 51 THR B N 1
ATOM 2973 C CA . THR B 1 51 ? -19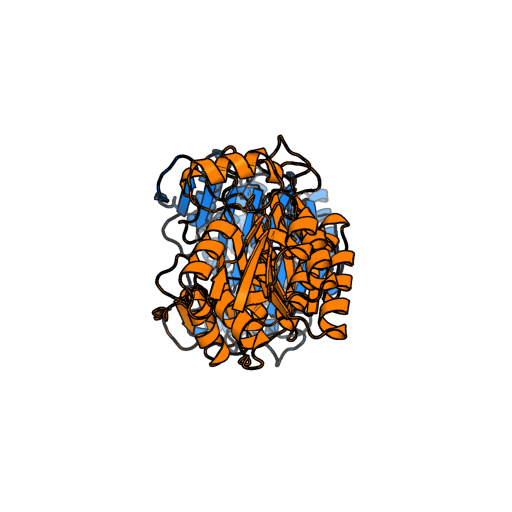.047 -36.406 -22.312 1 90.31 51 THR B CA 1
ATOM 2974 C C . THR B 1 51 ? -19.25 -37.312 -21.094 1 90.31 51 THR B C 1
ATOM 2976 O O . THR B 1 51 ? -19.609 -38.469 -21.234 1 90.31 51 THR B O 1
ATOM 2979 N N . HIS B 1 52 ? -19.031 -36.656 -19.984 1 88.81 52 HIS B N 1
ATOM 2980 C CA . HIS B 1 52 ? -19.156 -37.469 -18.766 1 88.81 52 HIS B CA 1
ATOM 2981 C C . HIS B 1 52 ? -19.781 -36.656 -17.641 1 88.81 52 HIS B C 1
ATOM 2983 O O . HIS B 1 52 ? -19.578 -35.438 -17.547 1 88.81 52 HIS B O 1
ATOM 2989 N N . GLU B 1 53 ? -20.297 -37.312 -16.641 1 91.94 53 GLU B N 1
ATOM 2990 C CA . GLU B 1 53 ? -20.953 -36.688 -15.5 1 91.94 53 GLU B CA 1
ATOM 2991 C C . GLU B 1 53 ? -20.203 -37 -14.203 1 91.94 53 GLU B C 1
ATOM 2993 O O . GLU B 1 53 ? -20.5 -36.406 -13.156 1 91.94 53 GLU B O 1
ATOM 2998 N N . ARG B 1 54 ? -19.406 -37.938 -14.289 1 94.19 54 ARG B N 1
ATOM 2999 C CA . ARG B 1 54 ? -18.594 -38.312 -13.141 1 94.19 54 ARG B CA 1
ATOM 3000 C C . ARG B 1 54 ? -17.109 -38.375 -13.516 1 94.19 54 ARG B C 1
ATOM 3002 O O . ARG B 1 54 ? -16.734 -39 -14.508 1 94.19 54 ARG B O 1
ATOM 3009 N N . PHE B 1 55 ? -16.297 -37.875 -12.727 1 94.19 55 PHE B N 1
ATOM 3010 C CA . PHE B 1 55 ? -14.875 -37.688 -13.039 1 94.19 55 PHE B CA 1
ATOM 3011 C C . PHE B 1 55 ? -14.125 -39 -12.953 1 94.19 55 PHE B C 1
ATOM 3013 O O . PHE B 1 55 ? -13.305 -39.312 -13.812 1 94.19 55 PHE B O 1
ATOM 3020 N N . ASP B 1 56 ? -14.375 -39.781 -11.898 1 93.88 56 ASP B N 1
ATOM 3021 C CA . ASP B 1 56 ? -13.695 -41.062 -11.75 1 93.88 56 ASP B CA 1
ATOM 3022 C C . ASP B 1 56 ? -13.938 -41.969 -12.961 1 93.88 56 ASP B C 1
ATOM 3024 O O . ASP B 1 56 ? -13.016 -42.594 -13.469 1 93.88 56 ASP B O 1
ATOM 3028 N N . GLN B 1 57 ? -15.141 -41.875 -13.312 1 86.75 57 GLN B N 1
ATOM 3029 C CA . GLN B 1 57 ? -15.477 -42.656 -14.492 1 86.75 57 GLN B CA 1
ATOM 3030 C C . GLN B 1 57 ? -14.75 -42.156 -15.727 1 86.75 57 GLN B C 1
ATOM 3032 O O . GLN B 1 57 ? -14.281 -42.938 -16.547 1 86.75 57 GLN B O 1
ATOM 3037 N N . MET B 1 58 ? -14.75 -40.875 -15.875 1 93.88 58 MET B N 1
ATOM 3038 C CA . MET B 1 58 ? -14.031 -40.312 -17.016 1 93.88 58 MET B CA 1
ATOM 3039 C C . MET B 1 58 ? -12.562 -40.719 -16.984 1 93.88 58 MET B C 1
ATOM 3041 O O . MET B 1 58 ? -12.008 -41.125 -18 1 93.88 58 MET B O 1
ATOM 3045 N N . LEU B 1 59 ? -11.883 -40.688 -15.883 1 94.31 59 LEU B N 1
ATOM 3046 C CA . LEU B 1 59 ? -10.469 -41.031 -15.766 1 94.31 59 LEU B CA 1
ATOM 3047 C C . LEU B 1 59 ? -10.227 -42.469 -16.125 1 94.31 59 LEU B C 1
ATOM 3049 O O . LEU B 1 59 ? -9.164 -42.844 -16.641 1 94.31 59 LEU B O 1
ATOM 3053 N N . ASP B 1 60 ? -11.227 -43.375 -15.828 1 92.38 60 ASP B N 1
ATOM 3054 C CA . ASP B 1 60 ? -11.086 -44.781 -16.109 1 92.38 60 ASP B CA 1
ATOM 3055 C C . ASP B 1 60 ? -11.328 -45.094 -17.578 1 92.38 60 ASP B C 1
ATOM 3057 O O . ASP B 1 60 ? -10.734 -46 -18.141 1 92.38 60 ASP B O 1
ATOM 3061 N N . ALA B 1 61 ? -12.156 -44.281 -18.109 1 87.56 61 ALA B N 1
ATOM 3062 C CA . ALA B 1 61 ? -12.664 -44.625 -19.438 1 87.56 61 ALA B CA 1
ATOM 3063 C C . ALA B 1 61 ? -11.844 -43.938 -20.531 1 87.56 61 ALA B C 1
ATOM 3065 O O . ALA B 1 61 ? -11.781 -44.438 -21.656 1 87.56 61 ALA B O 1
ATOM 3066 N N . VAL B 1 62 ? -11.266 -42.875 -20.156 1 89.69 62 VAL B N 1
ATOM 3067 C CA . VAL B 1 62 ? -10.703 -42.031 -21.203 1 89.69 62 VAL B CA 1
ATOM 3068 C C . VAL B 1 62 ? -9.18 -42 -21.109 1 89.69 62 VAL B C 1
ATOM 3070 O O . VAL B 1 62 ? -8.625 -41.75 -20.031 1 89.69 62 VAL B O 1
ATOM 3073 N N . GLU B 1 63 ? -8.625 -42.312 -22.266 1 92.31 63 GLU B N 1
ATOM 3074 C CA . GLU B 1 63 ? -7.176 -42.156 -22.344 1 92.31 63 GLU B CA 1
ATOM 3075 C C . GLU B 1 63 ? -6.781 -40.719 -22.578 1 92.31 63 GLU B C 1
ATOM 3077 O O . GLU B 1 63 ? -7.102 -40.125 -23.609 1 92.31 63 GLU B O 1
ATOM 3082 N N . CYS B 1 64 ? -6.023 -40.188 -21.594 1 94 64 CYS B N 1
ATOM 3083 C CA . CYS B 1 64 ? -5.562 -38.781 -21.734 1 94 64 CYS B CA 1
ATOM 3084 C C . CYS B 1 64 ? -4.234 -38.594 -21.016 1 94 64 CYS B C 1
ATOM 3086 O O . CYS B 1 64 ? -3.873 -39.375 -20.141 1 94 64 CYS B O 1
ATOM 3088 N N . ASP B 1 65 ? -3.59 -37.531 -21.516 1 93.25 65 ASP B N 1
ATOM 3089 C CA . ASP B 1 65 ? -2.275 -37.25 -20.969 1 93.25 65 ASP B CA 1
ATOM 3090 C C . ASP B 1 65 ? -2.387 -36.281 -19.766 1 93.25 65 ASP B C 1
ATOM 3092 O O . ASP B 1 65 ? -1.573 -36.344 -18.844 1 93.25 65 ASP B O 1
ATOM 3096 N N . ALA B 1 66 ? -3.387 -35.406 -19.766 1 97.62 66 ALA B N 1
ATOM 3097 C CA . ALA B 1 66 ? -3.557 -34.375 -18.75 1 97.62 66 ALA B CA 1
ATOM 3098 C C . ALA B 1 66 ? -5.035 -34.062 -18.531 1 97.62 66 ALA B C 1
ATOM 3100 O O . ALA B 1 66 ? -5.875 -34.375 -19.375 1 97.62 66 ALA B O 1
ATOM 3101 N N . VAL B 1 67 ? -5.281 -33.469 -17.281 1 97.44 67 VAL B N 1
ATOM 3102 C CA . VAL B 1 67 ? -6.633 -33.031 -16.938 1 97.44 67 VAL B CA 1
ATOM 3103 C C . VAL B 1 67 ? -6.625 -31.547 -16.578 1 97.44 67 VAL B C 1
ATOM 3105 O O . VAL B 1 67 ? -5.812 -31.109 -15.766 1 97.44 67 VAL B O 1
ATOM 3108 N N . ALA B 1 68 ? -7.465 -30.719 -17.219 1 98.25 68 ALA B N 1
ATOM 3109 C CA . ALA B 1 68 ? -7.758 -29.328 -16.844 1 98.25 68 ALA B CA 1
ATOM 3110 C C . ALA B 1 68 ? -8.836 -29.281 -15.766 1 98.25 68 ALA B C 1
ATOM 3112 O O . ALA B 1 68 ? -9.922 -29.828 -15.938 1 98.25 68 ALA B O 1
ATOM 3113 N N . VAL B 1 69 ? -8.461 -28.578 -14.719 1 97.12 69 VAL B N 1
ATOM 3114 C CA . VAL B 1 69 ? -9.336 -28.641 -13.555 1 97.12 69 VAL B CA 1
ATOM 3115 C C . VAL B 1 69 ? -9.883 -27.25 -13.242 1 97.12 69 VAL B C 1
ATOM 3117 O O . VAL B 1 69 ? -9.117 -26.281 -13.133 1 97.12 69 VAL B O 1
ATOM 3120 N N . GLY B 1 70 ? -11.141 -27.219 -13.031 1 94.12 70 GLY B N 1
ATOM 3121 C CA . GLY B 1 70 ? -11.867 -26.047 -12.555 1 94.12 70 GLY B CA 1
ATOM 3122 C C . GLY B 1 70 ? -12.742 -26.344 -11.352 1 94.12 70 GLY B C 1
ATOM 3123 O O . GLY B 1 70 ? -12.266 -26.859 -10.336 1 94.12 70 GLY B O 1
ATOM 3124 N N . ASP B 1 71 ? -14.023 -26 -11.359 1 93.38 71 ASP B N 1
ATOM 3125 C CA . ASP B 1 71 ? -14.977 -26.156 -10.266 1 93.38 71 ASP B CA 1
ATOM 3126 C C . ASP B 1 71 ? -14.836 -25.031 -9.242 1 93.38 71 ASP B C 1
ATOM 3128 O O . ASP B 1 71 ? -14.125 -24.062 -9.477 1 93.38 71 ASP B O 1
ATOM 3132 N N . TYR B 1 72 ? -15.656 -25.203 -8.094 1 96.19 72 TYR B N 1
ATOM 3133 C CA . TYR B 1 72 ? -15.461 -24.203 -7.051 1 96.19 72 TYR B CA 1
ATOM 3134 C C . TYR B 1 72 ? -14.141 -24.422 -6.316 1 96.19 72 TYR B C 1
ATOM 3136 O O . TYR B 1 72 ? -13.547 -25.5 -6.406 1 96.19 72 TYR B O 1
ATOM 3144 N N . PHE B 1 73 ? -13.547 -23.484 -5.645 1 96.81 73 PHE B N 1
ATOM 3145 C CA . PHE B 1 73 ? -12.156 -23.438 -5.215 1 96.81 73 PHE B CA 1
ATOM 3146 C C . PHE B 1 73 ? -11.828 -24.609 -4.305 1 96.81 73 PHE B C 1
ATOM 3148 O O . PHE B 1 73 ? -10.859 -25.328 -4.539 1 96.81 73 PHE B O 1
ATOM 3155 N N . ALA B 1 74 ? -12.641 -24.969 -3.365 1 97.75 74 ALA B N 1
ATOM 3156 C CA . ALA B 1 74 ? -12.352 -25.969 -2.344 1 97.75 74 ALA B CA 1
ATOM 3157 C C . ALA B 1 74 ? -12.422 -27.375 -2.928 1 97.75 74 ALA B C 1
ATOM 3159 O O . ALA B 1 74 ? -11.992 -28.344 -2.289 1 97.75 74 ALA B O 1
ATOM 3160 N N . ARG B 1 75 ? -12.961 -27.422 -4.039 1 97.38 75 ARG B N 1
ATOM 3161 C CA . ARG B 1 75 ? -13.086 -28.734 -4.656 1 97.38 75 ARG B CA 1
ATOM 3162 C C . ARG B 1 75 ? -11.867 -29.062 -5.504 1 97.38 75 ARG B C 1
ATOM 3164 O O . ARG B 1 75 ? -11.617 -30.219 -5.828 1 97.38 75 ARG B O 1
ATOM 3171 N N . ARG B 1 76 ? -11.109 -28.203 -5.867 1 96.88 76 ARG B N 1
ATOM 3172 C CA . ARG B 1 76 ? -10.055 -28.359 -6.871 1 96.88 76 ARG B CA 1
ATOM 3173 C C . ARG B 1 76 ? -8.945 -29.266 -6.363 1 96.88 76 ARG B C 1
ATOM 3175 O O . ARG B 1 76 ? -8.453 -30.125 -7.098 1 96.88 76 ARG B O 1
ATOM 3182 N N . GLY B 1 77 ? -8.617 -29.125 -5.137 1 98.12 77 GLY B N 1
ATOM 3183 C CA . GLY B 1 77 ? -7.574 -29.969 -4.586 1 98.12 77 GLY B CA 1
ATOM 3184 C C . GLY B 1 77 ? -7.867 -31.453 -4.734 1 98.12 77 GLY B C 1
ATOM 3185 O O . GLY B 1 77 ? -7.012 -32.219 -5.191 1 98.12 77 GLY B O 1
ATOM 3186 N N . SER B 1 78 ? -8.992 -31.797 -4.344 1 97.5 78 SER B N 1
ATOM 3187 C CA . SER B 1 78 ? -9.352 -33.219 -4.418 1 97.5 78 SER B CA 1
ATOM 3188 C C . SER B 1 78 ? -9.375 -33.688 -5.863 1 97.5 78 SER B C 1
ATOM 3190 O O . SER B 1 78 ? -8.977 -34.844 -6.152 1 97.5 78 SER B O 1
ATOM 3192 N N . LEU B 1 79 ? -9.867 -32.906 -6.777 1 98.06 79 LEU B N 1
ATOM 3193 C CA . LEU B 1 79 ? -9.883 -33.281 -8.188 1 98.06 79 LEU B CA 1
ATOM 3194 C C . LEU B 1 79 ? -8.461 -33.438 -8.727 1 98.06 79 LEU B C 1
ATOM 3196 O O . LEU B 1 79 ? -8.172 -34.375 -9.469 1 98.06 79 LEU B O 1
ATOM 3200 N N . ILE B 1 80 ? -7.676 -32.562 -8.297 1 98.31 80 ILE B N 1
ATOM 3201 C CA . ILE B 1 80 ? -6.285 -32.594 -8.727 1 98.31 80 ILE B CA 1
ATOM 3202 C C . ILE B 1 80 ? -5.629 -33.875 -8.219 1 98.31 80 ILE B C 1
ATOM 3204 O O . ILE B 1 80 ? -4.961 -34.594 -8.977 1 98.31 80 ILE B O 1
ATOM 3208 N N . LEU B 1 81 ? -5.816 -34.188 -7.031 1 98.5 81 LEU B N 1
ATOM 3209 C CA . LEU B 1 81 ? -5.227 -35.375 -6.438 1 98.5 81 LEU B CA 1
ATOM 3210 C C . LEU B 1 81 ? -5.73 -36.656 -7.137 1 98.5 81 LEU B C 1
ATOM 3212 O O . LEU B 1 81 ? -4.969 -37.594 -7.332 1 98.5 81 LEU B O 1
ATOM 3216 N N . GLN B 1 82 ? -6.941 -36.656 -7.434 1 97.12 82 GLN B N 1
ATOM 3217 C CA . GLN B 1 82 ? -7.484 -37.812 -8.156 1 97.12 82 GLN B CA 1
ATOM 3218 C C . GLN B 1 82 ? -6.805 -37.969 -9.516 1 97.12 82 GLN B C 1
ATOM 3220 O O . GLN B 1 82 ? -6.461 -39.094 -9.914 1 97.12 82 GLN B O 1
ATOM 3225 N N . ALA B 1 83 ? -6.66 -36.906 -10.219 1 97.44 83 ALA B N 1
ATOM 3226 C CA . ALA B 1 83 ? -6.004 -36.969 -11.516 1 97.44 83 ALA B CA 1
ATOM 3227 C C . ALA B 1 83 ? -4.547 -37.406 -11.383 1 97.44 83 ALA B C 1
ATOM 3229 O O . ALA B 1 83 ? -4.082 -38.281 -12.117 1 97.44 83 ALA B O 1
ATOM 3230 N N . LEU B 1 84 ? -3.887 -36.875 -10.469 1 97.94 84 LEU B N 1
ATOM 3231 C CA . LEU B 1 84 ? -2.484 -37.188 -10.258 1 97.94 84 LEU B CA 1
ATOM 3232 C C . LEU B 1 84 ? -2.332 -38.656 -9.875 1 97.94 84 LEU B C 1
ATOM 3234 O O . LEU B 1 84 ? -1.401 -39.344 -10.32 1 97.94 84 LEU B O 1
ATOM 3238 N N . ALA B 1 85 ? -3.211 -39.156 -9.07 1 96.81 85 ALA B N 1
ATOM 3239 C CA . ALA B 1 85 ? -3.182 -40.531 -8.648 1 96.81 85 ALA B CA 1
ATOM 3240 C C . ALA B 1 85 ? -3.256 -41.469 -9.852 1 96.81 85 ALA B C 1
ATOM 3242 O O . ALA B 1 85 ? -2.77 -42.625 -9.805 1 96.81 85 ALA B O 1
ATOM 3243 N N . ARG B 1 86 ? -3.756 -41.031 -10.828 1 94 86 ARG B N 1
ATOM 3244 C CA . ARG B 1 86 ? -3.9 -41.844 -12.039 1 94 86 ARG B CA 1
ATOM 3245 C C . ARG B 1 86 ? -2.809 -41.5 -13.047 1 94 86 ARG B C 1
ATOM 3247 O O . ARG B 1 86 ? -2.883 -41.938 -14.211 1 94 86 ARG B O 1
ATOM 3254 N N . GLY B 1 87 ? -1.925 -40.719 -12.695 1 96.19 87 GLY B N 1
ATOM 3255 C CA . GLY B 1 87 ? -0.735 -40.469 -13.492 1 96.19 87 GLY B CA 1
ATOM 3256 C C . GLY B 1 87 ? -0.936 -39.406 -14.531 1 96.19 87 GLY B C 1
ATOM 3257 O O . GLY B 1 87 ? -0.238 -39.375 -15.547 1 96.19 87 GLY B O 1
ATOM 3258 N N . LYS B 1 88 ? -1.836 -38.594 -14.305 1 96.31 88 LYS B N 1
ATOM 3259 C CA . LYS B 1 88 ? -2.105 -37.531 -15.273 1 96.31 88 LYS B CA 1
ATOM 3260 C C . LYS B 1 88 ? -1.467 -36.219 -14.844 1 96.31 88 LYS B C 1
ATOM 3262 O O . LYS B 1 88 ? -1.461 -35.875 -13.656 1 96.31 88 LYS B O 1
ATOM 3267 N N . HIS B 1 89 ? -0.945 -35.344 -15.867 1 98.19 89 HIS B N 1
ATOM 3268 C CA . HIS B 1 89 ? -0.614 -33.969 -15.617 1 98.19 89 HIS B CA 1
ATOM 3269 C C . HIS B 1 89 ? -1.871 -33.125 -15.375 1 98.19 89 HIS B C 1
ATOM 3271 O O . HIS B 1 89 ? -2.969 -33.531 -15.766 1 98.19 89 HIS B O 1
ATOM 3277 N N . VAL B 1 90 ? -1.711 -32.031 -14.641 1 98.38 90 VAL B N 1
ATOM 3278 C CA . VAL B 1 90 ? -2.904 -31.234 -14.328 1 98.38 90 VAL B CA 1
ATOM 3279 C C . VAL B 1 90 ? -2.676 -29.781 -14.703 1 98.38 90 VAL B C 1
ATOM 3281 O O . VAL B 1 90 ? -1.611 -29.219 -14.422 1 98.38 90 VAL B O 1
ATOM 3284 N N . LEU B 1 91 ? -3.557 -29.125 -15.391 1 98.31 91 LEU B N 1
ATOM 3285 C CA . LEU B 1 91 ? -3.658 -27.688 -15.633 1 98.31 91 LEU B CA 1
ATOM 3286 C C . LEU B 1 91 ? -4.867 -27.094 -14.914 1 98.31 91 LEU B C 1
ATOM 3288 O O . LEU B 1 91 ? -6.012 -27.438 -15.234 1 98.31 91 LEU B O 1
ATOM 3292 N N . VAL B 1 92 ? -4.672 -26.188 -13.906 1 97.75 92 VAL B N 1
ATOM 3293 C CA . VAL B 1 92 ? -5.793 -25.766 -13.07 1 97.75 92 VAL B CA 1
ATOM 3294 C C . VAL B 1 92 ? -5.969 -24.25 -13.164 1 97.75 92 VAL B C 1
ATOM 3296 O O . VAL B 1 92 ? -5 -23.516 -13.375 1 97.75 92 VAL B O 1
ATOM 3299 N N . ASP B 1 93 ? -7.129 -23.766 -13.07 1 95.62 93 ASP B N 1
ATOM 3300 C CA . ASP B 1 93 ? -7.406 -22.359 -12.828 1 95.62 93 ASP B CA 1
ATOM 3301 C C . ASP B 1 93 ? -7.098 -21.969 -11.383 1 95.62 93 ASP B C 1
ATOM 3303 O O . ASP B 1 93 ? -7.293 -22.766 -10.469 1 95.62 93 ASP B O 1
ATOM 3307 N N . LYS B 1 94 ? -6.641 -20.859 -11.078 1 96.19 94 LYS B N 1
ATOM 3308 C CA . LYS B 1 94 ? -6.309 -20.438 -9.719 1 96.19 94 LYS B CA 1
ATOM 3309 C C . LYS B 1 94 ? -7.57 -20.172 -8.898 1 96.19 94 LYS B C 1
ATOM 3311 O O . LYS B 1 94 ? -8.609 -19.797 -9.453 1 96.19 94 LYS B O 1
ATOM 3316 N N . PRO B 1 95 ? -7.465 -20.344 -7.574 1 97.5 95 PRO B N 1
ATOM 3317 C CA . PRO B 1 95 ? -6.34 -20.938 -6.84 1 97.5 95 PRO B CA 1
ATOM 3318 C C . PRO B 1 95 ? -6.254 -22.453 -7.004 1 97.5 95 PRO B C 1
ATOM 3320 O O . PRO B 1 95 ? -7.254 -23.094 -7.324 1 97.5 95 PRO B O 1
ATOM 3323 N N . VAL B 1 96 ? -5.145 -23.094 -6.812 1 98.44 96 VAL B N 1
ATOM 3324 C CA . VAL B 1 96 ? -4.91 -24.516 -6.996 1 98.44 96 VAL B CA 1
ATOM 3325 C C . VAL B 1 96 ? -5.77 -25.312 -6.016 1 98.44 96 VAL B C 1
ATOM 3327 O O . VAL B 1 96 ? -6.414 -26.297 -6.398 1 98.44 96 VAL B O 1
ATOM 3330 N N . CYS B 1 97 ? -5.742 -24.859 -4.809 1 98.62 97 CYS B N 1
ATOM 3331 C CA . CYS B 1 97 ? -6.539 -25.469 -3.746 1 98.62 97 CYS B CA 1
ATOM 3332 C C . CYS B 1 97 ? -6.73 -24.484 -2.592 1 98.62 97 CYS B C 1
ATOM 3334 O O . CYS B 1 97 ? -6.332 -23.328 -2.682 1 98.62 97 CYS B O 1
ATOM 3336 N N . THR B 1 98 ? -7.371 -25 -1.511 1 98.06 98 THR B N 1
ATOM 3337 C CA . THR B 1 98 ? -7.707 -24.062 -0.438 1 98.06 98 THR B CA 1
ATOM 3338 C C . THR B 1 98 ? -7.121 -24.531 0.89 1 98.06 98 THR B C 1
ATOM 3340 O O . THR B 1 98 ? -7.488 -24.031 1.952 1 98.06 98 THR B O 1
ATOM 3343 N N . SER B 1 99 ? -6.211 -25.516 0.802 1 96.81 99 SER B N 1
ATOM 3344 C CA . SER B 1 99 ? -5.656 -26.047 2.045 1 96.81 99 SER B CA 1
ATOM 3345 C C . SER B 1 99 ? -4.156 -26.297 1.922 1 96.81 99 SER B C 1
ATOM 3347 O O . SER B 1 99 ? -3.68 -26.734 0.876 1 96.81 99 SER B O 1
ATOM 3349 N N . LEU B 1 100 ? -3.467 -26.078 3.016 1 98.06 100 LEU B N 1
ATOM 3350 C CA . LEU B 1 100 ? -2.035 -26.359 3.074 1 98.06 100 LEU B CA 1
ATOM 3351 C C . LEU B 1 100 ? -1.77 -27.859 3.02 1 98.06 100 LEU B C 1
ATOM 3353 O O . LEU B 1 100 ? -0.766 -28.281 2.449 1 98.06 100 LEU B O 1
ATOM 3357 N N . ALA B 1 101 ? -2.688 -28.609 3.594 1 98.19 101 ALA B N 1
ATOM 3358 C CA . ALA B 1 101 ? -2.553 -30.062 3.52 1 98.19 101 ALA B CA 1
ATOM 3359 C C . ALA B 1 101 ? -2.631 -30.547 2.076 1 98.19 101 ALA B C 1
ATOM 3361 O O . ALA B 1 101 ? -1.827 -31.391 1.649 1 98.19 101 ALA B O 1
ATOM 3362 N N . GLU B 1 102 ? -3.518 -30.047 1.359 1 98.06 102 GLU B N 1
ATOM 3363 C CA . GLU B 1 102 ? -3.709 -30.469 -0.024 1 98.06 102 GLU B CA 1
ATOM 3364 C C . GLU B 1 102 ? -2.512 -30.078 -0.889 1 98.06 102 GLU B C 1
ATOM 3366 O O . GLU B 1 102 ? -2.051 -30.875 -1.708 1 98.06 102 GLU B O 1
ATOM 3371 N N . ILE B 1 103 ? -2.086 -28.906 -0.699 1 98.12 103 ILE B N 1
ATOM 3372 C CA . ILE B 1 103 ? -0.984 -28.5 -1.565 1 98.12 103 ILE B CA 1
ATOM 3373 C C . ILE B 1 103 ? 0.26 -29.312 -1.233 1 98.12 103 ILE B C 1
ATOM 3375 O O . ILE B 1 103 ? 1.049 -29.656 -2.121 1 98.12 103 ILE B O 1
ATOM 3379 N N . GLY B 1 104 ? 0.459 -29.703 0.005 1 98.69 104 GLY B N 1
ATOM 3380 C CA . GLY B 1 104 ? 1.529 -30.625 0.37 1 98.69 104 GLY B CA 1
ATOM 3381 C C . GLY B 1 104 ? 1.435 -31.969 -0.334 1 98.69 104 GLY B C 1
ATOM 3382 O O . GLY B 1 104 ? 2.441 -32.5 -0.816 1 98.69 104 GLY B O 1
ATOM 3383 N N . GLN B 1 105 ? 0.311 -32.469 -0.352 1 98.62 105 GLN B N 1
ATOM 3384 C CA . GLN B 1 105 ? 0.09 -33.75 -1.031 1 98.62 105 GLN B CA 1
ATOM 3385 C C . GLN B 1 105 ? 0.343 -33.625 -2.531 1 98.62 105 GLN B C 1
ATOM 3387 O O . GLN B 1 105 ? 0.962 -34.5 -3.137 1 98.62 105 GLN B O 1
ATOM 3392 N N . ILE B 1 106 ? -0.157 -32.625 -3.072 1 98.31 106 ILE B N 1
ATOM 3393 C CA . ILE B 1 106 ? 0.014 -32.406 -4.504 1 98.31 106 ILE B CA 1
ATOM 3394 C C . ILE B 1 106 ? 1.5 -32.281 -4.832 1 98.31 106 ILE B C 1
ATOM 3396 O O . ILE B 1 106 ? 1.979 -32.906 -5.785 1 98.31 106 ILE B O 1
ATOM 3400 N N . GLU B 1 107 ? 2.141 -31.562 -4.047 1 98.44 107 GLU B N 1
ATOM 3401 C CA . GLU B 1 107 ? 3.576 -31.406 -4.254 1 98.44 107 GLU B CA 1
ATOM 3402 C C . GLU B 1 107 ? 4.293 -32.75 -4.184 1 98.44 107 GLU B C 1
ATOM 3404 O O . GLU B 1 107 ? 5.125 -33.062 -5.039 1 98.44 107 GLU B O 1
ATOM 3409 N N . ARG B 1 108 ? 3.979 -33.5 -3.197 1 98.44 108 ARG B N 1
ATOM 3410 C CA . ARG B 1 108 ? 4.59 -34.812 -3.027 1 98.44 108 ARG B CA 1
ATOM 3411 C C . ARG B 1 108 ? 4.387 -35.688 -4.266 1 98.44 108 ARG B C 1
ATOM 3413 O O . ARG B 1 108 ? 5.332 -36.281 -4.77 1 98.44 108 ARG B O 1
ATOM 3420 N N . ILE B 1 109 ? 3.217 -35.781 -4.703 1 98.44 109 ILE B N 1
ATOM 3421 C CA . ILE B 1 109 ? 2.906 -36.625 -5.836 1 98.44 109 ILE B CA 1
ATOM 3422 C C . ILE B 1 109 ? 3.605 -36.125 -7.09 1 98.44 109 ILE B C 1
ATOM 3424 O O . ILE B 1 109 ? 4.168 -36.906 -7.859 1 98.44 109 ILE B O 1
ATOM 3428 N N . CYS B 1 110 ? 3.531 -34.844 -7.328 1 97.88 110 CYS B N 1
ATOM 3429 C CA . CYS B 1 110 ? 4.199 -34.281 -8.5 1 97.88 110 CYS B CA 1
ATOM 3430 C C . CYS B 1 110 ? 5.684 -34.625 -8.492 1 97.88 110 CYS B C 1
ATOM 3432 O O . CYS B 1 110 ? 6.234 -35.031 -9.516 1 97.88 110 CYS B O 1
ATOM 3434 N N . ARG B 1 111 ? 6.309 -34.438 -7.422 1 97.19 111 ARG B N 1
ATOM 3435 C CA . ARG B 1 111 ? 7.742 -34.719 -7.305 1 97.19 111 ARG B CA 1
ATOM 3436 C C . ARG B 1 111 ? 8.047 -36.188 -7.48 1 97.19 111 ARG B C 1
ATOM 3438 O O . ARG B 1 111 ? 8.953 -36.562 -8.227 1 97.19 111 ARG B O 1
ATOM 3445 N N . GLU B 1 112 ? 7.277 -37.125 -6.738 1 97.88 112 GLU B N 1
ATOM 3446 C CA . GLU B 1 112 ? 7.512 -38.562 -6.75 1 97.88 112 GLU B CA 1
ATOM 3447 C C . GLU B 1 112 ? 7.281 -39.125 -8.141 1 97.88 112 GLU B C 1
ATOM 3449 O O . GLU B 1 112 ? 7.992 -40.062 -8.555 1 97.88 112 GLU B O 1
ATOM 3454 N N . ARG B 1 113 ? 6.387 -38.625 -8.859 1 97.38 113 ARG B N 1
ATOM 3455 C CA . ARG B 1 113 ? 5.965 -39.281 -10.094 1 97.38 113 ARG B CA 1
ATOM 3456 C C . ARG B 1 113 ? 6.391 -38.469 -11.312 1 97.38 113 ARG B C 1
ATOM 3458 O O . ARG B 1 113 ? 6.156 -38.906 -12.453 1 97.38 113 ARG B O 1
ATOM 3465 N N . GLY B 1 114 ? 6.93 -37.312 -11.062 1 96.12 114 GLY B N 1
ATOM 3466 C CA . GLY B 1 114 ? 7.375 -36.469 -12.164 1 96.12 114 GLY B CA 1
ATOM 3467 C C . GLY B 1 114 ? 6.23 -35.875 -12.953 1 96.12 114 GLY B C 1
ATOM 3468 O O . GLY B 1 114 ? 6.355 -35.625 -14.156 1 96.12 114 GLY B O 1
ATOM 3469 N N . LEU B 1 115 ? 5.133 -35.719 -12.391 1 98.25 115 LEU B N 1
ATOM 3470 C CA . LEU B 1 115 ? 3.971 -35.125 -13.039 1 98.25 115 LEU B CA 1
ATOM 3471 C C . LEU B 1 115 ? 4.008 -33.594 -12.922 1 98.25 115 LEU B C 1
ATOM 3473 O O . LEU B 1 115 ? 4.559 -33.062 -11.961 1 98.25 115 LEU B O 1
ATOM 3477 N N . LYS B 1 116 ? 3.322 -32.938 -13.852 1 98.44 116 LYS B N 1
ATOM 3478 C CA . LYS B 1 116 ? 3.396 -31.5 -13.945 1 98.44 116 LYS B CA 1
ATOM 3479 C C . LYS B 1 116 ? 2.062 -30.859 -13.578 1 98.44 116 LYS B C 1
ATOM 3481 O O . LYS B 1 116 ? 1.001 -31.422 -13.828 1 98.44 116 LYS B O 1
ATOM 3486 N N . LEU B 1 117 ? 2.354 -29.703 -12.922 1 96.12 117 LEU B N 1
ATOM 3487 C CA . LEU B 1 117 ? 1.214 -28.875 -12.547 1 96.12 117 LEU B CA 1
ATOM 3488 C C . LEU B 1 117 ? 1.295 -27.5 -13.227 1 96.12 117 LEU B C 1
ATOM 3490 O O . LEU B 1 117 ? 2.268 -26.766 -13.039 1 96.12 117 LEU B O 1
ATOM 3494 N N . GLY B 1 118 ? 0.183 -27.219 -14.141 1 98 118 GLY B N 1
ATOM 3495 C CA . GLY B 1 118 ? -0.019 -25.891 -14.688 1 98 118 GLY B CA 1
ATOM 3496 C C . GLY B 1 118 ? -1.11 -25.109 -13.977 1 98 118 GLY B C 1
ATOM 3497 O O . GLY B 1 118 ? -1.973 -25.688 -13.32 1 98 118 GLY B O 1
ATOM 3498 N N . CYS B 1 119 ? -0.94 -23.828 -13.945 1 97.5 119 CYS B N 1
ATOM 3499 C CA . CYS B 1 119 ? -1.955 -22.984 -13.32 1 97.5 119 CYS B CA 1
ATOM 3500 C C . CYS B 1 119 ? -2.17 -21.703 -14.117 1 97.5 119 CYS B C 1
ATOM 3502 O O . CYS B 1 119 ? -1.21 -21.109 -14.602 1 97.5 119 CYS B O 1
ATOM 3504 N N . MET B 1 120 ? -3.465 -21.25 -14.211 1 96.06 120 MET B N 1
ATOM 3505 C CA . MET B 1 120 ? -3.844 -20.062 -14.977 1 96.06 120 MET B CA 1
ATOM 3506 C C . MET B 1 120 ? -3.498 -18.797 -14.219 1 96.06 120 MET B C 1
ATOM 3508 O O . MET B 1 120 ? -4.387 -18.016 -13.867 1 96.06 120 MET B O 1
ATOM 3512 N N . LEU B 1 121 ? -2.191 -18.609 -13.953 1 96.31 121 LEU B N 1
ATOM 3513 C CA . LEU B 1 121 ? -1.641 -17.359 -13.43 1 96.31 121 LEU B CA 1
ATOM 3514 C C . LEU B 1 121 ? -1.289 -16.406 -14.562 1 96.31 121 LEU B C 1
ATOM 3516 O O . LEU B 1 121 ? -0.131 -16.328 -14.984 1 96.31 121 LEU B O 1
ATOM 3520 N N . THR B 1 122 ? -2.332 -15.594 -14.977 1 94.38 122 THR B N 1
ATOM 3521 C CA . THR B 1 122 ? -2.305 -14.906 -16.266 1 94.38 122 THR B CA 1
ATOM 3522 C C . THR B 1 122 ? -1.649 -13.539 -16.141 1 94.38 122 THR B C 1
ATOM 3524 O O . THR B 1 122 ? -1.422 -12.859 -17.141 1 94.38 122 THR B O 1
ATOM 3527 N N . MET B 1 123 ? -1.264 -13.172 -14.945 1 95.62 123 MET B N 1
ATOM 3528 C CA . MET B 1 123 ? -0.624 -11.859 -14.805 1 95.62 123 MET B CA 1
ATOM 3529 C C . MET B 1 123 ? 0.684 -11.812 -15.586 1 95.62 123 MET B C 1
ATOM 3531 O O . MET B 1 123 ? 1.021 -10.781 -16.172 1 95.62 123 MET B O 1
ATOM 3535 N N . ARG B 1 124 ? 1.405 -12.906 -15.664 1 94.94 124 ARG B N 1
ATOM 3536 C CA . ARG B 1 124 ? 2.646 -12.992 -16.422 1 94.94 124 ARG B CA 1
ATOM 3537 C C . ARG B 1 124 ? 2.396 -12.758 -17.922 1 94.94 124 ARG B C 1
ATOM 3539 O O . ARG B 1 124 ? 3.332 -12.492 -18.672 1 94.94 124 ARG B O 1
ATOM 3546 N N . ASP B 1 125 ? 1.197 -12.914 -18.219 1 95.81 125 ASP B N 1
ATOM 3547 C CA . ASP B 1 125 ? 0.887 -12.867 -19.656 1 95.81 125 ASP B CA 1
ATOM 3548 C C . ASP B 1 125 ? 0.51 -11.453 -20.078 1 95.81 125 ASP B C 1
ATOM 3550 O O . ASP B 1 125 ? 0.342 -11.195 -21.281 1 95.81 125 ASP B O 1
ATOM 3554 N N . SER B 1 126 ? 0.36 -10.531 -19.047 1 95.88 126 SER B N 1
ATOM 3555 C CA . SER B 1 126 ? -0.114 -9.188 -19.344 1 95.88 126 SER B CA 1
ATOM 3556 C C . SER B 1 126 ? 1.035 -8.273 -19.75 1 95.88 126 SER B C 1
ATOM 3558 O O . SER B 1 126 ? 2.102 -8.289 -19.141 1 95.88 126 SER B O 1
ATOM 3560 N N . GLY B 1 127 ? 0.72 -7.461 -20.812 1 97.94 127 GLY B N 1
ATOM 3561 C CA . GLY B 1 127 ? 1.717 -6.52 -21.297 1 97.94 127 GLY B CA 1
ATOM 3562 C C . GLY B 1 127 ? 2.27 -5.617 -20.219 1 97.94 127 GLY B C 1
ATOM 3563 O O . GLY B 1 127 ? 3.486 -5.508 -20.047 1 97.94 127 GLY B O 1
ATOM 3564 N N . PRO B 1 128 ? 1.47 -5.031 -19.484 1 98.25 128 PRO B N 1
ATOM 3565 C CA . PRO B 1 128 ? 1.926 -4.148 -18.406 1 98.25 128 PRO B CA 1
ATOM 3566 C C . PRO B 1 128 ? 2.852 -4.855 -17.406 1 98.25 128 PRO B C 1
ATOM 3568 O O . PRO B 1 128 ? 3.896 -4.312 -17.047 1 98.25 128 PRO B O 1
ATOM 3571 N N . ILE B 1 129 ? 2.559 -6.066 -16.984 1 98.25 129 ILE B N 1
ATOM 3572 C CA . ILE B 1 129 ? 3.338 -6.77 -15.977 1 98.25 129 ILE B CA 1
ATOM 3573 C C . ILE B 1 129 ? 4.652 -7.258 -16.578 1 98.25 129 ILE B C 1
ATOM 3575 O O . ILE B 1 129 ? 5.695 -7.219 -15.93 1 98.25 129 ILE B O 1
ATOM 3579 N N . ILE B 1 130 ? 4.566 -7.746 -17.828 1 98.25 130 ILE B N 1
ATOM 3580 C CA . ILE B 1 130 ? 5.789 -8.102 -18.547 1 98.25 130 ILE B CA 1
ATOM 3581 C C . ILE B 1 130 ? 6.691 -6.875 -18.656 1 98.25 130 ILE B C 1
ATOM 3583 O O . ILE B 1 130 ? 7.902 -6.965 -18.453 1 98.25 130 ILE B O 1
ATOM 3587 N N . GLY B 1 131 ? 6.086 -5.766 -19 1 98.5 131 GLY B N 1
ATOM 3588 C CA . GLY B 1 131 ? 6.863 -4.535 -19.078 1 98.5 131 GLY B CA 1
ATOM 3589 C C . GLY B 1 131 ? 7.516 -4.156 -17.766 1 98.5 131 GLY B C 1
ATOM 3590 O O . GLY B 1 131 ? 8.688 -3.768 -17.734 1 98.5 131 GLY B O 1
ATOM 3591 N N . LEU B 1 132 ? 6.82 -4.191 -16.672 1 98.38 132 LEU B N 1
ATOM 3592 C CA . LEU B 1 132 ? 7.379 -3.945 -15.352 1 98.38 132 LEU B CA 1
ATOM 3593 C C . LEU B 1 132 ? 8.594 -4.828 -15.102 1 98.38 132 LEU B C 1
ATOM 3595 O O . LEU B 1 132 ? 9.633 -4.348 -14.648 1 98.38 132 LEU B O 1
ATOM 3599 N N . ARG B 1 133 ? 8.406 -6.105 -15.297 1 98.44 133 ARG B N 1
ATOM 3600 C CA . ARG B 1 133 ? 9.516 -7.031 -15.094 1 98.44 133 ARG B CA 1
ATOM 3601 C C . ARG B 1 133 ? 10.742 -6.602 -15.891 1 98.44 133 ARG B C 1
ATOM 3603 O O . ARG B 1 133 ? 11.859 -6.578 -15.367 1 98.44 133 ARG B O 1
ATOM 3610 N N . ASN B 1 134 ? 10.508 -6.359 -17.172 1 98.38 134 ASN B N 1
ATOM 3611 C CA . ASN B 1 134 ? 11.625 -5.988 -18.031 1 98.38 134 ASN B CA 1
ATOM 3612 C C . ASN B 1 134 ? 12.383 -4.785 -17.469 1 98.38 134 ASN B C 1
ATOM 3614 O O . ASN B 1 134 ? 13.617 -4.797 -17.406 1 98.38 134 ASN B O 1
ATOM 3618 N N . LEU B 1 135 ? 11.656 -3.82 -17.094 1 98.62 135 LEU B N 1
ATOM 3619 C CA . LEU B 1 135 ? 12.281 -2.605 -16.578 1 98.62 135 LEU B CA 1
ATOM 3620 C C . LEU B 1 135 ? 13.016 -2.883 -15.273 1 98.62 135 LEU B C 1
ATOM 3622 O O . LEU B 1 135 ? 14.148 -2.439 -15.086 1 98.62 135 LEU B O 1
ATOM 3626 N N . ILE B 1 136 ? 12.398 -3.625 -14.391 1 98.69 136 ILE B N 1
ATOM 3627 C CA . ILE B 1 136 ? 12.961 -3.875 -13.07 1 98.69 136 ILE B CA 1
ATOM 3628 C C . ILE B 1 136 ? 14.156 -4.812 -13.195 1 98.69 136 ILE B C 1
ATOM 3630 O O . ILE B 1 136 ? 15.203 -4.574 -12.586 1 98.69 136 ILE B O 1
ATOM 3634 N N . ARG B 1 137 ? 14.102 -5.801 -13.992 1 97.81 137 ARG B N 1
ATOM 3635 C CA . ARG B 1 137 ? 15.195 -6.758 -14.148 1 97.81 137 ARG B CA 1
ATOM 3636 C C . ARG B 1 137 ? 16.359 -6.133 -14.914 1 97.81 137 ARG B C 1
ATOM 3638 O O . ARG B 1 137 ? 17.484 -6.609 -14.82 1 97.81 137 ARG B O 1
ATOM 3645 N N . SER B 1 138 ? 16.062 -5.102 -15.648 1 98.25 138 SER B N 1
ATOM 3646 C CA . SER B 1 138 ? 17.156 -4.414 -16.344 1 98.25 138 SER B CA 1
ATOM 3647 C C . SER B 1 138 ? 18 -3.609 -15.375 1 98.25 138 SER B C 1
ATOM 3649 O O . SER B 1 138 ? 19.094 -3.164 -15.727 1 98.25 138 SER B O 1
ATOM 3651 N N . GLY B 1 139 ? 17.5 -3.447 -14.156 1 98.25 139 GLY B N 1
ATOM 3652 C CA . GLY B 1 139 ? 18.203 -2.66 -13.156 1 98.25 139 GLY B CA 1
ATOM 3653 C C . GLY B 1 139 ? 17.875 -1.182 -13.219 1 98.25 139 GLY B C 1
ATOM 3654 O O . GLY B 1 139 ? 18.531 -0.362 -12.586 1 98.25 139 GLY B O 1
ATOM 3655 N N . LEU B 1 140 ? 16.812 -0.811 -14.016 1 98.44 140 LEU B N 1
ATOM 3656 C CA . LEU B 1 140 ? 16.484 0.586 -14.281 1 98.44 140 LEU B CA 1
ATOM 3657 C C . LEU B 1 140 ? 16.297 1.357 -12.977 1 98.44 140 LEU B C 1
ATOM 3659 O O . LEU B 1 140 ? 16.766 2.486 -12.844 1 98.44 140 LEU B O 1
ATOM 3663 N N . ILE B 1 141 ? 15.75 0.72 -11.984 1 98.5 141 ILE B N 1
ATOM 3664 C CA . ILE B 1 141 ? 15.484 1.464 -10.75 1 98.5 141 ILE B CA 1
ATOM 3665 C C . ILE B 1 141 ? 16.312 0.887 -9.609 1 98.5 141 ILE B C 1
ATOM 3667 O O . ILE B 1 141 ? 16.047 1.15 -8.438 1 98.5 141 ILE B O 1
ATOM 3671 N N . GLY B 1 142 ? 17.234 0.171 -9.883 1 98.12 142 GLY B N 1
ATOM 3672 C CA . GLY B 1 142 ? 18.047 -0.483 -8.859 1 98.12 142 GLY B CA 1
ATOM 3673 C C . GLY B 1 142 ? 17.266 -1.509 -8.055 1 98.12 142 GLY B C 1
ATOM 3674 O O . GLY B 1 142 ? 16.188 -1.959 -8.484 1 98.12 142 GLY B O 1
ATOM 3675 N N . ASP B 1 143 ? 17.875 -1.831 -6.934 1 97.69 143 ASP B N 1
ATOM 3676 C CA . ASP B 1 143 ? 17.203 -2.814 -6.098 1 97.69 143 ASP B CA 1
ATOM 3677 C C . ASP B 1 143 ? 15.875 -2.264 -5.566 1 97.69 143 ASP B C 1
ATOM 3679 O O . ASP B 1 143 ? 15.836 -1.165 -5.008 1 97.69 143 ASP B O 1
ATOM 3683 N N . VAL B 1 144 ? 14.852 -2.988 -5.773 1 98.81 144 VAL B N 1
ATOM 3684 C CA . VAL B 1 144 ? 13.531 -2.602 -5.297 1 98.81 144 VAL B CA 1
ATOM 3685 C C . VAL B 1 144 ? 13.492 -2.662 -3.773 1 98.81 144 VAL B C 1
ATOM 3687 O O . VAL B 1 144 ? 13.914 -3.652 -3.174 1 98.81 144 VAL B O 1
ATOM 3690 N N . GLN B 1 145 ? 12.969 -1.622 -3.164 1 98.69 145 GLN B N 1
ATOM 3691 C CA . GLN B 1 145 ? 13.031 -1.505 -1.711 1 98.69 145 GLN B CA 1
ATOM 3692 C C . GLN B 1 145 ? 11.633 -1.506 -1.101 1 98.69 145 GLN B C 1
ATOM 3694 O O . GLN B 1 145 ? 11.469 -1.812 0.082 1 98.69 145 GLN B O 1
ATOM 3699 N N . ALA B 1 146 ? 10.68 -1.093 -1.81 1 98.88 146 ALA B N 1
ATOM 3700 C CA . ALA B 1 146 ? 9.297 -1.131 -1.342 1 98.88 146 ALA B CA 1
ATOM 3701 C C . ALA B 1 146 ? 8.336 -1.382 -2.498 1 98.88 146 ALA B C 1
ATOM 3703 O O . ALA B 1 146 ? 8.555 -0.899 -3.611 1 98.88 146 ALA B O 1
ATOM 3704 N N . ILE B 1 147 ? 7.34 -2.135 -2.229 1 98.94 147 ILE B N 1
ATOM 3705 C CA . ILE B 1 147 ? 6.309 -2.465 -3.209 1 98.94 147 ILE B CA 1
ATOM 3706 C C . ILE B 1 147 ? 4.926 -2.297 -2.584 1 98.94 147 ILE B C 1
ATOM 3708 O O . ILE B 1 147 ? 4.707 -2.691 -1.438 1 98.94 147 ILE B O 1
ATOM 3712 N N . SER B 1 148 ? 4.02 -1.665 -3.299 1 98.81 148 SER B N 1
ATOM 3713 C CA . SER B 1 148 ? 2.594 -1.672 -2.984 1 98.81 148 SER B CA 1
ATOM 3714 C C . SER B 1 148 ? 1.771 -2.186 -4.16 1 98.81 148 SER B C 1
ATOM 3716 O O . SER B 1 148 ? 2.057 -1.856 -5.316 1 98.81 148 SER B O 1
ATOM 3718 N N . PHE B 1 149 ? 0.794 -2.973 -3.863 1 98.75 149 PHE B N 1
ATOM 3719 C CA . PHE B 1 149 ? -0.098 -3.408 -4.93 1 98.75 149 PHE B CA 1
ATOM 3720 C C . PHE B 1 149 ? -1.539 -3.473 -4.441 1 98.75 149 PHE B C 1
ATOM 3722 O O . PHE B 1 149 ? -1.786 -3.633 -3.242 1 98.75 149 PHE B O 1
ATOM 3729 N N . GLY B 1 150 ? -2.469 -3.316 -5.359 1 98.56 150 GLY B N 1
ATOM 3730 C CA . GLY B 1 150 ? -3.898 -3.418 -5.109 1 98.56 150 GLY B CA 1
ATOM 3731 C C . GLY B 1 150 ? -4.605 -4.355 -6.07 1 98.56 150 GLY B C 1
ATOM 3732 O O . GLY B 1 150 ? -4.473 -4.223 -7.285 1 98.56 150 GLY B O 1
ATOM 3733 N N . GLY B 1 151 ? -5.277 -5.258 -5.555 1 98.06 151 GLY B N 1
ATOM 3734 C CA . GLY B 1 151 ? -6.078 -6.184 -6.336 1 98.06 151 GLY B CA 1
ATOM 3735 C C . GLY B 1 151 ? -7.555 -6.137 -5.988 1 98.06 151 GLY B C 1
ATOM 3736 O O . GLY B 1 151 ? -8.156 -7.16 -5.652 1 98.06 151 GLY B O 1
ATOM 3737 N N . GLN B 1 152 ? -8.203 -4.969 -6.078 1 97.81 152 GLN B N 1
ATOM 3738 C CA . GLN B 1 152 ? -9.625 -4.84 -5.812 1 97.81 152 GLN B CA 1
ATOM 3739 C C . GLN B 1 152 ? -10.453 -5.391 -6.973 1 97.81 152 GLN B C 1
ATOM 3741 O O . G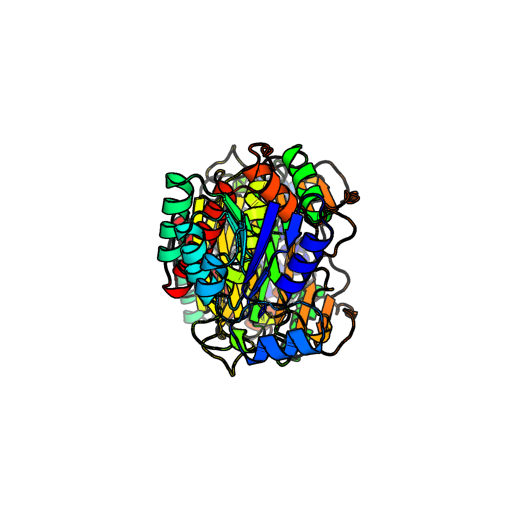LN B 1 152 ? -10.125 -5.164 -8.141 1 97.81 152 GLN B O 1
ATOM 3746 N N . HIS B 1 153 ? -11.422 -6.125 -6.688 1 97.62 153 HIS B N 1
ATOM 3747 C CA . HIS B 1 153 ? -12.406 -6.711 -7.598 1 97.62 153 HIS B CA 1
ATOM 3748 C C . HIS B 1 153 ? -13.812 -6.242 -7.262 1 97.62 153 HIS B C 1
ATOM 3750 O O . HIS B 1 153 ? -14.078 -5.809 -6.137 1 97.62 153 HIS B O 1
ATOM 3756 N N . PRO B 1 154 ? -14.656 -6.262 -8.289 1 96.62 154 PRO B N 1
ATOM 3757 C CA . PRO B 1 154 ? -16.062 -6.047 -7.934 1 96.62 154 PRO B CA 1
ATOM 3758 C C . PRO B 1 154 ? -16.688 -7.258 -7.246 1 96.62 154 PRO B C 1
ATOM 3760 O O . PRO B 1 154 ? -16.312 -8.398 -7.535 1 96.62 154 PRO B O 1
ATOM 3763 N N . LEU B 1 155 ? -17.578 -6.996 -6.344 1 95.19 155 LEU B N 1
ATOM 3764 C CA . LEU B 1 155 ? -18.266 -8.062 -5.629 1 95.19 155 LEU B CA 1
ATOM 3765 C C . LEU B 1 155 ? -19.297 -8.75 -6.527 1 95.19 155 LEU B C 1
ATOM 3767 O O . LEU B 1 155 ? -19.422 -9.977 -6.508 1 95.19 155 LEU B O 1
ATOM 3771 N N . LEU B 1 156 ? -20.016 -7.926 -7.332 1 92.81 156 LEU B N 1
ATOM 3772 C CA . LEU B 1 156 ? -21.016 -8.336 -8.328 1 92.81 156 LEU B CA 1
ATOM 3773 C C . LEU B 1 156 ? -22.016 -9.305 -7.719 1 92.81 156 LEU B C 1
ATOM 3775 O O . LEU B 1 156 ? -22.188 -10.422 -8.219 1 92.81 156 LEU B O 1
ATOM 3779 N N . PRO B 1 157 ? -22.734 -8.719 -6.734 1 86.88 157 PRO B N 1
ATOM 3780 C CA . PRO B 1 157 ? -23.766 -9.602 -6.164 1 86.88 157 PRO B CA 1
ATOM 3781 C C . PRO B 1 157 ? -24.828 -9.992 -7.18 1 86.88 157 PRO B C 1
ATOM 3783 O O . PRO B 1 157 ? -25.297 -9.156 -7.957 1 86.88 157 PRO B O 1
ATOM 3786 N N . GLY B 1 158 ? -25.016 -11.273 -7.492 1 87.62 158 GLY B N 1
ATOM 3787 C CA . GLY B 1 158 ? -26.031 -11.758 -8.406 1 87.62 158 GLY B CA 1
ATOM 3788 C C . GLY B 1 158 ? -25.453 -12.461 -9.625 1 87.62 158 GLY B C 1
ATOM 3789 O O . GLY B 1 158 ? -26.078 -13.359 -10.188 1 87.62 158 GLY B O 1
ATOM 3790 N N . THR B 1 159 ? -24.359 -11.805 -10.016 1 88.75 159 THR B N 1
ATOM 3791 C CA . THR B 1 159 ? -23.781 -12.438 -11.195 1 88.75 159 THR B CA 1
ATOM 3792 C C . THR B 1 159 ? -22.578 -13.305 -10.82 1 88.75 159 THR B C 1
ATOM 3794 O O . THR B 1 159 ? -22.219 -14.227 -11.555 1 88.75 159 THR B O 1
ATOM 3797 N N . ARG B 1 160 ? -22.062 -12.922 -9.641 1 89.19 160 ARG B N 1
ATOM 3798 C CA . ARG B 1 160 ? -21.016 -13.789 -9.125 1 89.19 160 ARG B CA 1
ATOM 3799 C C . ARG B 1 160 ? -21.562 -15.18 -8.812 1 89.19 160 ARG B C 1
ATOM 3801 O O . ARG B 1 160 ? -22.672 -15.312 -8.297 1 89.19 160 ARG B O 1
ATOM 3808 N N . PRO B 1 161 ? -20.734 -16.281 -9.297 1 91.94 161 PRO B N 1
ATOM 3809 C CA . PRO B 1 161 ? -21.234 -17.609 -8.914 1 91.94 161 PRO B CA 1
ATOM 3810 C C . PRO B 1 161 ? -21.609 -17.703 -7.438 1 91.94 161 PRO B C 1
ATOM 3812 O O . PRO B 1 161 ? -20.875 -17.203 -6.582 1 91.94 161 PRO B O 1
ATOM 3815 N N . SER B 1 162 ? -22.625 -18.344 -7.18 1 92 162 SER B N 1
ATOM 3816 C CA . SER B 1 162 ? -23.203 -18.328 -5.844 1 92 162 SER B CA 1
ATOM 3817 C C . SER B 1 162 ? -22.297 -19.016 -4.836 1 92 162 SER B C 1
ATOM 3819 O O . SER B 1 162 ? -22.312 -18.688 -3.648 1 92 162 SER B O 1
ATOM 3821 N N . TRP B 1 163 ? -21.594 -19.875 -5.352 1 93.88 163 TRP B N 1
ATOM 3822 C CA . TRP B 1 163 ? -20.75 -20.641 -4.438 1 93.88 163 TRP B CA 1
ATOM 3823 C C . TRP B 1 163 ? -19.688 -19.766 -3.807 1 93.88 163 TRP B C 1
ATOM 3825 O O . TRP B 1 163 ? -19.078 -20.125 -2.797 1 93.88 163 TRP B O 1
ATOM 3835 N N . TYR B 1 164 ? -19.438 -18.672 -4.348 1 94.75 164 TYR B N 1
ATOM 3836 C CA . TYR B 1 164 ? -18.547 -17.719 -3.695 1 94.75 164 TYR B CA 1
ATOM 3837 C C . TYR B 1 164 ? -18.984 -17.438 -2.264 1 94.75 164 TYR B C 1
ATOM 3839 O O . TYR B 1 164 ? -18.156 -17.203 -1.383 1 94.75 164 TYR B O 1
ATOM 3847 N N . PHE B 1 165 ? -20.188 -17.438 -2.064 1 95.19 165 PHE B N 1
ATOM 3848 C CA . PHE B 1 165 ? -20.766 -16.984 -0.8 1 95.19 165 PHE B CA 1
ATOM 3849 C C . PHE B 1 165 ? -21.188 -18.172 0.05 1 95.19 165 PHE B C 1
ATOM 3851 O O . PHE B 1 165 ? -21.812 -18 1.103 1 95.19 165 PHE B O 1
ATOM 3858 N N . GLU B 1 166 ? -20.953 -19.266 -0.391 1 95.19 166 GLU B N 1
ATOM 3859 C CA . GLU B 1 166 ? -21.25 -20.453 0.405 1 95.19 166 GLU B CA 1
ATOM 3860 C C . GLU B 1 166 ? -20.078 -20.844 1.291 1 95.19 166 GLU B C 1
ATOM 3862 O O . GLU B 1 166 ? -18.938 -20.906 0.825 1 95.19 166 GLU B O 1
ATOM 3867 N N . PRO B 1 167 ? -20.375 -21.172 2.482 1 95.69 167 PRO B N 1
ATOM 3868 C CA . PRO B 1 167 ? -19.312 -21.516 3.414 1 95.69 167 PRO B CA 1
ATOM 3869 C C . PRO B 1 167 ? -18.469 -22.703 2.938 1 95.69 167 PRO B C 1
ATOM 3871 O O . PRO B 1 167 ? -19.031 -23.688 2.432 1 95.69 167 PRO B O 1
ATOM 3874 N N . GLY B 1 168 ? -17.156 -22.547 2.973 1 95.94 168 GLY B N 1
ATOM 3875 C CA . GLY B 1 168 ? -16.234 -23.656 2.721 1 95.94 168 GLY B CA 1
ATOM 3876 C C . GLY B 1 168 ? -15.867 -23.797 1.257 1 95.94 168 GLY B C 1
ATOM 3877 O O . GLY B 1 168 ? -15.031 -24.625 0.901 1 95.94 168 GLY B O 1
ATOM 3878 N N . LYS B 1 169 ? -16.391 -22.953 0.462 1 96.75 169 LYS B N 1
ATOM 3879 C CA . LYS B 1 169 ? -16.172 -23.188 -0.961 1 96.75 169 LYS B CA 1
ATOM 3880 C C . LYS B 1 169 ? -15.18 -22.188 -1.541 1 96.75 169 LYS B C 1
ATOM 3882 O O . LYS B 1 169 ? -14.484 -22.5 -2.514 1 96.75 169 LYS B O 1
ATOM 3887 N N . HIS B 1 170 ? -15.078 -21.078 -0.993 1 96.44 170 HIS B N 1
ATOM 3888 C CA . HIS B 1 170 ? -14.289 -20 -1.593 1 96.44 170 HIS B CA 1
ATOM 3889 C C . HIS B 1 170 ? -12.82 -20.125 -1.203 1 96.44 170 HIS B C 1
ATOM 3891 O O . HIS B 1 170 ? -11.938 -19.953 -2.047 1 96.44 170 HIS B O 1
ATOM 3897 N N . GLY B 1 171 ? -12.508 -20.328 -0.022 1 95.75 171 GLY B N 1
ATOM 3898 C CA . GLY B 1 171 ? -11.156 -20.609 0.411 1 95.75 171 GLY B CA 1
ATOM 3899 C C . GLY B 1 171 ? -10.375 -19.375 0.79 1 95.75 171 GLY B C 1
ATOM 3900 O O . GLY B 1 171 ? -9.188 -19.453 1.13 1 95.75 171 GLY B O 1
ATOM 3901 N N . GLY B 1 172 ? -11.047 -18.141 0.719 1 97.75 172 GLY B N 1
ATOM 3902 C CA . GLY B 1 172 ? -10.445 -16.938 1.28 1 97.75 172 GLY B CA 1
ATOM 3903 C C . GLY B 1 172 ? -9.961 -15.961 0.224 1 97.75 172 GLY B C 1
ATOM 3904 O O . GLY B 1 172 ? -9.398 -16.375 -0.796 1 97.75 172 GLY B O 1
ATOM 3905 N N . THR B 1 173 ? -10.07 -14.711 0.598 1 98.12 173 THR B N 1
ATOM 3906 C CA . THR B 1 173 ? -9.805 -13.633 -0.348 1 98.12 173 THR B CA 1
ATOM 3907 C C . THR B 1 173 ? -8.312 -13.492 -0.61 1 98.12 173 THR B C 1
ATOM 3909 O O . THR B 1 173 ? -7.895 -13.234 -1.74 1 98.12 173 THR B O 1
ATOM 3912 N N . ILE B 1 174 ? -7.473 -13.664 0.348 1 98.75 174 ILE B N 1
ATOM 3913 C CA . ILE B 1 174 ? -6.027 -13.594 0.158 1 98.75 174 ILE B CA 1
ATOM 3914 C C . ILE B 1 174 ? -5.566 -14.734 -0.744 1 98.75 174 ILE B C 1
ATOM 3916 O O . ILE B 1 174 ? -4.82 -14.516 -1.701 1 98.75 174 ILE B O 1
ATOM 3920 N N . ASN B 1 175 ? -5.961 -15.969 -0.455 1 98.5 175 ASN B N 1
ATOM 3921 C CA . ASN B 1 175 ? -5.645 -17.094 -1.313 1 98.5 175 ASN B CA 1
ATOM 3922 C C . ASN B 1 175 ? -6.113 -16.875 -2.748 1 98.5 175 ASN B C 1
ATOM 3924 O O . ASN B 1 175 ? -5.395 -17.188 -3.697 1 98.5 175 ASN B O 1
ATOM 3928 N N . ASP B 1 176 ? -7.293 -16.297 -2.885 1 97.56 176 ASP B N 1
ATOM 3929 C CA . ASP B 1 176 ? -7.91 -16.109 -4.195 1 97.56 176 ASP B CA 1
ATOM 3930 C C . ASP B 1 176 ? -7.195 -15.016 -4.988 1 97.56 176 ASP B C 1
ATOM 3932 O O . ASP B 1 176 ? -6.957 -15.172 -6.188 1 97.56 176 ASP B O 1
ATOM 3936 N N . ILE B 1 177 ? -6.875 -13.977 -4.281 1 98.25 177 ILE B N 1
ATOM 3937 C CA . ILE B 1 177 ? -6.496 -12.82 -5.082 1 98.25 177 ILE B CA 1
ATOM 3938 C C . ILE B 1 177 ? -5.008 -12.531 -4.898 1 98.25 177 ILE B C 1
ATOM 3940 O O . ILE B 1 177 ? -4.297 -12.25 -5.867 1 98.25 177 ILE B O 1
ATOM 3944 N N . VAL B 1 178 ? -4.469 -12.688 -3.725 1 98.62 178 VAL B N 1
ATOM 3945 C CA . VAL B 1 178 ? -3.084 -12.312 -3.465 1 98.62 178 VAL B CA 1
ATOM 3946 C C . VAL B 1 178 ? -2.145 -13.258 -4.215 1 98.62 178 VAL B C 1
ATOM 3948 O O . VAL B 1 178 ? -1.001 -12.898 -4.508 1 98.62 178 VAL B O 1
ATOM 3951 N N . ILE B 1 179 ? -2.605 -14.461 -4.555 1 98.12 179 ILE B N 1
ATOM 3952 C CA . ILE B 1 179 ? -1.789 -15.445 -5.246 1 98.12 179 ILE B CA 1
ATOM 3953 C C . ILE B 1 179 ? -1.203 -14.836 -6.516 1 98.12 179 ILE B C 1
ATOM 3955 O O . ILE B 1 179 ? -0.08 -15.164 -6.91 1 98.12 179 ILE B O 1
ATOM 3959 N N . HIS B 1 180 ? -1.903 -13.891 -7.164 1 97.88 180 HIS B N 1
ATOM 3960 C CA . HIS B 1 180 ? -1.384 -13.242 -8.367 1 97.88 180 HIS B CA 1
ATOM 3961 C C . HIS B 1 180 ? -0.112 -12.461 -8.062 1 97.88 180 HIS B C 1
ATOM 3963 O O . HIS B 1 180 ? 0.886 -12.586 -8.781 1 97.88 180 HIS B O 1
ATOM 3969 N N . ALA B 1 181 ? -0.128 -11.828 -7.004 1 98.5 181 ALA B N 1
ATOM 3970 C CA . ALA B 1 181 ? 1.022 -10.992 -6.66 1 98.5 181 ALA B CA 1
ATOM 3971 C C . ALA B 1 181 ? 2.162 -11.844 -6.102 1 98.5 181 ALA B C 1
ATOM 3973 O O . ALA B 1 181 ? 3.336 -11.547 -6.344 1 98.5 181 ALA B O 1
ATOM 3974 N N . VAL B 1 182 ? 1.806 -12.852 -5.383 1 98.5 182 VAL B N 1
ATOM 3975 C CA . VAL B 1 182 ? 2.803 -13.727 -4.777 1 98.5 182 VAL B CA 1
ATOM 3976 C C . VAL B 1 182 ? 3.604 -14.438 -5.867 1 98.5 182 VAL B C 1
ATOM 3978 O O . VAL B 1 182 ? 4.789 -14.727 -5.691 1 98.5 182 VAL B O 1
ATOM 3981 N N . ASP B 1 183 ? 2.906 -14.68 -6.918 1 98.31 183 ASP B N 1
ATOM 3982 C CA . ASP B 1 183 ? 3.607 -15.227 -8.078 1 98.31 183 ASP B CA 1
ATOM 3983 C C . ASP B 1 183 ? 4.375 -14.133 -8.82 1 98.31 183 ASP B C 1
ATOM 3985 O O . ASP B 1 183 ? 5.566 -14.281 -9.102 1 98.31 183 ASP B O 1
ATOM 3989 N N . ALA B 1 184 ? 3.773 -13.039 -9.117 1 98.38 184 ALA B N 1
ATOM 3990 C CA . ALA B 1 184 ? 4.301 -12.047 -10.047 1 98.38 184 ALA B CA 1
ATOM 3991 C C . ALA B 1 184 ? 5.484 -11.297 -9.438 1 98.38 184 ALA B C 1
ATOM 3993 O O . ALA B 1 184 ? 6.465 -11.016 -10.133 1 98.38 184 ALA B O 1
ATOM 3994 N N . ILE B 1 185 ? 5.441 -11.016 -8.195 1 98.81 185 ILE B N 1
ATOM 3995 C CA . ILE B 1 185 ? 6.41 -10.094 -7.613 1 98.81 185 ILE B CA 1
ATOM 3996 C C . ILE B 1 185 ? 7.797 -10.734 -7.605 1 98.81 185 ILE B C 1
ATOM 3998 O O . ILE B 1 185 ? 8.773 -10.117 -8.039 1 98.81 185 ILE B O 1
ATOM 4002 N N . PRO B 1 186 ? 7.938 -12 -7.098 1 98.38 186 PRO B N 1
ATOM 4003 C CA . PRO B 1 186 ? 9.266 -12.609 -7.25 1 98.38 186 PRO B CA 1
ATOM 4004 C C . PRO B 1 186 ? 9.711 -12.703 -8.711 1 98.38 186 PRO B C 1
ATOM 4006 O O . PRO B 1 186 ? 10.898 -12.562 -9.008 1 98.38 186 PRO B O 1
ATOM 4009 N N . TRP B 1 187 ? 8.734 -12.961 -9.594 1 98.38 187 TRP B N 1
ATOM 4010 C CA . TRP B 1 187 ? 9.055 -13.023 -11.016 1 98.38 187 TRP B CA 1
ATOM 4011 C C . TRP B 1 187 ? 9.539 -11.68 -11.531 1 98.38 187 TRP B C 1
ATOM 4013 O O . TRP B 1 187 ? 10.484 -11.617 -12.32 1 98.38 187 TRP B O 1
ATOM 4023 N N . ILE B 1 188 ? 8.969 -10.648 -11.133 1 98.38 188 ILE B N 1
ATOM 4024 C CA . ILE B 1 188 ? 9.289 -9.289 -11.578 1 98.38 188 ILE B CA 1
ATOM 4025 C C . ILE B 1 188 ? 10.602 -8.844 -10.945 1 98.38 188 ILE B C 1
ATOM 4027 O O . ILE B 1 188 ? 11.453 -8.258 -11.625 1 98.38 188 ILE B O 1
ATOM 4031 N N . THR B 1 189 ? 10.883 -9.172 -9.688 1 98.31 189 THR B N 1
ATOM 4032 C CA . THR B 1 189 ? 11.977 -8.555 -8.945 1 98.31 189 THR B CA 1
ATOM 4033 C C . THR B 1 189 ? 13.172 -9.5 -8.859 1 98.31 189 THR B C 1
ATOM 4035 O O . THR B 1 189 ? 14.297 -9.062 -8.617 1 98.31 189 THR B O 1
ATOM 4038 N N . GLY B 1 190 ? 12.891 -10.734 -8.883 1 97.38 190 GLY B N 1
ATOM 4039 C CA . GLY B 1 190 ? 13.914 -11.734 -8.633 1 97.38 190 GLY B CA 1
ATOM 4040 C C . GLY B 1 190 ? 14.133 -12.023 -7.16 1 97.38 190 GLY B C 1
ATOM 4041 O O . GLY B 1 190 ? 15.062 -12.734 -6.789 1 97.38 190 GLY B O 1
ATOM 4042 N N . GLN B 1 191 ? 13.32 -11.5 -6.305 1 98.25 191 GLN B N 1
ATOM 4043 C CA . GLN B 1 191 ? 13.461 -11.68 -4.859 1 98.25 191 GLN B CA 1
ATOM 4044 C C . GLN B 1 191 ? 12.297 -12.492 -4.297 1 98.25 191 GLN B C 1
ATOM 4046 O O . GLN B 1 191 ? 11.133 -12.188 -4.574 1 98.25 191 GLN B O 1
ATOM 4051 N N . PRO B 1 192 ? 12.617 -13.469 -3.539 1 97.94 192 PRO B N 1
ATOM 4052 C CA . PRO B 1 192 ? 11.539 -14.281 -2.959 1 97.94 192 PRO B CA 1
ATOM 4053 C C . PRO B 1 192 ? 10.859 -13.602 -1.775 1 97.94 192 PRO B C 1
ATOM 4055 O O . PRO B 1 192 ? 11.477 -12.781 -1.094 1 97.94 192 PRO B O 1
ATOM 4058 N N . PHE B 1 193 ? 9.609 -13.867 -1.544 1 98.69 193 PHE B N 1
ATOM 4059 C CA . PHE B 1 193 ? 8.992 -13.555 -0.263 1 98.69 193 PHE B CA 1
ATOM 4060 C C . PHE B 1 193 ? 9.664 -14.328 0.869 1 98.69 193 PHE B C 1
ATOM 4062 O O . PHE B 1 193 ? 9.93 -15.523 0.739 1 98.69 193 PHE B O 1
ATOM 4069 N N . THR B 1 194 ? 9.953 -13.68 1.954 1 98.62 194 THR B N 1
ATOM 4070 C CA . THR B 1 194 ? 10.641 -14.383 3.031 1 98.62 194 THR B CA 1
ATOM 4071 C C . THR B 1 194 ? 9.805 -14.367 4.309 1 98.62 194 THR B C 1
ATOM 4073 O O . THR B 1 194 ? 9.711 -15.383 5 1 98.62 194 THR B O 1
ATOM 4076 N N . VAL B 1 195 ? 9.211 -13.195 4.633 1 98.75 195 VAL B N 1
ATOM 4077 C CA . VAL B 1 195 ? 8.484 -13.078 5.891 1 98.75 195 VAL B CA 1
ATOM 4078 C C . VAL B 1 195 ? 7.145 -12.383 5.652 1 98.75 195 VAL B C 1
ATOM 4080 O O . VAL B 1 195 ? 7.074 -11.398 4.918 1 98.75 195 VAL B O 1
ATOM 4083 N N . LEU B 1 196 ? 6.082 -12.93 6.188 1 98.81 196 LEU B N 1
ATOM 4084 C CA . LEU B 1 196 ? 4.801 -12.258 6.363 1 98.81 196 LEU B CA 1
ATOM 4085 C C . LEU B 1 196 ? 4.703 -11.625 7.746 1 98.81 196 LEU B C 1
ATOM 4087 O O . LEU B 1 196 ? 4.605 -12.328 8.75 1 98.81 196 LEU B O 1
ATOM 4091 N N . HIS B 1 197 ? 4.66 -10.359 7.734 1 98.81 197 HIS B N 1
ATOM 4092 C CA . HIS B 1 197 ? 4.613 -9.664 9.016 1 98.81 197 HIS B CA 1
ATOM 4093 C C . HIS B 1 197 ? 3.209 -9.695 9.609 1 98.81 197 HIS B C 1
ATOM 4095 O O . HIS B 1 197 ? 3.045 -9.867 10.82 1 98.81 197 HIS B O 1
ATOM 4101 N N . ALA B 1 198 ? 2.316 -9.43 8.781 1 98.88 198 ALA B N 1
ATOM 4102 C CA . ALA B 1 198 ? 0.917 -9.492 9.195 1 98.88 198 ALA B CA 1
ATOM 4103 C C . ALA B 1 198 ? -0.004 -9.672 7.992 1 98.88 198 ALA B C 1
ATOM 4105 O O . ALA B 1 198 ? 0.328 -9.25 6.883 1 98.88 198 ALA B O 1
ATOM 4106 N N . ALA B 1 199 ? -1.115 -10.297 8.25 1 98.81 199 ALA B N 1
ATOM 4107 C CA . ALA B 1 199 ? -2.236 -10.414 7.32 1 98.81 199 ALA B CA 1
ATOM 4108 C C . ALA B 1 199 ? -3.57 -10.352 8.062 1 98.81 199 ALA B C 1
ATOM 4110 O O . ALA B 1 199 ? -3.668 -10.789 9.211 1 98.81 199 ALA B O 1
ATOM 4111 N N . ARG B 1 200 ? -4.547 -9.773 7.375 1 98.44 200 ARG B N 1
ATOM 4112 C CA . ARG B 1 200 ? -5.891 -9.758 7.941 1 98.44 200 ARG B CA 1
ATOM 4113 C C . ARG B 1 200 ? -6.949 -9.75 6.844 1 98.44 200 ARG B C 1
ATOM 4115 O O . ARG B 1 200 ? -6.703 -9.266 5.742 1 98.44 200 ARG B O 1
ATOM 4122 N N . THR B 1 201 ? -8.031 -10.32 7.125 1 98.44 201 THR B N 1
ATOM 4123 C CA . THR B 1 201 ? -9.234 -10.281 6.293 1 98.44 201 THR B CA 1
ATOM 4124 C C . THR B 1 201 ? -10.445 -9.859 7.117 1 98.44 201 THR B C 1
ATOM 4126 O O . THR B 1 201 ? -10.469 -10.039 8.336 1 98.44 201 THR B O 1
ATOM 4129 N N . TRP B 1 202 ? -11.375 -9.195 6.473 1 97.81 202 TRP B N 1
ATOM 4130 C CA . TRP B 1 202 ? -12.594 -8.789 7.168 1 97.81 202 TRP B CA 1
ATOM 4131 C C . TRP B 1 202 ? -13.781 -8.75 6.211 1 97.81 202 TRP B C 1
ATOM 4133 O O . TRP B 1 202 ? -13.609 -8.828 4.992 1 97.81 202 TRP B O 1
ATOM 4143 N N . ASN B 1 203 ? -14.992 -8.844 6.793 1 96.62 203 ASN B N 1
ATOM 4144 C CA . ASN B 1 203 ? -16.25 -8.695 6.059 1 96.62 203 ASN B CA 1
ATOM 4145 C C . ASN B 1 203 ? -16.719 -7.246 6.031 1 96.62 203 ASN B C 1
ATOM 4147 O O . ASN B 1 203 ? -16.906 -6.633 7.082 1 96.62 203 ASN B O 1
ATOM 4151 N N . ALA B 1 204 ? -16.828 -6.707 4.793 1 96.75 204 ALA B N 1
ATOM 4152 C CA . ALA B 1 204 ? -17.156 -5.289 4.668 1 96.75 204 ALA B CA 1
ATOM 4153 C C . ALA B 1 204 ? -18.469 -5.098 3.91 1 96.75 204 ALA B C 1
ATOM 4155 O O . ALA B 1 204 ? -19.469 -4.695 4.496 1 96.75 204 ALA B O 1
ATOM 4156 N N . LEU B 1 205 ? -18.531 -5.488 2.658 1 95.81 205 LEU B N 1
ATOM 4157 C CA . LEU B 1 205 ? -19.672 -5.191 1.803 1 95.81 205 LEU B CA 1
ATOM 4158 C C . LEU B 1 205 ? -20.641 -6.367 1.765 1 95.81 205 LEU B C 1
ATOM 4160 O O . LEU B 1 205 ? -21.859 -6.176 1.64 1 95.81 205 LEU B O 1
ATOM 4164 N N . ALA B 1 206 ? -20.109 -7.559 1.751 1 95.62 206 ALA B N 1
ATOM 4165 C CA . ALA B 1 206 ? -20.969 -8.742 1.693 1 95.62 206 ALA B CA 1
ATOM 4166 C C . ALA B 1 206 ? -21.547 -9.07 3.066 1 95.62 206 ALA B C 1
ATOM 4168 O O . ALA B 1 206 ? -21.469 -10.219 3.523 1 95.62 206 ALA B O 1
ATOM 4169 N N . ARG B 1 207 ? -22.297 -8.312 3.627 1 92.75 207 ARG B N 1
ATOM 4170 C CA . ARG B 1 207 ? -22.734 -8.391 5.02 1 92.75 207 ARG B CA 1
ATOM 4171 C C . ARG B 1 207 ? -23.719 -9.531 5.223 1 92.75 207 ARG B C 1
ATOM 4173 O O . ARG B 1 207 ? -23.812 -10.094 6.32 1 92.75 207 ARG B O 1
ATOM 4180 N N . GLU B 1 208 ? -24.344 -9.773 4.246 1 93.62 208 GLU B N 1
ATOM 4181 C CA . GLU B 1 208 ? -25.297 -10.875 4.348 1 93.62 208 GLU B CA 1
ATOM 4182 C C . GLU B 1 208 ? -24.578 -12.219 4.422 1 93.62 208 GLU B C 1
ATOM 4184 O O . GLU B 1 208 ? -25.203 -13.242 4.734 1 93.62 208 GLU B O 1
ATOM 4189 N N . HIS B 1 209 ? -23.344 -12.141 4.113 1 95.75 209 HIS B N 1
ATOM 4190 C CA . HIS B 1 209 ? -22.5 -13.328 4.18 1 95.75 209 HIS B CA 1
ATOM 4191 C C . HIS B 1 209 ? -21.281 -13.086 5.047 1 95.75 209 HIS B C 1
ATOM 4193 O O . HIS B 1 209 ? -20.156 -13.039 4.535 1 95.75 209 HIS B O 1
ATOM 4199 N N . PRO B 1 210 ? -21.516 -13.18 6.324 1 93.25 210 PRO B N 1
ATOM 4200 C CA . PRO B 1 210 ? -20.469 -12.734 7.246 1 93.25 210 PRO B CA 1
ATOM 4201 C C . PRO B 1 210 ? -19.219 -13.625 7.203 1 93.25 210 PRO B C 1
ATOM 4203 O O . PRO B 1 210 ? -18.141 -13.195 7.59 1 93.25 210 PRO B O 1
ATOM 4206 N N . HIS B 1 211 ? -19.406 -14.812 6.684 1 95 211 HIS B N 1
ATOM 4207 C CA . HIS B 1 211 ? -18.25 -15.695 6.609 1 95 211 HIS B CA 1
ATOM 4208 C C . HIS B 1 211 ? -17.344 -15.328 5.438 1 95 211 HIS B C 1
ATOM 4210 O O . HIS B 1 211 ? -16.172 -15.727 5.398 1 95 211 HIS B O 1
ATOM 4216 N N . PHE B 1 212 ? -17.938 -14.695 4.508 1 96.69 212 PHE B N 1
ATOM 4217 C CA . PHE B 1 212 ? -17.156 -14.25 3.355 1 96.69 212 PHE B CA 1
ATOM 4218 C C . PHE B 1 212 ? -16.422 -12.953 3.668 1 96.69 212 PHE B C 1
ATOM 4220 O O . PHE B 1 212 ? -17.016 -11.883 3.703 1 96.69 212 PHE B O 1
ATOM 4227 N N . ARG B 1 213 ? -15.219 -13.07 3.865 1 97.62 213 ARG B N 1
ATOM 4228 C CA . ARG B 1 213 ? -14.359 -11.922 4.141 1 97.62 213 ARG B CA 1
ATOM 4229 C C . ARG B 1 213 ? -13.859 -11.281 2.848 1 97.62 213 ARG B C 1
ATOM 4231 O O . ARG B 1 213 ? -12.875 -11.742 2.264 1 97.62 213 ARG B O 1
ATOM 4238 N N . ASP B 1 214 ? -14.492 -10.203 2.559 1 98.25 214 ASP B N 1
ATOM 4239 C CA . ASP B 1 214 ? -14.352 -9.672 1.208 1 98.25 214 ASP B CA 1
ATOM 4240 C C . ASP B 1 214 ? -13.266 -8.594 1.157 1 98.25 214 ASP B C 1
ATOM 4242 O O . ASP B 1 214 ? -13.047 -7.977 0.112 1 98.25 214 ASP B O 1
ATOM 4246 N N . GLY B 1 215 ? -12.602 -8.328 2.271 1 98.25 215 GLY B N 1
ATOM 4247 C CA . GLY B 1 215 ? -11.398 -7.516 2.307 1 98.25 215 GLY B CA 1
ATOM 4248 C C . GLY B 1 215 ? -10.188 -8.266 2.848 1 98.25 215 GLY B C 1
ATOM 4249 O O . GLY B 1 215 ? -10.32 -9.109 3.734 1 98.25 215 GLY B O 1
ATOM 4250 N N . GLY B 1 216 ? -9.016 -7.977 2.336 1 98.81 216 GLY B N 1
ATOM 4251 C CA . GLY B 1 216 ? -7.762 -8.57 2.781 1 98.81 216 GLY B CA 1
ATOM 4252 C C . GLY B 1 216 ? -6.566 -7.656 2.605 1 98.81 216 GLY B C 1
ATOM 4253 O O . GLY B 1 216 ? -6.504 -6.891 1.642 1 98.81 216 GLY B O 1
ATOM 4254 N N . GLN B 1 217 ? -5.699 -7.738 3.602 1 98.88 217 GLN B N 1
ATOM 4255 C CA . GLN B 1 217 ? -4.461 -6.969 3.539 1 98.88 217 GLN B CA 1
ATOM 4256 C C . GLN B 1 217 ? -3.277 -7.789 4.047 1 98.88 217 GLN B C 1
ATOM 4258 O O . GLN B 1 217 ? -3.416 -8.578 4.984 1 98.88 217 GLN B O 1
ATOM 4263 N N . ILE B 1 218 ? -2.117 -7.586 3.408 1 98.94 218 ILE B N 1
ATOM 4264 C CA . ILE B 1 218 ? -0.908 -8.258 3.877 1 98.94 218 ILE B CA 1
ATOM 4265 C C . ILE B 1 218 ? 0.237 -7.25 3.967 1 98.94 218 ILE B C 1
ATOM 4267 O O . ILE B 1 218 ? 0.267 -6.266 3.221 1 98.94 218 ILE B O 1
ATOM 4271 N N . MET B 1 219 ? 1.136 -7.441 4.828 1 98.94 219 MET B N 1
ATOM 4272 C CA . MET B 1 219 ? 2.445 -6.812 4.973 1 98.94 219 MET B CA 1
ATOM 4273 C C . MET B 1 219 ? 3.551 -7.859 5.031 1 98.94 219 MET B C 1
ATOM 4275 O O . MET B 1 219 ? 3.553 -8.719 5.918 1 98.94 219 MET B O 1
ATOM 4279 N N . ALA B 1 220 ? 4.426 -7.785 4.098 1 98.88 220 ALA B N 1
ATOM 4280 C CA . ALA B 1 220 ? 5.469 -8.805 3.992 1 98.88 220 ALA B CA 1
ATOM 4281 C C . ALA B 1 220 ? 6.801 -8.188 3.57 1 98.88 220 ALA B C 1
ATOM 4283 O O . ALA B 1 220 ? 6.871 -6.988 3.285 1 98.88 220 ALA B O 1
ATOM 4284 N N . SER B 1 221 ? 7.875 -9.008 3.582 1 98.69 221 SER B N 1
ATOM 4285 C CA . SER B 1 221 ? 9.18 -8.586 3.094 1 98.69 221 SER B CA 1
ATOM 4286 C C . SER B 1 221 ? 9.766 -9.609 2.125 1 98.69 221 SER B C 1
ATOM 4288 O O . SER B 1 221 ? 9.43 -10.797 2.186 1 98.69 221 SER B O 1
ATOM 4290 N N . LEU B 1 222 ? 10.516 -9.086 1.268 1 98.75 222 LEU B N 1
ATOM 4291 C CA . LEU B 1 222 ? 11.281 -9.922 0.347 1 98.75 222 LEU B CA 1
ATOM 4292 C C . LEU B 1 222 ? 12.68 -10.195 0.887 1 98.75 222 LEU B C 1
ATOM 4294 O O . LEU B 1 222 ? 13.039 -9.695 1.956 1 98.75 222 LEU B O 1
ATOM 4298 N N . GLY B 1 223 ? 13.445 -10.969 0.15 1 97.69 223 GLY B N 1
ATOM 4299 C CA . GLY B 1 223 ? 14.742 -11.453 0.588 1 97.69 223 GLY B CA 1
ATOM 4300 C C . GLY B 1 223 ? 15.742 -10.336 0.832 1 97.69 223 GLY B C 1
ATOM 4301 O O . GLY B 1 223 ? 16.672 -10.492 1.629 1 97.69 223 GLY B O 1
ATOM 4302 N N . ASN B 1 224 ? 15.562 -9.297 0.232 1 96.81 224 ASN B N 1
ATOM 4303 C CA . ASN B 1 224 ? 16.469 -8.172 0.414 1 96.81 224 ASN B CA 1
ATOM 4304 C C . ASN B 1 224 ? 15.906 -7.133 1.379 1 96.81 224 ASN B C 1
ATOM 4306 O O . ASN B 1 224 ? 16.281 -5.961 1.332 1 96.81 224 ASN B O 1
ATOM 4310 N N . ALA B 1 225 ? 14.953 -7.469 2.066 1 95.06 225 ALA B N 1
ATOM 4311 C CA . ALA B 1 225 ? 14.305 -6.691 3.119 1 95.06 225 ALA B CA 1
ATOM 4312 C C . ALA B 1 225 ? 13.305 -5.707 2.531 1 95.06 225 ALA B C 1
ATOM 4314 O O . ALA B 1 225 ? 12.711 -4.906 3.26 1 95.06 225 ALA B O 1
ATOM 4315 N N . CYS B 1 226 ? 13.117 -5.758 1.223 1 98.44 226 CYS B N 1
ATOM 4316 C CA . CYS B 1 226 ? 12.07 -4.957 0.595 1 98.44 226 CYS B CA 1
ATOM 4317 C C . CYS B 1 226 ? 10.734 -5.168 1.291 1 98.44 226 CYS B C 1
ATOM 4319 O O . CYS B 1 226 ? 10.352 -6.305 1.577 1 98.44 226 CYS B O 1
ATOM 4321 N N . GLY B 1 227 ? 10.094 -4.043 1.578 1 98.69 227 GLY B N 1
ATOM 4322 C CA . GLY B 1 227 ? 8.766 -4.148 2.15 1 98.69 227 GLY B CA 1
ATOM 4323 C C . GLY B 1 227 ? 7.668 -4.23 1.103 1 98.69 227 GLY B C 1
ATOM 4324 O O . GLY B 1 227 ? 7.723 -3.539 0.084 1 98.69 227 GLY B O 1
ATOM 4325 N N . VAL B 1 228 ? 6.684 -5.082 1.357 1 98.94 228 VAL B N 1
ATOM 4326 C CA . VAL B 1 228 ? 5.559 -5.258 0.446 1 98.94 228 VAL B CA 1
ATOM 4327 C C . VAL B 1 228 ? 4.246 -5.055 1.199 1 98.94 228 VAL B C 1
ATOM 4329 O O . VAL B 1 228 ? 4.008 -5.691 2.229 1 98.94 228 VAL B O 1
ATOM 4332 N N . LEU B 1 229 ? 3.443 -4.082 0.69 1 98.94 229 LEU B N 1
ATOM 4333 C CA . LEU B 1 229 ? 2.072 -3.904 1.156 1 98.94 229 LEU B CA 1
ATOM 4334 C C . LEU B 1 229 ? 1.074 -4.281 0.066 1 98.94 229 LEU B C 1
ATOM 4336 O O . LEU B 1 229 ? 1.197 -3.836 -1.076 1 98.94 229 LEU B O 1
ATOM 4340 N N . GLY B 1 230 ? 0.138 -5.109 0.413 1 98.88 230 GLY B N 1
ATOM 4341 C CA . GLY B 1 230 ? -0.899 -5.516 -0.522 1 98.88 230 GLY B CA 1
ATOM 4342 C C . GLY B 1 230 ? -2.301 -5.332 0.027 1 98.88 230 GLY B C 1
ATOM 4343 O O . GLY B 1 230 ? -2.572 -5.68 1.178 1 98.88 230 GLY B O 1
ATOM 4344 N N . ASP B 1 231 ? -3.16 -4.77 -0.729 1 98.81 231 ASP B N 1
ATOM 4345 C CA . ASP B 1 231 ? -4.578 -4.582 -0.434 1 98.81 231 ASP B CA 1
ATOM 4346 C C . ASP B 1 231 ? -5.449 -5.246 -1.496 1 98.81 231 ASP B C 1
ATOM 4348 O O . ASP B 1 231 ? -5.426 -4.852 -2.664 1 98.81 231 ASP B O 1
ATOM 4352 N N . VAL B 1 232 ? -6.184 -6.281 -1.075 1 98.75 232 VAL B N 1
ATOM 4353 C CA . VAL B 1 232 ? -7.078 -6.988 -1.987 1 98.75 232 VAL B CA 1
ATOM 4354 C C . VAL B 1 232 ? -8.484 -7.027 -1.401 1 98.75 232 VAL B C 1
ATOM 4356 O O . VAL B 1 232 ? -8.656 -7.188 -0.19 1 98.75 232 VAL B O 1
ATOM 4359 N N . SER B 1 233 ? -9.484 -6.84 -2.334 1 98.56 233 SER B N 1
ATOM 4360 C CA . SER B 1 233 ? -10.867 -6.809 -1.874 1 98.56 233 SER B CA 1
ATOM 4361 C C . SER B 1 233 ? -11.844 -6.973 -3.037 1 98.56 233 SER B C 1
ATOM 4363 O O . SER B 1 233 ? -11.43 -7.059 -4.195 1 98.56 233 SER B O 1
ATOM 4365 N N . TYR B 1 234 ? -13.023 -7.129 -2.65 1 98 234 TYR B N 1
ATOM 4366 C CA . TYR B 1 234 ? -14.133 -7.059 -3.594 1 98 234 TYR B CA 1
ATOM 4367 C C . TYR B 1 234 ? -14.867 -5.727 -3.477 1 98 234 TYR B C 1
ATOM 4369 O O . TYR B 1 234 ? -16.094 -5.68 -3.516 1 98 234 TYR B O 1
ATOM 4377 N N . PHE B 1 235 ? -14.039 -4.539 -3.377 1 97.94 235 PHE B N 1
ATOM 4378 C CA . PHE B 1 235 ? -14.602 -3.225 -3.086 1 97.94 235 PHE B CA 1
ATOM 4379 C C . PHE B 1 235 ? -14.758 -2.406 -4.363 1 97.94 235 PHE B C 1
ATOM 4381 O O . PHE B 1 235 ? -15.312 -1.309 -4.34 1 97.94 235 PHE B O 1
ATOM 4388 N N . MET B 1 236 ? -14.281 -2.947 -5.523 1 97.44 236 MET B N 1
ATOM 4389 C CA . MET B 1 236 ? -14.414 -2.188 -6.762 1 97.44 236 MET B CA 1
ATOM 4390 C C . MET B 1 236 ? -15.883 -1.942 -7.09 1 97.44 236 MET B C 1
ATOM 4392 O O . MET B 1 236 ? -16.703 -2.852 -6.98 1 97.44 236 MET B O 1
ATOM 4396 N N . PRO B 1 237 ? -16.188 -0.656 -7.488 1 97.25 237 PRO B N 1
ATOM 4397 C CA . PRO B 1 237 ? -17.578 -0.41 -7.871 1 97.25 237 PRO B CA 1
ATOM 4398 C C . PRO B 1 237 ? -18.078 -1.388 -8.93 1 97.25 237 PRO B C 1
ATOM 4400 O O . PRO B 1 237 ? -17.453 -1.527 -9.992 1 97.25 237 PRO B O 1
ATOM 4403 N N . ASN B 1 238 ? -19.188 -1.983 -8.633 1 95.31 238 ASN B N 1
ATOM 4404 C CA . ASN B 1 238 ? -19.719 -3.021 -9.516 1 95.31 238 ASN B CA 1
ATOM 4405 C C . ASN B 1 238 ? -19.984 -2.484 -10.914 1 95.31 238 ASN B C 1
ATOM 4407 O O . ASN B 1 238 ? -19.766 -3.189 -11.906 1 95.31 238 ASN B O 1
ATOM 4411 N N . SER B 1 239 ? -20.406 -1.254 -11.023 1 95.94 239 SER B N 1
ATOM 4412 C CA . SER B 1 239 ? -20.781 -0.666 -12.305 1 95.94 239 SER B CA 1
ATOM 4413 C C . SER B 1 239 ? -19.562 -0.451 -13.195 1 95.94 239 SER B C 1
ATOM 4415 O O . SER B 1 239 ? -19.703 -0.258 -14.406 1 95.94 239 SER B O 1
ATOM 4417 N N . MET B 1 240 ? -18.391 -0.524 -12.625 1 93.88 240 MET B N 1
ATOM 4418 C CA . MET B 1 240 ? -17.203 -0.268 -13.422 1 93.88 240 MET B CA 1
ATOM 4419 C C . MET B 1 240 ? -16.391 -1.545 -13.617 1 93.88 240 MET B C 1
ATOM 4421 O O . MET B 1 240 ? -15.508 -1.598 -14.469 1 93.88 240 MET B O 1
ATOM 4425 N N . GLY B 1 241 ? -16.828 -2.486 -12.914 1 89.38 241 GLY B N 1
ATOM 4426 C CA . GLY B 1 241 ? -16.188 -3.783 -13.062 1 89.38 241 GLY B CA 1
ATOM 4427 C C . GLY B 1 241 ? -14.672 -3.725 -12.898 1 89.38 241 GLY B C 1
ATOM 4428 O O . GLY B 1 241 ? -14.172 -3.201 -11.906 1 89.38 241 GLY B O 1
ATOM 4429 N N . TYR B 1 242 ? -13.914 -4.098 -13.922 1 91.38 242 TYR B N 1
ATOM 4430 C CA . TYR B 1 242 ? -12.469 -4.246 -13.867 1 91.38 242 TYR B CA 1
ATOM 4431 C C . TYR B 1 242 ? -11.773 -3.129 -14.641 1 91.38 242 TYR B C 1
ATOM 4433 O O . TYR B 1 242 ? -10.578 -3.221 -14.938 1 91.38 242 TYR B O 1
ATOM 4441 N N . SER B 1 243 ? -12.422 -2.113 -14.945 1 93.38 243 SER B N 1
ATOM 4442 C CA . SER B 1 243 ? -11.93 -1.143 -15.922 1 93.38 243 SER B CA 1
ATOM 4443 C C . SER B 1 243 ? -11.172 -0.008 -15.234 1 93.38 243 SER B C 1
ATOM 4445 O O . SER B 1 243 ? -10.5 0.785 -15.898 1 93.38 243 SER B O 1
ATOM 4447 N N . LEU B 1 244 ? -11.328 0.065 -13.844 1 94.25 244 LEU B N 1
ATOM 4448 C CA . LEU B 1 244 ? -10.656 1.165 -13.156 1 94.25 244 LEU B CA 1
ATOM 4449 C C . LEU B 1 244 ? -9.141 1.035 -13.273 1 94.25 244 LEU B C 1
ATOM 4451 O O . LEU B 1 244 ? -8.602 -0.073 -13.219 1 94.25 244 LEU B O 1
ATOM 4455 N N . PRO B 1 245 ? -8.406 2.213 -13.359 1 91.81 245 PRO B N 1
ATOM 4456 C CA . PRO B 1 245 ? -6.941 2.188 -13.438 1 91.81 245 PRO B CA 1
ATOM 4457 C C . PRO B 1 245 ? -6.297 1.583 -12.188 1 91.81 245 PRO B C 1
ATOM 4459 O O . PRO B 1 245 ? -5.102 1.278 -12.195 1 91.81 245 PRO B O 1
ATOM 4462 N N . HIS B 1 246 ? -7.195 1.396 -11.109 1 94.44 246 HIS B N 1
ATOM 4463 C CA . HIS B 1 246 ? -6.715 0.83 -9.852 1 94.44 246 HIS B CA 1
ATOM 4464 C C . HIS B 1 246 ? -6.645 -0.692 -9.922 1 94.44 246 HIS B C 1
ATOM 4466 O O . HIS B 1 246 ? -6.055 -1.334 -9.055 1 94.44 246 HIS B O 1
ATOM 4472 N N . TYR B 1 247 ? -7.207 -1.283 -10.977 1 97.38 247 TYR B N 1
ATOM 4473 C CA . TYR B 1 247 ? -7.211 -2.738 -11.094 1 97.38 247 TYR B CA 1
ATOM 4474 C C . TYR B 1 247 ? -5.801 -3.275 -11.289 1 97.38 247 TYR B C 1
ATOM 4476 O O . TYR B 1 247 ? -5.23 -3.162 -12.375 1 97.38 247 TYR B O 1
ATOM 4484 N N . TRP B 1 248 ? -5.234 -3.857 -10.133 1 98.19 248 TRP B N 1
ATOM 4485 C CA . TRP B 1 248 ? -3.885 -4.398 -10 1 98.19 248 TRP B CA 1
ATOM 4486 C C . TRP B 1 248 ? -2.84 -3.318 -10.266 1 98.19 248 TRP B C 1
ATOM 4488 O O . TRP B 1 248 ? -1.849 -3.564 -10.961 1 98.19 248 TRP B O 1
ATOM 4498 N N . ARG B 1 249 ? -3.07 -2.203 -9.773 1 98.31 249 ARG B N 1
ATOM 4499 C CA . ARG B 1 249 ? -2.01 -1.2 -9.734 1 98.31 249 ARG B CA 1
ATOM 4500 C C . ARG B 1 249 ? -0.852 -1.656 -8.852 1 98.31 249 ARG B C 1
ATOM 4502 O O . ARG B 1 249 ? -1.066 -2.137 -7.738 1 98.31 249 ARG B O 1
ATOM 4509 N N . MET B 1 250 ? 0.358 -1.577 -9.344 1 98.62 250 MET B N 1
ATOM 4510 C CA . MET B 1 250 ? 1.576 -1.932 -8.617 1 98.62 250 MET B CA 1
ATOM 4511 C C . MET B 1 250 ? 2.605 -0.811 -8.703 1 98.62 250 MET B C 1
ATOM 4513 O O . MET B 1 250 ? 2.867 -0.283 -9.789 1 98.62 250 MET B O 1
ATOM 4517 N N . THR B 1 251 ? 3.105 -0.448 -7.594 1 98.81 251 THR B N 1
ATOM 4518 C CA . THR B 1 251 ? 4.156 0.559 -7.492 1 98.81 251 THR B CA 1
ATOM 4519 C C . THR B 1 251 ? 5.418 -0.038 -6.879 1 98.81 251 THR B C 1
ATOM 4521 O O . THR B 1 251 ? 5.355 -0.695 -5.836 1 98.81 251 THR B O 1
ATOM 4524 N N . PHE B 1 252 ? 6.539 0.11 -7.516 1 98.88 252 PHE B N 1
ATOM 4525 C CA . PHE B 1 252 ? 7.84 -0.358 -7.055 1 98.88 252 PHE B CA 1
ATOM 4526 C C . PHE B 1 252 ? 8.789 0.814 -6.82 1 98.88 252 PHE B C 1
ATOM 4528 O O . PHE B 1 252 ? 9.039 1.606 -7.73 1 98.88 252 PHE B O 1
ATOM 4535 N N . TRP B 1 253 ? 9.25 0.924 -5.621 1 98.75 253 TRP B N 1
ATOM 4536 C CA . TRP B 1 253 ? 10.273 1.909 -5.281 1 98.75 253 TRP B CA 1
ATOM 4537 C C . TRP B 1 253 ? 11.648 1.256 -5.184 1 98.75 253 TRP B C 1
ATOM 4539 O O . TRP B 1 253 ? 11.844 0.319 -4.406 1 98.75 253 TRP B O 1
ATOM 4549 N N . GLY B 1 254 ? 12.516 1.757 -5.949 1 98.5 254 GLY B N 1
ATOM 4550 C CA . GLY B 1 254 ? 13.875 1.241 -5.926 1 98.5 254 GLY B CA 1
ATOM 4551 C C . GLY B 1 254 ? 14.906 2.287 -5.539 1 98.5 254 GLY B C 1
ATOM 4552 O O . GLY B 1 254 ? 14.547 3.418 -5.199 1 98.5 254 GLY B O 1
ATOM 4553 N N . GLU B 1 255 ? 16.109 1.922 -5.613 1 97.12 255 GLU B N 1
ATOM 4554 C CA . GLU B 1 255 ? 17.234 2.762 -5.195 1 97.12 255 GLU B CA 1
ATOM 4555 C C . GLU B 1 255 ? 17.359 3.994 -6.09 1 97.12 255 GLU B C 1
ATOM 4557 O O . GLU B 1 255 ? 17.812 5.047 -5.637 1 97.12 255 GLU B O 1
ATOM 4562 N N . LYS B 1 256 ? 16.953 3.857 -7.289 1 97.88 256 LYS B N 1
ATOM 4563 C CA . LYS B 1 256 ? 17.234 4.918 -8.25 1 97.88 256 LYS B CA 1
ATOM 4564 C C . LYS B 1 256 ? 15.945 5.551 -8.773 1 97.88 256 LYS B C 1
ATOM 4566 O O . LYS B 1 256 ? 15.984 6.434 -9.625 1 97.88 256 LYS B O 1
ATOM 4571 N N . GLY B 1 257 ? 14.875 5.059 -8.258 1 98.06 257 GLY B N 1
ATOM 4572 C CA . GLY B 1 257 ? 13.617 5.594 -8.75 1 98.06 257 GLY B CA 1
ATOM 4573 C C . GLY B 1 257 ? 12.445 4.672 -8.5 1 98.06 257 GLY B C 1
ATOM 4574 O O . GLY B 1 257 ? 12.523 3.766 -7.668 1 98.06 257 GLY B O 1
ATOM 4575 N N . MET B 1 258 ? 11.375 4.969 -9.234 1 98.56 258 MET B N 1
ATOM 4576 C CA . MET B 1 258 ? 10.156 4.176 -9.055 1 98.56 258 MET B CA 1
ATOM 4577 C C . MET B 1 258 ? 9.445 3.959 -10.391 1 98.56 258 MET B C 1
ATOM 4579 O O . MET B 1 258 ? 9.641 4.727 -11.328 1 98.56 258 MET B O 1
ATOM 4583 N N . VAL B 1 259 ? 8.695 2.844 -10.539 1 98.81 259 VAL B N 1
ATOM 4584 C CA . VAL B 1 259 ? 7.824 2.539 -11.672 1 98.81 259 VAL B CA 1
ATOM 4585 C C . VAL B 1 259 ? 6.438 2.145 -11.172 1 98.81 259 VAL B C 1
ATOM 4587 O O . VAL B 1 259 ? 6.301 1.583 -10.078 1 98.81 259 VAL B O 1
ATOM 4590 N N . GLU B 1 260 ? 5.438 2.523 -11.922 1 98.69 260 GLU B N 1
ATOM 4591 C CA . GLU B 1 260 ? 4.051 2.195 -11.602 1 98.69 260 GLU B CA 1
ATOM 4592 C C . GLU B 1 260 ? 3.248 1.899 -12.867 1 98.69 260 GLU B C 1
ATOM 4594 O O . GLU B 1 260 ? 3.393 2.592 -13.875 1 98.69 260 GLU B O 1
ATOM 4599 N N . THR B 1 261 ? 2.467 0.885 -12.781 1 98.5 261 THR B N 1
ATOM 4600 C CA . THR B 1 261 ? 1.472 0.613 -13.812 1 98.5 261 THR B CA 1
ATOM 4601 C C . THR B 1 261 ? 0.297 -0.172 -13.234 1 98.5 261 THR B C 1
ATOM 4603 O O . THR B 1 261 ? 0.215 -0.378 -12.023 1 98.5 261 THR B O 1
ATOM 4606 N N . SER B 1 262 ? -0.738 -0.449 -13.977 1 97.56 262 SER B N 1
ATOM 4607 C CA . SER B 1 262 ? -1.852 -1.346 -13.688 1 97.56 262 SER B CA 1
ATOM 4608 C C . SER B 1 262 ? -2.195 -2.211 -14.891 1 97.56 262 SER B C 1
ATOM 4610 O O . SER B 1 262 ? -1.685 -1.984 -15.992 1 97.56 262 SER B O 1
ATOM 4612 N N . THR B 1 263 ? -2.955 -3.283 -14.688 1 96.75 263 THR B N 1
ATOM 4613 C CA . THR B 1 263 ? -3.234 -4.195 -15.789 1 96.75 263 THR B CA 1
ATOM 4614 C C . THR B 1 263 ? -4.168 -3.543 -16.812 1 96.75 263 THR B C 1
ATOM 4616 O O . THR B 1 263 ? -4.328 -4.047 -17.922 1 96.75 263 THR B O 1
ATOM 4619 N N . THR B 1 264 ? -4.742 -2.344 -16.453 1 95.5 264 THR B N 1
ATOM 4620 C CA . THR B 1 264 ? -5.598 -1.64 -17.406 1 95.5 264 THR B CA 1
ATOM 4621 C C . THR B 1 264 ? -4.863 -0.444 -18.016 1 95.5 264 THR B C 1
ATOM 4623 O O . THR B 1 264 ? -5.418 0.27 -18.844 1 95.5 264 THR B O 1
ATOM 4626 N N . ALA B 1 265 ? -3.588 -0.29 -17.609 1 96.06 265 ALA B N 1
ATOM 4627 C CA . ALA B 1 265 ? -2.838 0.865 -18.094 1 96.06 265 ALA B CA 1
ATOM 4628 C C . ALA B 1 265 ? -2.316 0.626 -19.5 1 96.06 265 ALA B C 1
ATOM 4630 O O . ALA B 1 265 ? -2.156 -0.521 -19.922 1 96.06 265 ALA B O 1
ATOM 4631 N N . ASP B 1 266 ? -2.096 1.729 -20.203 1 97.12 266 ASP B N 1
ATOM 4632 C CA . ASP B 1 266 ? -1.551 1.638 -21.562 1 97.12 266 ASP B CA 1
ATOM 4633 C C . ASP B 1 266 ? -0.067 1.996 -21.578 1 97.12 266 ASP B C 1
ATOM 4635 O O . ASP B 1 266 ? 0.556 2.027 -22.641 1 97.12 266 ASP B O 1
ATOM 4639 N N . SER B 1 267 ? 0.474 2.275 -20.422 1 98.56 267 SER B N 1
ATOM 4640 C CA . SER B 1 267 ? 1.89 2.602 -20.297 1 98.56 267 SER B CA 1
ATOM 4641 C C . SER B 1 267 ? 2.381 2.344 -18.875 1 98.56 267 SER B C 1
ATOM 4643 O O . SER B 1 267 ? 1.595 1.987 -18 1 98.56 267 SER B O 1
ATOM 4645 N N . ILE B 1 268 ? 3.693 2.426 -18.672 1 98.69 268 ILE B N 1
ATOM 4646 C CA . ILE B 1 268 ? 4.328 2.342 -17.359 1 98.69 268 ILE B CA 1
ATOM 4647 C C . ILE B 1 268 ? 4.93 3.695 -16.984 1 98.69 268 ILE B C 1
ATOM 4649 O O . ILE B 1 268 ? 5.715 4.262 -17.75 1 98.69 268 ILE B O 1
ATOM 4653 N N . LEU B 1 269 ? 4.504 4.211 -15.875 1 98.56 269 LEU B N 1
ATOM 4654 C CA . LEU B 1 269 ? 5.105 5.438 -15.352 1 98.56 269 LEU B CA 1
ATOM 4655 C C . LEU B 1 269 ? 6.473 5.156 -14.742 1 98.56 269 LEU B C 1
ATOM 4657 O O . LEU B 1 269 ? 6.617 4.246 -13.922 1 98.56 269 LEU B O 1
ATOM 4661 N N . VAL B 1 270 ? 7.484 5.906 -15.133 1 98.62 270 VAL B N 1
ATOM 4662 C CA . VAL B 1 270 ? 8.852 5.785 -14.648 1 98.62 270 VAL B CA 1
ATOM 4663 C C . VAL B 1 270 ? 9.328 7.133 -14.109 1 98.62 270 VAL B C 1
ATOM 4665 O O . VAL B 1 270 ? 9.258 8.148 -14.805 1 98.62 270 VAL B O 1
ATOM 4668 N N . ALA B 1 271 ? 9.742 7.152 -12.883 1 98.62 271 ALA B N 1
ATOM 4669 C CA . ALA B 1 271 ? 10.414 8.312 -12.297 1 98.62 271 ALA B CA 1
ATOM 4670 C C . ALA B 1 271 ? 11.797 7.934 -11.773 1 98.62 271 ALA B C 1
ATOM 4672 O O . ALA B 1 271 ? 11.922 7.18 -10.805 1 98.62 271 ALA B O 1
ATOM 4673 N N . LEU B 1 272 ? 12.836 8.492 -12.359 1 98.06 272 LEU B N 1
ATOM 4674 C CA . LEU B 1 272 ? 14.211 8.148 -12.047 1 98.06 272 LEU B CA 1
ATOM 4675 C C . LEU B 1 272 ? 14.945 9.336 -11.43 1 98.06 272 LEU B C 1
ATOM 4677 O O . LEU B 1 272 ? 14.773 10.477 -11.875 1 98.06 272 LEU B O 1
ATOM 4681 N N . ASP B 1 273 ? 15.617 9.016 -10.406 1 97.19 273 ASP B N 1
ATOM 4682 C CA . ASP B 1 273 ? 16.5 10.047 -9.867 1 97.19 273 ASP B CA 1
ATOM 4683 C C . ASP B 1 273 ? 17.453 10.562 -10.945 1 97.19 273 ASP B C 1
ATOM 4685 O O . ASP B 1 273 ? 18 9.781 -11.719 1 97.19 273 ASP B O 1
ATOM 4689 N N . GLY B 1 274 ? 17.656 11.812 -10.914 1 96.62 274 GLY B N 1
ATOM 4690 C CA . GLY B 1 274 ? 18.469 12.461 -11.93 1 96.62 274 GLY B CA 1
ATOM 4691 C C . GLY B 1 274 ? 17.656 13.031 -13.07 1 96.62 274 GLY B C 1
ATOM 4692 O O . GLY B 1 274 ? 18.141 13.875 -13.828 1 96.62 274 GLY B O 1
ATOM 4693 N N . GLU B 1 275 ? 16.438 12.562 -13.203 1 97.19 275 GLU B N 1
ATOM 4694 C CA . GLU B 1 275 ? 15.547 13.148 -14.203 1 97.19 275 GLU B CA 1
ATOM 4695 C C . GLU B 1 275 ? 14.617 14.188 -13.578 1 97.19 275 GLU B C 1
ATOM 4697 O O . GLU B 1 275 ? 14.258 14.086 -12.406 1 97.19 275 GLU B O 1
ATOM 4702 N N . PRO B 1 276 ? 14.336 15.172 -14.383 1 94.19 276 PRO B N 1
ATOM 4703 C CA . PRO B 1 276 ? 13.578 16.297 -13.82 1 94.19 276 PRO B CA 1
ATOM 4704 C C . PRO B 1 276 ? 12.094 15.984 -13.656 1 94.19 276 PRO B C 1
ATOM 4706 O O . PRO B 1 276 ? 11.398 16.656 -12.891 1 94.19 276 PRO B O 1
ATOM 4709 N N . GLN B 1 277 ? 11.547 15.062 -14.539 1 95.44 277 GLN B N 1
ATOM 4710 C CA . GLN B 1 277 ? 10.133 14.703 -14.492 1 95.44 277 GLN B CA 1
ATOM 4711 C C . GLN B 1 277 ? 9.93 13.234 -14.836 1 95.44 277 GLN B C 1
ATOM 4713 O O . GLN B 1 277 ? 10.773 12.617 -15.484 1 95.44 277 GLN B O 1
ATOM 4718 N N . PRO B 1 278 ? 8.719 12.719 -14.383 1 97.5 278 PRO B N 1
ATOM 4719 C CA . PRO B 1 278 ? 8.422 11.336 -14.781 1 97.5 278 PRO B CA 1
ATOM 4720 C C . PRO B 1 278 ? 8.133 11.203 -16.266 1 97.5 278 PRO B C 1
ATOM 4722 O O . PRO B 1 278 ? 7.809 12.188 -16.938 1 97.5 278 PRO B O 1
ATOM 4725 N N . ARG B 1 279 ? 8.312 10 -16.75 1 97.81 279 ARG B N 1
ATOM 4726 C CA . ARG B 1 279 ? 7.961 9.695 -18.141 1 97.81 279 ARG B CA 1
ATOM 4727 C C . ARG B 1 279 ? 7.145 8.406 -18.219 1 97.81 279 ARG B C 1
ATOM 4729 O O . ARG B 1 279 ? 7.066 7.652 -17.25 1 97.81 279 ARG B O 1
ATOM 4736 N N . LEU B 1 280 ? 6.523 8.281 -19.359 1 98.12 280 LEU B N 1
ATOM 4737 C CA . LEU B 1 280 ? 5.719 7.102 -19.641 1 98.12 280 LEU B CA 1
ATOM 4738 C C . LEU B 1 280 ? 6.434 6.176 -20.625 1 98.12 280 LEU B C 1
ATOM 4740 O O . LEU B 1 280 ? 6.891 6.621 -21.672 1 98.12 280 LEU B O 1
ATOM 4744 N N . GLU B 1 281 ? 6.562 4.914 -20.25 1 98.44 281 GLU B N 1
ATOM 4745 C CA . GLU B 1 281 ? 7.137 3.875 -21.094 1 98.44 281 GLU B CA 1
ATOM 4746 C C . GLU B 1 281 ? 6.047 3.021 -21.734 1 98.44 281 GLU B C 1
ATOM 4748 O O . GLU B 1 281 ? 5.094 2.615 -21.062 1 98.44 281 GLU B O 1
ATOM 4753 N N . PRO B 1 282 ? 6.164 2.799 -23.047 1 98.19 282 PRO B N 1
ATOM 4754 C CA . PRO B 1 282 ? 5.164 1.956 -23.703 1 98.19 282 PRO B CA 1
ATOM 4755 C C . PRO B 1 282 ? 5.203 0.506 -23.234 1 98.19 282 PRO B C 1
ATOM 4757 O O . PRO B 1 282 ? 6.227 0.051 -22.703 1 98.19 282 PRO B O 1
ATOM 4760 N N . LEU B 1 283 ? 4.137 -0.119 -23.453 1 98.44 283 LEU B N 1
ATOM 4761 C CA . LEU B 1 283 ? 4.004 -1.504 -23.016 1 98.44 283 LEU B CA 1
ATOM 4762 C C . LEU B 1 283 ? 4.496 -2.465 -24.094 1 98.44 283 LEU B C 1
ATOM 4764 O O . LEU B 1 283 ? 4.281 -2.229 -25.281 1 98.44 283 LEU B O 1
ATOM 4768 N N . PRO B 1 284 ? 5.172 -3.594 -23.75 1 98.31 284 PRO B N 1
ATOM 4769 C CA . PRO B 1 284 ? 5.383 -4.695 -24.688 1 98.31 284 PRO B CA 1
ATOM 4770 C C . PRO B 1 284 ? 4.102 -5.477 -24.984 1 98.31 284 PRO B C 1
ATOM 4772 O O . PRO B 1 284 ? 3.078 -5.254 -24.328 1 98.31 284 PRO B O 1
ATOM 4775 N N . GLU B 1 285 ? 4.18 -6.277 -25.938 1 97.06 285 GLU B N 1
ATOM 4776 C CA . GLU B 1 285 ? 3.062 -7.168 -26.234 1 97.06 285 GLU B CA 1
ATOM 4777 C C . GLU B 1 285 ? 2.85 -8.18 -25.109 1 97.06 285 GLU B C 1
ATOM 4779 O O . GLU B 1 285 ? 3.803 -8.594 -24.453 1 97.06 285 GLU B O 1
ATOM 4784 N N . GLY B 1 286 ? 1.591 -8.602 -24.953 1 96.81 286 GLY B N 1
ATOM 4785 C CA . GLY B 1 286 ? 1.282 -9.68 -24.016 1 96.81 286 GLY B CA 1
ATOM 4786 C C . GLY B 1 286 ? 1.615 -11.055 -24.562 1 96.81 286 GLY B C 1
ATOM 4787 O O . GLY B 1 286 ? 2.146 -11.172 -25.672 1 96.81 286 GLY B O 1
ATOM 4788 N N . ASN B 1 287 ? 1.364 -12.07 -23.812 1 94.5 287 ASN B N 1
ATOM 4789 C CA . ASN B 1 287 ? 1.597 -13.469 -24.141 1 94.5 287 ASN B CA 1
ATOM 4790 C C . ASN B 1 287 ? 0.344 -14.312 -23.922 1 94.5 287 ASN B C 1
ATOM 4792 O O . ASN B 1 287 ? 0.283 -15.109 -23 1 94.5 287 ASN B O 1
ATOM 4796 N N . PRO B 1 288 ? -0.592 -14.133 -24.828 1 92.69 288 PRO B N 1
ATOM 4797 C CA . PRO B 1 288 ? -1.855 -14.852 -24.656 1 92.69 288 PRO B CA 1
ATOM 4798 C C . PRO B 1 288 ? -1.655 -16.359 -24.453 1 92.69 288 PRO B C 1
ATOM 4800 O O . PRO B 1 288 ? -0.878 -16.984 -25.188 1 92.69 288 PRO B O 1
ATOM 4803 N N . ALA B 1 289 ? -2.326 -16.938 -23.484 1 93.5 289 ALA B N 1
ATOM 4804 C CA . ALA B 1 289 ? -2.309 -18.359 -23.094 1 93.5 289 ALA B CA 1
ATOM 4805 C C . ALA B 1 289 ? -0.905 -18.797 -22.688 1 93.5 289 ALA B C 1
ATOM 4807 O O . ALA B 1 289 ? -0.54 -19.953 -22.844 1 93.5 289 ALA B O 1
ATOM 4808 N N . GLY B 1 290 ? -0.136 -17.797 -22.266 1 93.62 290 GLY B N 1
ATOM 4809 C CA . GLY B 1 290 ? 1.226 -18.109 -21.844 1 93.62 290 GLY B CA 1
ATOM 4810 C C . GLY B 1 290 ? 1.301 -19.172 -20.781 1 93.62 290 GLY B C 1
ATOM 4811 O O . GLY B 1 290 ? 2.17 -20.047 -20.828 1 93.62 290 GLY B O 1
ATOM 4812 N N . TYR B 1 291 ? 0.424 -19.203 -19.859 1 96.44 291 TYR B N 1
ATOM 4813 C CA . TYR B 1 291 ? 0.385 -20.219 -18.812 1 96.44 291 TYR B CA 1
ATOM 4814 C C . TYR B 1 291 ? 0.219 -21.609 -19.422 1 96.44 291 TYR B C 1
ATOM 4816 O O . TYR B 1 291 ? 0.833 -22.578 -18.953 1 96.44 291 TYR B O 1
ATOM 4824 N N . PHE B 1 292 ? -0.624 -21.75 -20.391 1 95.44 292 PHE B N 1
ATOM 4825 C CA . PHE B 1 292 ? -0.927 -23.016 -21.047 1 95.44 292 PHE B CA 1
ATOM 4826 C C . PHE B 1 292 ? 0.268 -23.516 -21.844 1 95.44 292 PHE B C 1
ATOM 4828 O O . PHE B 1 292 ? 0.664 -24.672 -21.734 1 95.44 292 PHE B O 1
ATOM 4835 N N . LYS B 1 293 ? 0.924 -22.609 -22.578 1 92.81 293 LYS B N 1
ATOM 4836 C CA . LYS B 1 293 ? 2.119 -22.938 -23.344 1 92.81 293 LYS B CA 1
ATOM 4837 C C . LYS B 1 293 ? 3.262 -23.359 -22.422 1 92.81 293 LYS B C 1
ATOM 4839 O O . LYS B 1 293 ? 3.996 -24.312 -22.734 1 92.81 293 LYS B O 1
ATOM 4844 N N . ALA B 1 294 ? 3.383 -22.688 -21.344 1 96.75 294 ALA B N 1
ATOM 4845 C CA . ALA B 1 294 ? 4.41 -23.062 -20.375 1 96.75 294 ALA B CA 1
ATOM 4846 C C . ALA B 1 294 ? 4.18 -24.469 -19.828 1 96.75 294 ALA B C 1
ATOM 4848 O O . ALA B 1 294 ? 5.129 -25.219 -19.625 1 96.75 294 ALA B O 1
ATOM 4849 N N . PHE B 1 295 ? 2.902 -24.812 -19.625 1 96.12 295 PHE B N 1
ATOM 4850 C CA . PHE B 1 295 ? 2.527 -26.141 -19.141 1 96.12 295 PHE B CA 1
ATOM 4851 C C . PHE B 1 295 ? 2.93 -27.219 -20.141 1 96.12 295 PHE B C 1
ATOM 4853 O O . PHE B 1 295 ? 3.564 -28.203 -19.781 1 96.12 295 PHE B O 1
ATOM 4860 N N . LEU B 1 296 ? 2.658 -27.047 -21.297 1 96 296 LEU B N 1
ATOM 4861 C CA . LEU B 1 296 ? 3.008 -28 -22.359 1 96 296 LEU B CA 1
ATOM 4862 C C . LEU B 1 296 ? 4.52 -28.109 -22.5 1 96 296 LEU B C 1
ATOM 4864 O O . LEU B 1 296 ? 5.051 -29.219 -22.656 1 96 296 LEU B O 1
ATOM 4868 N N . ALA B 1 297 ? 5.117 -27 -22.453 1 94.69 297 ALA B N 1
ATOM 4869 C CA . ALA B 1 297 ? 6.57 -27 -22.594 1 94.69 297 ALA B CA 1
ATOM 4870 C C . ALA B 1 297 ? 7.23 -27.781 -21.453 1 94.69 297 ALA B C 1
ATOM 4872 O O . ALA B 1 297 ? 8.188 -28.531 -21.672 1 94.69 297 ALA B O 1
ATOM 4873 N N . GLU B 1 298 ? 6.625 -27.578 -20.328 1 97.44 298 GLU B N 1
ATOM 4874 C CA . GLU B 1 298 ? 7.211 -28.297 -19.203 1 97.44 298 GLU B CA 1
ATOM 4875 C C . GLU B 1 298 ? 7.012 -29.812 -19.344 1 97.44 298 GLU B C 1
ATOM 4877 O O . GLU B 1 298 ? 7.926 -30.578 -19.062 1 97.44 298 GLU B O 1
ATOM 4882 N N . ILE B 1 299 ? 5.875 -30.328 -19.703 1 96.75 299 ILE B N 1
ATOM 4883 C CA . ILE B 1 299 ? 5.594 -31.75 -19.906 1 96.75 299 ILE B CA 1
ATOM 4884 C C . ILE B 1 299 ? 6.57 -32.312 -20.938 1 96.75 299 ILE B C 1
ATOM 4886 O O . ILE B 1 299 ? 7.035 -33.469 -20.781 1 96.75 299 ILE B O 1
ATOM 4890 N N . ALA B 1 300 ? 6.848 -31.547 -21.922 1 92.62 300 ALA B N 1
ATOM 4891 C CA . ALA B 1 300 ? 7.719 -31.984 -23.016 1 92.62 300 ALA B CA 1
ATOM 4892 C C . ALA B 1 300 ? 9.188 -31.891 -22.609 1 92.62 300 ALA B C 1
ATOM 4894 O O . ALA B 1 300 ? 10.078 -32.25 -23.391 1 92.62 300 ALA B O 1
ATOM 4895 N N . GLY B 1 301 ? 9.547 -31.312 -21.406 1 92.81 301 GLY B N 1
ATOM 4896 C CA . GLY B 1 301 ? 10.914 -31.125 -20.938 1 92.81 301 GLY B CA 1
ATOM 4897 C C . GLY B 1 301 ? 11.617 -29.969 -21.609 1 92.81 301 GLY B C 1
ATOM 4898 O O . GLY B 1 301 ? 12.844 -29.984 -21.766 1 92.81 301 GLY B O 1
ATOM 4899 N N . GLN B 1 302 ? 10.82 -28.891 -21.969 1 91.75 302 GLN B N 1
ATOM 4900 C CA . GLN B 1 302 ? 11.375 -27.781 -22.734 1 91.75 302 GLN B CA 1
ATOM 4901 C C . GLN B 1 302 ? 11.094 -26.438 -22.047 1 91.75 302 GLN B C 1
ATOM 4903 O O . GLN B 1 302 ? 10.977 -25.406 -22.719 1 91.75 302 GLN B O 1
ATOM 4908 N N . SER B 1 303 ? 10.945 -26.438 -20.781 1 90.44 303 SER B N 1
ATOM 4909 C CA . SER B 1 303 ? 10.617 -25.219 -20.062 1 90.44 303 SER B CA 1
ATOM 4910 C C . SER B 1 303 ? 11.773 -24.219 -20.109 1 90.44 303 SER B C 1
ATOM 4912 O O . SER B 1 303 ? 12.938 -24.609 -20 1 90.44 303 SER B O 1
ATOM 4914 N N . ARG B 1 304 ? 11.383 -22.969 -20.234 1 88.69 304 ARG B N 1
ATOM 4915 C CA . ARG B 1 304 ? 12.367 -21.891 -20.109 1 88.69 304 ARG B CA 1
ATOM 4916 C C . ARG B 1 304 ? 12.383 -21.328 -18.688 1 88.69 304 ARG B C 1
ATOM 4918 O O . ARG B 1 304 ? 11.398 -21.422 -17.969 1 88.69 304 ARG B O 1
ATOM 4925 N N . PRO B 1 305 ? 13.562 -20.734 -18.297 1 86.19 305 PRO B N 1
ATOM 4926 C CA . PRO B 1 305 ? 13.75 -20.312 -16.906 1 86.19 305 PRO B CA 1
ATOM 4927 C C . PRO B 1 305 ? 12.703 -19.297 -16.453 1 86.19 305 PRO B C 1
ATOM 4929 O O . PRO B 1 305 ? 12.344 -19.266 -15.266 1 86.19 305 PRO B O 1
ATOM 4932 N N . ASP B 1 306 ? 12.094 -18.578 -17.219 1 88.31 306 ASP B N 1
ATOM 4933 C CA . ASP B 1 306 ? 11.211 -17.516 -16.766 1 88.31 306 ASP B CA 1
ATOM 4934 C C . ASP B 1 306 ? 9.75 -17.906 -16.922 1 88.31 306 ASP B C 1
ATOM 4936 O O . ASP B 1 306 ? 8.852 -17.125 -16.594 1 88.31 306 ASP B O 1
ATOM 4940 N N . GLN B 1 307 ? 9.57 -19.047 -17.297 1 93.19 307 GLN B N 1
ATOM 4941 C CA . GLN B 1 307 ? 8.203 -19.516 -17.5 1 93.19 307 GLN B CA 1
ATOM 4942 C C . GLN B 1 307 ? 7.641 -20.141 -16.234 1 93.19 307 GLN B C 1
ATOM 4944 O O . GLN B 1 307 ? 8.398 -20.531 -15.336 1 93.19 307 GLN B O 1
ATOM 4949 N N . LEU B 1 308 ? 6.363 -20.156 -16.203 1 95.88 308 LEU B N 1
ATOM 4950 C CA . LEU B 1 308 ? 5.629 -20.812 -15.125 1 95.88 308 LEU B CA 1
ATOM 4951 C C . LEU B 1 308 ? 5.895 -22.312 -15.109 1 95.88 308 LEU B C 1
ATOM 4953 O O . LEU B 1 308 ? 5.805 -22.969 -16.141 1 95.88 308 LEU B O 1
ATOM 4957 N N . THR B 1 309 ? 6.34 -22.812 -14.023 1 97.06 309 THR B N 1
ATOM 4958 C CA . THR B 1 309 ? 6.598 -24.234 -13.852 1 97.06 309 THR B CA 1
ATOM 4959 C C . THR B 1 309 ? 5.848 -24.781 -12.641 1 97.06 309 THR B C 1
ATOM 4961 O O . THR B 1 309 ? 5.336 -24.016 -11.828 1 97.06 309 THR B O 1
ATOM 4964 N N . THR B 1 310 ? 5.895 -26.047 -12.539 1 98.38 310 THR B N 1
ATOM 4965 C CA . THR B 1 310 ? 5.262 -26.734 -11.414 1 98.38 310 THR B CA 1
ATOM 4966 C C . THR B 1 310 ? 5.816 -26.234 -10.086 1 98.38 310 THR B C 1
ATOM 4968 O O . THR B 1 310 ? 5.055 -25.906 -9.172 1 98.38 310 THR B O 1
ATOM 4971 N N . ASP B 1 311 ? 7.055 -26.109 -10.016 1 96.81 311 ASP B N 1
ATOM 4972 C CA . ASP B 1 311 ? 7.691 -25.703 -8.766 1 96.81 311 ASP B CA 1
ATOM 4973 C C . ASP B 1 311 ? 7.285 -24.281 -8.383 1 96.81 311 ASP B C 1
ATOM 4975 O O . ASP B 1 311 ? 7.035 -23.984 -7.215 1 96.81 311 ASP B O 1
ATOM 4979 N N . VAL B 1 312 ? 7.25 -23.375 -9.305 1 97.31 312 VAL B N 1
ATOM 4980 C CA . VAL B 1 312 ? 6.844 -21.984 -9.078 1 97.31 312 VAL B CA 1
ATOM 4981 C C . VAL B 1 312 ? 5.398 -21.953 -8.586 1 97.31 312 VAL B C 1
ATOM 4983 O O . VAL B 1 312 ? 5.078 -21.219 -7.641 1 97.31 312 VAL B O 1
ATOM 4986 N N . ILE B 1 313 ? 4.547 -22.703 -9.227 1 98.44 313 ILE B N 1
ATOM 4987 C CA . ILE B 1 313 ? 3.127 -22.734 -8.891 1 98.44 313 ILE B CA 1
ATOM 4988 C C . ILE B 1 313 ? 2.941 -23.266 -7.469 1 98.44 313 ILE B C 1
ATOM 4990 O O . ILE B 1 313 ? 2.174 -22.703 -6.688 1 98.44 313 ILE B O 1
ATOM 4994 N N . LEU B 1 314 ? 3.656 -24.312 -7.176 1 98.56 314 LEU B N 1
ATOM 4995 C CA . LEU B 1 314 ? 3.557 -24.891 -5.844 1 98.56 314 LEU B CA 1
ATOM 4996 C C . LEU B 1 314 ? 4.035 -23.906 -4.781 1 98.56 314 LEU B C 1
ATOM 4998 O O . LEU B 1 314 ? 3.391 -23.75 -3.74 1 98.56 314 LEU B O 1
ATOM 5002 N N . THR B 1 315 ? 5.121 -23.297 -5.074 1 98 315 THR B N 1
ATOM 5003 C CA . THR B 1 315 ? 5.676 -22.344 -4.125 1 98 315 THR B CA 1
ATOM 5004 C C . THR B 1 315 ? 4.715 -21.172 -3.91 1 98 315 THR B C 1
ATOM 5006 O O . THR B 1 315 ? 4.41 -20.812 -2.77 1 98 315 THR B O 1
ATOM 5009 N N . ALA B 1 316 ? 4.215 -20.531 -4.91 1 98.19 316 ALA B N 1
ATOM 5010 C CA . ALA B 1 316 ? 3.293 -19.406 -4.816 1 98.19 316 ALA B CA 1
ATOM 5011 C C . ALA B 1 316 ? 2.006 -19.812 -4.102 1 98.19 316 ALA B C 1
ATOM 5013 O O . ALA B 1 316 ? 1.477 -19.047 -3.285 1 98.19 316 ALA B O 1
ATOM 5014 N N . THR B 1 317 ? 1.463 -20.984 -4.449 1 98.75 317 THR B N 1
ATOM 5015 C CA . THR B 1 317 ? 0.23 -21.453 -3.828 1 98.75 317 THR B CA 1
ATOM 5016 C C . THR B 1 317 ? 0.422 -21.656 -2.328 1 98.75 317 THR B C 1
ATOM 5018 O O . THR B 1 317 ? -0.413 -21.219 -1.528 1 98.75 317 THR B O 1
ATOM 5021 N N . ARG B 1 318 ? 1.539 -22.266 -1.958 1 98.62 318 ARG B N 1
ATOM 5022 C CA . ARG B 1 318 ? 1.812 -22.484 -0.541 1 98.62 318 ARG B CA 1
ATOM 5023 C C . ARG B 1 318 ? 1.944 -21.156 0.2 1 98.62 318 ARG B C 1
ATOM 5025 O O . ARG B 1 318 ? 1.438 -21.016 1.313 1 98.62 318 ARG B O 1
ATOM 5032 N N . GLN B 1 319 ? 2.611 -20.266 -0.405 1 98.81 319 GLN B N 1
ATOM 5033 C CA . GLN B 1 319 ? 2.785 -18.969 0.215 1 98.81 319 GLN B CA 1
ATOM 5034 C C . GLN B 1 319 ? 1.449 -18.234 0.362 1 98.81 319 GLN B C 1
ATOM 5036 O O . GLN B 1 319 ? 1.152 -17.688 1.42 1 98.81 319 GLN B O 1
ATOM 5041 N N . ALA B 1 320 ? 0.625 -18.188 -0.661 1 98.81 320 ALA B N 1
ATOM 5042 C CA . ALA B 1 320 ? -0.685 -17.547 -0.585 1 98.81 320 ALA B CA 1
ATOM 5043 C C . ALA B 1 320 ? -1.551 -18.188 0.493 1 98.81 320 ALA B C 1
ATOM 5045 O O . ALA B 1 320 ? -2.221 -17.5 1.258 1 98.81 320 ALA B O 1
ATOM 5046 N N . LEU B 1 321 ? -1.545 -19.516 0.55 1 98.88 321 LEU B N 1
ATOM 5047 C CA . LEU B 1 321 ? -2.322 -20.234 1.554 1 98.88 321 LEU B CA 1
ATOM 5048 C C . LEU B 1 321 ? -1.795 -19.953 2.957 1 98.88 321 LEU B C 1
ATOM 5050 O O . LEU B 1 321 ? -2.572 -19.859 3.908 1 98.88 321 LEU B O 1
ATOM 5054 N N . THR B 1 322 ? -0.487 -19.875 3.064 1 98.88 322 THR B N 1
ATOM 5055 C CA . THR B 1 322 ? 0.108 -19.531 4.352 1 98.88 322 THR B CA 1
ATOM 5056 C C . THR B 1 322 ? -0.314 -18.141 4.789 1 98.88 322 THR B C 1
ATOM 5058 O O . THR B 1 322 ? -0.629 -17.922 5.961 1 98.88 322 THR B O 1
ATOM 5061 N N . MET B 1 323 ? -0.356 -17.219 3.92 1 98.88 323 MET B N 1
ATOM 5062 C CA . MET B 1 323 ? -0.812 -15.859 4.223 1 98.88 323 MET B CA 1
ATOM 5063 C C . MET B 1 323 ? -2.281 -15.859 4.633 1 98.88 323 MET B C 1
ATOM 5065 O O . MET B 1 323 ? -2.666 -15.172 5.574 1 98.88 323 MET B O 1
ATOM 5069 N N . GLN B 1 324 ? -3.117 -16.625 3.879 1 98.81 324 GLN B N 1
ATOM 5070 C CA . GLN B 1 324 ? -4.527 -16.734 4.234 1 98.81 324 GLN B CA 1
ATOM 5071 C C . GLN B 1 324 ? -4.699 -17.344 5.625 1 98.81 324 GLN B C 1
ATOM 5073 O O . GLN B 1 324 ? -5.484 -16.844 6.434 1 98.81 324 GLN B O 1
ATOM 5078 N N . TRP B 1 325 ? -3.941 -18.375 5.832 1 98.75 325 TRP B N 1
ATOM 5079 C CA . TRP B 1 325 ? -3.984 -19.016 7.141 1 98.75 325 TRP B CA 1
ATOM 5080 C C . TRP B 1 325 ? -3.602 -18.031 8.242 1 98.75 325 TRP B C 1
ATOM 5082 O O . TRP B 1 325 ? -4.273 -17.953 9.273 1 98.75 325 TRP B O 1
ATOM 5092 N N . ALA B 1 326 ? -2.506 -17.312 8.047 1 98.69 326 ALA B N 1
ATOM 5093 C CA . ALA B 1 326 ? -2.049 -16.344 9.031 1 98.69 326 ALA B CA 1
ATOM 5094 C C . ALA B 1 326 ? -3.131 -15.297 9.32 1 98.69 326 ALA B C 1
ATOM 5096 O O . ALA B 1 326 ? -3.328 -14.898 10.469 1 98.69 326 ALA B O 1
ATOM 5097 N N . ALA B 1 327 ? -3.83 -14.812 8.336 1 98.56 327 ALA B N 1
ATOM 5098 C CA . ALA B 1 327 ? -4.941 -13.883 8.508 1 98.56 327 ALA B CA 1
ATOM 5099 C C . ALA B 1 327 ? -6.062 -14.516 9.336 1 98.56 327 ALA B C 1
ATOM 5101 O O . ALA B 1 327 ? -6.664 -13.852 10.18 1 98.56 327 ALA B O 1
ATOM 5102 N N . ASP B 1 328 ? -6.391 -15.75 9.07 1 97.5 328 ASP B N 1
ATOM 5103 C CA . ASP B 1 328 ? -7.512 -16.438 9.703 1 97.5 328 ASP B CA 1
ATOM 5104 C C . ASP B 1 328 ? -7.25 -16.641 11.195 1 97.5 328 ASP B C 1
ATOM 5106 O O . ASP B 1 328 ? -8.164 -16.5 12.016 1 97.5 328 ASP B O 1
ATOM 5110 N N . VAL B 1 329 ? -6.035 -16.828 11.562 1 97.44 329 VAL B N 1
ATOM 5111 C CA . VAL B 1 329 ? -5.809 -17.219 12.953 1 97.44 329 VAL B CA 1
ATOM 5112 C C . VAL B 1 329 ? -5.102 -16.094 13.703 1 97.44 329 VAL B C 1
ATOM 5114 O O . VAL B 1 329 ? -4.883 -16.188 14.914 1 97.44 329 VAL B O 1
ATOM 5117 N N . GLY B 1 330 ? -4.648 -15.172 12.984 1 96.69 330 GLY B N 1
ATOM 5118 C CA . GLY B 1 330 ? -4.016 -14.023 13.602 1 96.69 330 GLY B CA 1
ATOM 5119 C C . GLY B 1 330 ? -2.537 -14.219 13.867 1 96.69 330 GLY B C 1
ATOM 5120 O O . GLY B 1 330 ? -1.988 -13.656 14.812 1 96.69 330 GLY B O 1
ATOM 5121 N N . ALA B 1 331 ? -1.919 -15.102 13.039 1 97.94 331 ALA B N 1
ATOM 5122 C CA . ALA B 1 331 ? -0.485 -15.344 13.18 1 97.94 331 ALA B CA 1
ATOM 5123 C C . ALA B 1 331 ? 0.324 -14.18 12.609 1 97.94 331 ALA B C 1
ATOM 5125 O O . ALA B 1 331 ? -0.068 -13.57 11.609 1 97.94 331 ALA B O 1
ATOM 5126 N N . ARG B 1 332 ? 1.399 -13.898 13.289 1 97.75 332 ARG B N 1
ATOM 5127 C CA . ARG B 1 332 ? 2.277 -12.805 12.883 1 97.75 332 ARG B CA 1
ATOM 5128 C C . ARG B 1 332 ? 3.717 -13.289 12.734 1 97.75 332 ARG B C 1
ATOM 5130 O O . ARG B 1 332 ? 4.098 -14.312 13.305 1 97.75 332 ARG B O 1
ATOM 5137 N N . GLU B 1 333 ? 4.578 -12.477 11.93 1 98 333 GLU B N 1
ATOM 5138 C CA . GLU B 1 333 ? 5.984 -12.781 11.68 1 98 333 GLU B CA 1
ATOM 5139 C C . GLU B 1 333 ? 6.168 -14.234 11.266 1 98 333 GLU B C 1
ATOM 5141 O O . GLU B 1 333 ? 6.953 -14.969 11.875 1 98 333 GLU B O 1
ATOM 5146 N N . VAL B 1 334 ? 5.398 -14.664 10.195 1 98.62 334 VAL B N 1
ATOM 5147 C CA . VAL B 1 334 ? 5.402 -16.031 9.68 1 98.62 334 VAL B CA 1
ATOM 5148 C C . VAL B 1 334 ? 6.414 -16.156 8.547 1 98.62 334 VAL B C 1
ATOM 5150 O O . VAL B 1 334 ? 6.418 -15.344 7.617 1 98.62 334 VAL B O 1
ATOM 5153 N N . GLY B 1 335 ? 7.348 -17.062 8.648 1 98.5 335 GLY B N 1
ATOM 5154 C CA . GLY B 1 335 ? 8.258 -17.344 7.551 1 98.5 335 GLY B CA 1
ATOM 5155 C C . GLY B 1 335 ? 7.543 -17.875 6.316 1 98.5 335 GLY B C 1
ATOM 5156 O O . GLY B 1 335 ? 6.617 -18.672 6.422 1 98.5 335 GLY B O 1
ATOM 5157 N N . LEU B 1 336 ? 7.871 -17.422 5.098 1 98.12 336 LEU B N 1
ATOM 5158 C CA . LEU B 1 336 ? 7.246 -17.812 3.842 1 98.12 336 LEU B CA 1
ATOM 5159 C C . LEU B 1 336 ? 8.203 -18.641 2.994 1 98.12 336 LEU B C 1
ATOM 5161 O O . LEU B 1 336 ? 9.422 -18.453 3.057 1 98.12 336 LEU B O 1
#

InterPro domains:
  IPR000683 Gfo/Idh/MocA-like oxidoreductase, N-terminal [PF01408] (5-117)
  IPR036291 NAD(P)-binding domain superfamily [SSF51735] (2-148)
  IPR050463 Gfo/Idh/MocA family oxidoreductases and glycosidases [PTHR43818] (24-296)
  IPR055170 GFO/IDH/MocA-like oxidoreductase domain [PF22725] (132-260)